Protein AF-A0AAP0MHG5-F1 (afdb_monomer_lite)

Structure (mmCIF, N/CA/C/O backbone):
data_AF-A0AAP0MHG5-F1
#
_entry.id   AF-A0AAP0MHG5-F1
#
loop_
_atom_site.group_PDB
_atom_site.id
_atom_site.type_symbol
_atom_site.label_atom_id
_atom_site.label_alt_id
_atom_site.label_comp_id
_atom_site.label_asym_id
_atom_site.label_entity_id
_atom_site.label_seq_id
_atom_site.pdbx_PDB_ins_code
_atom_site.Cartn_x
_atom_site.Cartn_y
_atom_site.Cartn_z
_atom_site.occupancy
_atom_site.B_iso_or_equiv
_atom_site.auth_seq_id
_atom_site.auth_comp_id
_atom_site.auth_asym_id
_atom_site.auth_atom_id
_atom_site.pdbx_PDB_model_num
ATOM 1 N N . MET A 1 1 ? 0.646 49.692 16.161 1.00 29.77 1 MET A N 1
ATOM 2 C CA . MET A 1 1 ? 0.669 50.768 17.171 1.00 29.77 1 MET A CA 1
ATOM 3 C C . MET A 1 1 ? 0.247 50.118 18.473 1.00 29.77 1 MET A C 1
ATOM 5 O O . MET A 1 1 ? -0.746 49.410 18.427 1.00 29.77 1 MET A O 1
ATOM 9 N N . GLU A 1 2 ? 1.038 50.323 19.532 1.00 33.00 2 GLU A N 1
ATOM 10 C CA . GLU A 1 2 ? 0.891 49.762 20.893 1.00 33.00 2 GLU A CA 1
ATOM 11 C C . GLU A 1 2 ? 1.096 48.236 21.031 1.00 33.00 2 GLU A C 1
ATOM 13 O O . GLU A 1 2 ? 0.606 47.461 20.222 1.00 33.00 2 GLU A O 1
ATOM 18 N N . THR A 1 3 ? 1.843 47.707 22.003 1.00 30.61 3 THR A N 1
ATOM 19 C CA . THR A 1 3 ? 2.711 48.316 23.026 1.00 30.61 3 THR A CA 1
ATOM 20 C C . THR A 1 3 ? 3.680 47.249 23.558 1.00 30.61 3 THR A C 1
ATOM 22 O O . THR A 1 3 ? 3.314 46.122 23.872 1.00 30.61 3 THR A O 1
ATOM 25 N N . SER A 1 4 ? 4.940 47.668 23.623 1.00 28.97 4 SER A N 1
ATOM 26 C CA . SER A 1 4 ? 6.126 47.095 24.281 1.00 28.97 4 SER A CA 1
ATOM 27 C C . SER A 1 4 ? 6.199 47.694 25.709 1.00 28.97 4 SER A C 1
ATOM 29 O O . SER A 1 4 ? 5.550 48.706 25.941 1.00 28.97 4 SER A O 1
ATOM 31 N N . GLN A 1 5 ? 6.983 47.295 26.714 1.00 31.36 5 GLN A N 1
ATOM 32 C CA . GLN A 1 5 ? 8.007 46.275 26.963 1.00 31.36 5 GLN A CA 1
ATOM 33 C C . GLN A 1 5 ? 8.474 46.469 28.430 1.00 31.36 5 GLN A C 1
ATOM 35 O O . GLN A 1 5 ? 8.520 47.612 28.880 1.00 31.36 5 GLN A O 1
ATOM 40 N N . LYS A 1 6 ? 9.018 45.392 29.038 1.00 26.62 6 LYS A N 1
ATOM 41 C CA . LYS A 1 6 ? 10.098 45.354 30.074 1.00 26.62 6 LYS A CA 1
ATOM 42 C C . LYS A 1 6 ? 9.787 45.871 31.509 1.00 26.62 6 LYS A C 1
ATOM 44 O O . LYS A 1 6 ? 8.816 46.601 31.657 1.00 26.62 6 LYS A O 1
ATOM 49 N N . PRO A 1 7 ? 10.638 45.614 32.551 1.00 39.56 7 PRO A N 1
ATOM 50 C CA . PRO A 1 7 ? 11.832 44.727 32.676 1.00 39.56 7 PRO A CA 1
ATOM 51 C C . PRO A 1 7 ? 12.043 43.989 34.055 1.00 39.56 7 PRO A C 1
ATOM 53 O O . PRO A 1 7 ? 11.275 44.169 34.987 1.00 39.56 7 PRO A O 1
ATOM 56 N N . HIS A 1 8 ? 13.159 43.226 34.149 1.00 22.77 8 HIS A N 1
ATOM 57 C CA . HIS A 1 8 ? 14.137 43.031 35.267 1.00 22.77 8 HIS A CA 1
ATOM 58 C C . HIS A 1 8 ? 13.748 42.580 36.695 1.00 22.77 8 HIS A C 1
ATOM 60 O O . HIS A 1 8 ? 13.047 43.321 37.361 1.00 22.77 8 HIS A O 1
ATOM 66 N N . VAL A 1 9 ? 14.431 41.521 37.200 1.00 25.61 9 VAL A N 1
ATOM 67 C CA . VAL A 1 9 ? 15.049 41.303 38.557 1.00 25.61 9 VAL A CA 1
ATOM 68 C C . VAL A 1 9 ? 16.013 40.080 38.415 1.00 25.61 9 VAL A C 1
ATOM 70 O O . VAL A 1 9 ? 15.558 39.065 37.902 1.00 25.61 9 VAL A O 1
ATOM 73 N N . VAL A 1 10 ? 17.360 40.127 38.483 1.00 22.39 10 VAL A N 1
ATOM 74 C CA . VAL A 1 10 ? 18.378 40.222 39.579 1.00 22.39 10 VAL A CA 1
ATOM 75 C C . VAL A 1 10 ? 18.272 39.186 40.712 1.00 22.39 10 VAL A C 1
ATOM 77 O O . VAL A 1 10 ? 17.420 39.355 41.569 1.00 22.39 10 VAL A O 1
ATOM 80 N N . VAL A 1 11 ? 19.214 38.229 40.798 1.00 26.17 11 VAL A N 1
ATOM 81 C CA . VAL A 1 11 ? 19.749 37.686 42.072 1.00 26.17 11 VAL A CA 1
ATOM 82 C C . VAL A 1 11 ? 21.204 37.222 41.861 1.00 26.17 11 VAL A C 1
ATOM 84 O O . VAL A 1 11 ? 21.441 36.316 41.065 1.00 26.17 11 VAL A O 1
ATOM 87 N N . ASP A 1 12 ? 22.138 37.843 42.585 1.00 21.88 12 ASP A N 1
ATOM 88 C CA . ASP A 1 12 ? 23.495 37.353 42.889 1.00 21.88 12 ASP A CA 1
ATOM 89 C C . ASP A 1 12 ? 23.456 36.480 44.157 1.00 21.88 12 ASP A C 1
ATOM 91 O O . ASP A 1 12 ? 22.648 36.791 45.029 1.00 21.88 12 ASP A O 1
ATOM 95 N N . VAL A 1 13 ? 24.328 35.463 44.279 1.00 28.25 13 VAL A N 1
ATOM 96 C CA . VAL A 1 13 ? 25.294 35.292 45.398 1.00 28.25 13 VAL A CA 1
ATOM 97 C C . VAL A 1 13 ? 26.430 34.339 44.963 1.00 28.25 13 VAL A C 1
ATOM 99 O O . VAL A 1 13 ? 26.197 33.178 44.631 1.00 28.25 13 VAL A O 1
ATOM 102 N N . ASP A 1 14 ? 27.632 34.912 44.991 1.00 25.88 14 ASP A N 1
ATOM 103 C CA . ASP A 1 14 ? 29.025 34.434 45.089 1.00 25.88 14 ASP A CA 1
ATOM 104 C C . ASP A 1 14 ? 29.330 32.974 45.507 1.00 25.88 14 ASP A C 1
ATOM 106 O O . ASP A 1 14 ? 28.740 32.446 46.448 1.00 25.88 14 ASP A O 1
ATOM 110 N N . ALA A 1 15 ? 30.358 32.349 44.905 1.00 27.00 15 ALA A N 1
ATOM 111 C CA . ALA A 1 15 ? 31.772 32.479 45.328 1.00 27.00 15 ALA A CA 1
ATOM 112 C C . ALA A 1 15 ? 32.657 31.305 44.830 1.00 27.00 15 ALA A C 1
ATOM 114 O O . ALA A 1 15 ? 32.346 30.149 45.100 1.00 27.00 15 ALA A O 1
ATOM 115 N N . GLU A 1 16 ? 33.791 31.678 44.213 1.00 25.45 16 GLU A N 1
ATOM 116 C CA . GLU A 1 16 ? 35.114 31.006 44.204 1.00 25.45 16 GLU A CA 1
ATOM 117 C C . GLU A 1 16 ? 35.287 29.641 43.499 1.00 25.45 16 GLU A C 1
ATOM 119 O O . GLU A 1 16 ? 34.481 28.729 43.625 1.00 25.45 16 GLU A O 1
ATOM 124 N N . ASP A 1 17 ? 36.382 29.345 42.800 1.00 26.11 17 ASP A N 1
ATOM 125 C CA . ASP A 1 17 ? 37.447 30.128 42.165 1.00 26.11 17 ASP A CA 1
ATOM 126 C C . ASP A 1 17 ? 38.207 29.158 41.228 1.00 26.11 17 ASP A C 1
ATOM 128 O O . ASP A 1 17 ? 38.183 27.944 41.432 1.00 26.11 17 ASP A O 1
ATOM 132 N N . GLU A 1 18 ? 38.803 29.742 40.192 1.00 27.83 18 GLU A N 1
ATOM 133 C CA . GLU A 1 18 ? 39.890 29.344 39.276 1.00 27.83 18 GLU A CA 1
ATOM 134 C C . GLU A 1 18 ? 40.475 27.908 39.259 1.00 27.83 18 GLU A C 1
ATOM 136 O O . GLU A 1 18 ? 40.697 27.256 40.268 1.00 27.83 18 GLU A O 1
ATOM 141 N N . GLY A 1 19 ? 40.890 27.344 38.122 1.00 26.62 19 GLY A N 1
ATOM 142 C CA . GLY A 1 19 ? 41.068 27.876 36.773 1.00 26.62 19 GLY A CA 1
ATOM 143 C C . GLY A 1 19 ? 42.081 27.009 36.013 1.00 26.62 19 GLY A C 1
ATOM 144 O O . GLY A 1 19 ? 43.058 26.557 36.594 1.00 26.62 19 GLY A O 1
ATOM 145 N N . GLU A 1 20 ? 41.883 26.796 34.709 1.00 23.61 20 GLU A N 1
ATOM 146 C CA . GLU A 1 20 ? 42.958 26.382 33.795 1.00 23.61 20 GLU A CA 1
ATOM 147 C C . GLU A 1 20 ? 42.813 27.129 32.459 1.00 23.61 20 GLU A C 1
ATOM 149 O O . GLU A 1 20 ? 41.873 26.937 31.685 1.00 23.61 20 GLU A O 1
ATOM 154 N N . GLN A 1 21 ? 43.767 28.031 32.211 1.00 27.61 21 GLN A N 1
ATOM 155 C CA . GLN A 1 21 ? 44.057 28.639 30.913 1.00 27.61 21 GLN A CA 1
ATOM 156 C C . GLN A 1 21 ? 44.850 27.626 30.056 1.00 27.61 21 GLN A C 1
ATOM 158 O O . GLN A 1 21 ? 45.733 26.950 30.566 1.00 27.61 21 GLN A O 1
ATOM 163 N N . ARG A 1 22 ? 44.487 27.384 28.781 1.00 26.06 22 ARG A N 1
ATOM 164 C CA . ARG A 1 22 ? 44.966 28.119 27.576 1.00 26.06 22 ARG A CA 1
ATOM 165 C C . ARG A 1 22 ? 46.513 28.045 27.478 1.00 26.06 22 ARG A C 1
ATOM 167 O O . ARG A 1 22 ? 47.190 28.463 28.396 1.00 26.06 22 ARG A O 1
ATOM 174 N N . VAL A 1 23 ? 47.181 27.583 26.417 1.00 26.73 23 VAL A N 1
ATOM 175 C CA . VAL A 1 23 ? 47.102 27.958 24.994 1.00 26.73 23 VAL A CA 1
ATOM 176 C C . VAL A 1 23 ? 47.981 26.992 24.164 1.00 26.73 23 VAL A C 1
ATOM 178 O O . VAL A 1 23 ? 48.997 26.487 24.623 1.00 26.73 23 VAL A O 1
ATOM 181 N N . SER A 1 24 ? 47.564 26.809 22.912 1.00 24.53 24 SER A N 1
ATOM 182 C CA . SER A 1 24 ? 48.218 26.242 21.721 1.00 24.53 24 SER A CA 1
ATOM 183 C C . SER A 1 24 ? 49.740 26.412 21.528 1.00 24.53 24 SER A C 1
ATOM 185 O O . SER A 1 24 ? 50.274 27.486 21.781 1.00 24.53 24 SER A O 1
ATOM 187 N N . SER A 1 25 ? 50.384 25.466 20.825 1.00 25.83 25 SER A N 1
ATOM 188 C CA . SER A 1 25 ? 50.742 25.563 19.384 1.00 25.83 25 SER A CA 1
ATOM 189 C C . SER A 1 25 ? 52.038 24.828 18.976 1.00 25.83 25 SER A C 1
ATOM 191 O O . SER A 1 25 ? 53.052 24.884 19.657 1.00 25.83 25 SER A O 1
ATOM 193 N N . SER A 1 26 ? 51.985 24.275 17.755 1.00 25.06 26 SER A N 1
ATOM 194 C CA . SER A 1 26 ? 53.069 24.110 16.762 1.00 25.06 26 SER A CA 1
ATOM 195 C C . SER A 1 26 ? 54.066 22.929 16.846 1.00 25.06 26 SER A C 1
ATOM 197 O O . SER A 1 26 ? 54.801 22.770 17.808 1.00 25.06 26 SER A O 1
ATOM 199 N N . SER A 1 27 ? 54.069 22.149 15.744 1.00 25.27 27 SER A N 1
ATOM 200 C CA . SER A 1 27 ? 55.207 21.585 14.972 1.00 25.27 27 SER A CA 1
ATOM 201 C C . SER A 1 27 ? 56.434 21.042 15.732 1.00 25.27 27 SER A C 1
ATOM 203 O O . SER A 1 27 ? 57.102 21.779 16.438 1.00 25.27 27 SER A O 1
ATOM 205 N N . SER A 1 28 ? 56.945 19.833 15.490 1.00 26.83 28 SER A N 1
ATOM 206 C CA . SER A 1 28 ? 57.477 19.363 14.200 1.00 26.83 28 SER A CA 1
ATOM 207 C C . SER A 1 28 ? 58.140 17.979 14.371 1.00 26.83 28 SER A C 1
ATOM 209 O O . SER A 1 28 ? 58.646 17.669 15.438 1.00 26.83 28 SER A O 1
ATOM 211 N N . ALA A 1 29 ? 58.118 17.202 13.283 1.00 24.77 29 ALA A N 1
ATOM 212 C CA . ALA A 1 29 ? 59.129 16.260 12.777 1.00 24.77 29 ALA A CA 1
ATOM 213 C C . ALA A 1 29 ? 59.841 15.207 13.675 1.00 24.77 29 ALA A C 1
ATOM 215 O O . ALA A 1 29 ? 60.579 15.515 14.602 1.00 24.77 29 ALA A O 1
ATOM 216 N N . SER A 1 30 ? 59.801 13.980 13.127 1.00 25.20 30 SER A N 1
ATOM 217 C CA . SER A 1 30 ? 60.882 12.979 12.971 1.00 25.20 30 SER A CA 1
ATOM 218 C C . SER A 1 30 ? 61.308 12.062 14.129 1.00 25.20 30 SER A C 1
ATOM 220 O O . SER A 1 30 ? 61.852 12.507 15.127 1.00 25.20 30 SER A O 1
ATOM 222 N N . ASN A 1 31 ? 61.139 10.761 13.833 1.00 24.20 31 ASN A N 1
ATOM 223 C CA . ASN A 1 31 ? 62.010 9.598 14.068 1.00 24.20 31 ASN A CA 1
ATOM 224 C C . ASN A 1 31 ? 62.615 9.399 15.470 1.00 24.20 31 ASN A C 1
ATOM 226 O O . ASN A 1 31 ? 63.461 10.166 15.897 1.00 24.20 31 ASN A O 1
ATOM 230 N N . GLU A 1 32 ? 62.326 8.266 16.113 1.00 25.81 32 GLU A N 1
ATOM 231 C CA . GLU A 1 32 ? 63.109 7.022 16.001 1.00 25.81 32 GLU A CA 1
ATOM 232 C C . GLU A 1 32 ? 62.471 5.897 16.844 1.00 25.81 32 GLU A C 1
ATOM 234 O O . GLU A 1 32 ? 61.774 6.121 17.832 1.00 25.81 32 GLU A O 1
ATOM 239 N N . SER A 1 33 ? 62.690 4.677 16.362 1.00 25.41 33 SER A N 1
ATOM 240 C CA . SER A 1 33 ? 62.560 3.360 16.999 1.00 25.41 33 SER A CA 1
ATOM 241 C C . SER A 1 33 ? 63.365 3.277 18.316 1.00 25.41 33 SER A C 1
ATOM 243 O O . SER A 1 33 ? 64.353 3.979 18.450 1.00 25.41 33 SER A O 1
ATOM 245 N N . GLU A 1 34 ? 63.047 2.501 19.355 1.00 25.14 34 GLU A N 1
ATOM 246 C CA . GLU A 1 34 ? 62.990 1.037 19.451 1.00 25.14 34 GLU A CA 1
ATOM 247 C C . GLU A 1 34 ? 62.519 0.619 20.873 1.00 25.14 34 GLU A C 1
ATOM 249 O O . GLU A 1 34 ? 62.856 1.263 21.859 1.00 25.14 34 GLU A O 1
ATOM 254 N N . LEU A 1 35 ? 61.828 -0.530 20.931 1.00 25.77 35 LEU A N 1
ATOM 255 C CA . LEU A 1 35 ? 61.920 -1.630 21.917 1.00 25.77 35 LEU A CA 1
ATOM 256 C C . LEU A 1 35 ? 61.546 -1.474 23.417 1.00 25.77 35 LEU A C 1
ATOM 258 O O . LEU A 1 35 ? 62.168 -0.759 24.192 1.00 25.77 35 LEU A O 1
ATOM 262 N N . GLY A 1 36 ? 60.664 -2.404 23.833 1.00 24.55 36 GLY A N 1
ATOM 263 C CA . GLY A 1 36 ? 60.547 -2.989 25.183 1.00 24.55 36 GLY A CA 1
ATOM 264 C C . GLY A 1 36 ? 59.444 -2.366 26.047 1.00 24.55 36 GLY A C 1
ATOM 265 O O . GLY A 1 36 ? 59.448 -1.172 26.279 1.00 24.55 36 GLY A O 1
ATOM 266 N N . GLY A 1 37 ? 58.443 -3.054 26.594 1.00 23.02 37 GLY A N 1
ATOM 267 C CA . GLY A 1 37 ? 58.166 -4.473 26.789 1.00 23.02 37 GLY A CA 1
ATOM 268 C C . GLY A 1 37 ? 57.467 -4.634 28.149 1.00 23.02 37 GLY A C 1
ATOM 269 O O . GLY A 1 37 ? 58.015 -4.214 29.158 1.00 23.02 37 GLY A O 1
ATOM 270 N N . SER A 1 38 ? 56.248 -5.177 28.186 1.00 25.94 38 SER A N 1
ATOM 271 C CA . SER A 1 38 ? 55.747 -6.180 29.157 1.00 25.94 38 SER A CA 1
ATOM 272 C C . SER A 1 38 ? 54.224 -6.313 28.992 1.00 25.94 38 SER A C 1
ATOM 274 O O . SER A 1 38 ? 53.513 -5.319 28.914 1.00 25.94 38 SER A O 1
ATOM 276 N N . GLU A 1 39 ? 53.784 -7.499 28.561 1.00 24.80 39 GLU A N 1
ATOM 277 C CA . GLU A 1 39 ? 52.932 -8.446 29.312 1.00 24.80 39 GLU A CA 1
ATOM 278 C C . GLU A 1 39 ? 51.507 -7.916 29.590 1.00 24.80 39 GLU A C 1
ATOM 280 O O . GLU A 1 39 ? 51.313 -6.861 30.172 1.00 24.80 39 GLU A O 1
ATOM 285 N N . ILE A 1 40 ? 50.433 -8.621 29.214 1.00 28.69 40 ILE A N 1
ATOM 286 C CA . ILE A 1 40 ? 49.907 -9.746 30.005 1.00 28.69 40 ILE A CA 1
ATOM 287 C C . ILE A 1 40 ? 48.925 -10.612 29.170 1.00 28.69 40 ILE A C 1
ATOM 289 O O . ILE A 1 40 ? 47.873 -10.161 28.732 1.00 28.69 40 ILE A O 1
ATOM 293 N N . LYS A 1 41 ? 49.305 -11.895 29.050 1.00 27.73 41 LYS A N 1
ATOM 294 C CA . LYS A 1 41 ? 48.536 -13.163 29.142 1.00 27.73 41 LYS A CA 1
ATOM 295 C C . LYS A 1 41 ? 47.249 -13.376 28.321 1.00 27.73 41 LYS A C 1
ATOM 297 O O . LYS A 1 41 ? 46.143 -13.228 28.831 1.00 27.73 41 LYS A O 1
ATOM 302 N N . GLU A 1 42 ? 47.422 -14.076 27.200 1.00 25.55 42 GLU A N 1
ATOM 303 C CA . GLU A 1 42 ? 46.571 -15.217 26.826 1.00 25.55 42 GLU A CA 1
ATOM 304 C C . GLU A 1 42 ? 47.191 -16.528 27.342 1.00 25.55 42 GLU A C 1
ATOM 306 O O . GLU A 1 42 ? 48.405 -16.742 27.248 1.00 25.55 42 GLU A O 1
ATOM 311 N N . ARG A 1 43 ? 46.368 -17.438 27.886 1.00 26.30 43 ARG A N 1
ATOM 312 C CA . ARG A 1 43 ? 46.792 -18.790 28.285 1.00 26.30 43 ARG A CA 1
ATOM 313 C C . ARG A 1 43 ? 45.992 -19.873 27.552 1.00 26.30 43 ARG A C 1
ATOM 315 O O . ARG A 1 43 ? 44.815 -20.091 27.805 1.00 26.30 43 ARG A O 1
ATOM 322 N N . ARG A 1 44 ? 46.752 -20.546 26.684 1.00 27.55 44 ARG A N 1
ATOM 323 C CA . ARG A 1 44 ? 46.592 -21.811 25.943 1.00 27.55 44 ARG A CA 1
ATOM 324 C C . ARG A 1 44 ? 45.991 -23.007 26.697 1.00 27.55 44 ARG A C 1
ATOM 326 O O . ARG A 1 44 ? 46.223 -23.158 27.894 1.00 27.55 44 ARG A O 1
ATOM 333 N N . ARG A 1 45 ? 45.501 -23.974 25.904 1.00 24.89 45 ARG A N 1
ATOM 334 C CA . ARG A 1 45 ? 45.925 -25.404 25.825 1.00 24.89 45 ARG A CA 1
ATOM 335 C C . ARG A 1 45 ? 45.220 -26.050 24.613 1.00 24.89 45 ARG A C 1
ATOM 337 O O . ARG A 1 45 ? 44.081 -25.695 24.368 1.00 24.89 45 ARG A O 1
ATOM 344 N N . SER A 1 46 ? 45.730 -27.018 23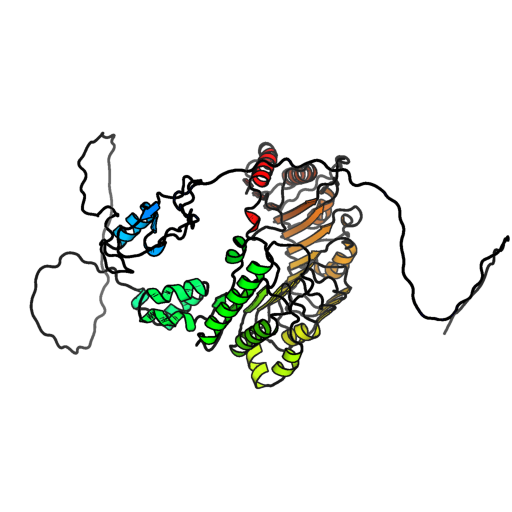.851 1.00 25.38 46 SER A N 1
ATOM 345 C CA . SER A 1 46 ? 47.042 -27.649 23.630 1.00 25.38 46 SER A CA 1
ATOM 346 C C . SER A 1 46 ? 46.838 -28.653 22.485 1.00 25.38 46 SER A C 1
ATOM 348 O O . SER A 1 46 ? 45.849 -29.380 22.503 1.00 25.38 46 SER A O 1
ATOM 350 N N . SER A 1 47 ? 47.774 -28.728 21.545 1.00 23.98 47 SER A N 1
ATOM 351 C CA . SER A 1 47 ? 47.897 -29.770 20.517 1.00 23.98 47 SER A CA 1
ATOM 352 C C . SER A 1 47 ? 48.781 -30.923 21.018 1.00 23.98 47 SER A C 1
ATOM 354 O O . SER A 1 47 ? 49.666 -30.694 21.843 1.00 23.98 47 SER A O 1
ATOM 356 N N . VAL A 1 48 ? 48.557 -32.137 20.507 1.00 23.70 48 VAL A N 1
ATOM 357 C CA . VAL A 1 48 ? 49.517 -33.257 20.489 1.00 23.70 48 VAL A CA 1
ATOM 358 C C . VAL A 1 48 ? 49.450 -33.882 19.094 1.00 23.70 48 VAL A C 1
ATOM 360 O O . VAL A 1 48 ? 48.357 -34.067 18.562 1.00 23.70 48 VAL A O 1
ATOM 363 N N . SER A 1 49 ? 50.623 -34.151 18.526 1.00 24.81 49 SER A N 1
ATOM 364 C CA . SER A 1 49 ? 50.855 -34.758 17.214 1.00 24.81 49 SER A CA 1
ATOM 365 C C . SER A 1 49 ? 51.392 -36.179 17.387 1.00 24.81 49 SER A C 1
ATOM 367 O O . SER A 1 49 ? 52.261 -36.375 18.233 1.00 24.81 49 SER A O 1
ATOM 369 N N . GLU A 1 50 ? 50.965 -37.110 16.533 1.00 24.61 50 GLU A N 1
ATOM 370 C CA . GLU A 1 50 ? 51.713 -38.317 16.149 1.00 24.61 50 GLU A CA 1
ATOM 371 C C . GLU A 1 50 ? 51.501 -38.549 14.633 1.00 24.61 50 GLU A C 1
ATOM 373 O O . GLU A 1 50 ? 50.366 -38.657 14.175 1.00 24.61 50 GLU A O 1
ATOM 378 N N . GLU A 1 51 ? 52.595 -38.564 13.862 1.00 22.94 51 GLU A N 1
ATOM 379 C CA . GLU A 1 51 ? 52.736 -39.133 12.501 1.00 22.94 51 GLU A CA 1
ATOM 380 C C . GLU A 1 51 ? 53.569 -40.424 12.667 1.00 22.94 51 GLU A C 1
ATOM 382 O O . GLU A 1 51 ? 54.366 -40.483 13.605 1.00 22.94 51 GLU A O 1
ATOM 387 N N . VAL A 1 52 ? 53.358 -41.544 11.960 1.00 25.59 52 VAL A N 1
ATOM 388 C CA . VAL A 1 52 ? 53.667 -41.940 10.552 1.00 25.59 52 VAL A CA 1
ATOM 389 C C . VAL A 1 52 ? 53.027 -43.353 10.346 1.00 25.59 52 VAL A C 1
ATOM 391 O O . VAL A 1 52 ? 52.779 -44.024 11.343 1.00 25.59 52 VAL A O 1
ATOM 394 N N . ASP A 1 53 ? 52.708 -43.949 9.186 1.00 21.56 53 ASP A N 1
ATOM 395 C CA . ASP A 1 53 ? 53.176 -43.822 7.799 1.00 21.56 53 ASP A CA 1
ATOM 396 C C . ASP A 1 53 ? 52.194 -44.483 6.775 1.00 21.56 53 ASP A C 1
ATOM 398 O O . ASP A 1 53 ? 51.249 -45.178 7.147 1.00 21.56 53 ASP A O 1
ATOM 402 N N . LEU A 1 54 ? 52.489 -44.256 5.489 1.00 26.36 54 LEU A N 1
ATOM 403 C CA . LEU A 1 54 ? 51.855 -44.589 4.190 1.00 26.36 54 LEU A CA 1
ATOM 404 C C . LEU A 1 54 ? 51.371 -46.041 3.898 1.00 26.36 54 LEU A C 1
ATOM 406 O O . LEU A 1 54 ? 52.112 -46.987 4.129 1.00 26.36 54 LEU A O 1
ATOM 410 N N . GLU A 1 55 ? 50.221 -46.206 3.203 1.00 23.30 55 GLU A N 1
ATOM 411 C CA . GLU A 1 55 ? 50.137 -46.649 1.781 1.00 23.30 55 GLU A CA 1
ATOM 412 C C . GLU A 1 55 ? 48.698 -46.656 1.178 1.00 23.30 55 GLU A C 1
ATOM 414 O O . GLU A 1 55 ? 47.691 -46.537 1.867 1.00 23.30 55 GLU A O 1
ATOM 419 N N . CYS A 1 56 ? 48.661 -46.719 -0.159 1.00 23.11 56 CYS A N 1
ATOM 420 C CA . CYS A 1 56 ? 47.651 -46.319 -1.155 1.00 23.11 56 CYS A CA 1
ATOM 421 C C . CYS A 1 56 ? 46.371 -47.189 -1.283 1.00 23.11 56 CYS A C 1
ATOM 423 O O . CYS A 1 56 ? 46.443 -48.411 -1.186 1.00 23.11 56 CYS A O 1
ATOM 425 N N . GLY A 1 57 ? 45.225 -46.580 -1.653 1.00 22.47 57 GLY A N 1
ATOM 426 C CA . GLY A 1 57 ? 44.064 -47.322 -2.180 1.00 22.47 57 GLY A CA 1
ATOM 427 C C . GLY A 1 57 ? 42.743 -46.547 -2.363 1.00 22.47 57 GLY A C 1
ATOM 428 O O . GLY A 1 57 ? 41.957 -46.435 -1.434 1.00 22.47 57 GLY A O 1
ATOM 429 N N . GLU A 1 58 ? 42.489 -46.121 -3.605 1.00 23.56 58 GLU A N 1
ATOM 430 C CA . GLU A 1 58 ? 41.181 -45.918 -4.269 1.00 23.56 58 GLU A CA 1
ATOM 431 C C . GLU A 1 58 ? 40.239 -44.750 -3.890 1.00 23.56 58 GLU A C 1
ATOM 433 O O . GLU A 1 58 ? 39.713 -44.584 -2.792 1.00 23.56 58 GLU A O 1
ATOM 438 N N . SER A 1 59 ? 39.942 -43.960 -4.925 1.00 24.77 59 SER A N 1
ATOM 439 C CA . SER A 1 59 ? 39.020 -42.831 -4.959 1.00 24.77 59 SER A CA 1
ATOM 440 C C . SER A 1 59 ? 37.553 -43.253 -4.788 1.00 24.77 59 SER A C 1
ATOM 442 O O . SER A 1 59 ? 37.016 -44.009 -5.595 1.00 24.77 59 SER A O 1
ATOM 444 N N . LYS A 1 60 ? 36.844 -42.647 -3.828 1.00 23.80 60 LYS A N 1
ATOM 445 C CA . LYS A 1 60 ? 35.377 -42.519 -3.859 1.00 23.80 60 LYS A CA 1
ATOM 446 C C . LYS A 1 60 ? 34.991 -41.047 -3.809 1.00 23.80 60 LYS A C 1
ATOM 448 O O . LYS A 1 60 ? 34.989 -40.414 -2.759 1.00 23.80 60 LYS A O 1
ATOM 453 N N . VAL A 1 61 ? 34.660 -40.511 -4.978 1.00 25.34 61 VAL A N 1
ATOM 454 C CA . VAL A 1 61 ? 34.017 -39.206 -5.132 1.00 25.34 61 VAL A CA 1
ATOM 455 C C . VAL A 1 61 ? 32.597 -39.325 -4.571 1.00 25.34 61 VAL A C 1
ATOM 457 O O . VAL A 1 61 ? 31.740 -39.969 -5.174 1.00 25.34 61 VAL A O 1
ATOM 460 N N . HIS A 1 62 ? 32.331 -38.727 -3.410 1.00 24.00 62 HIS A N 1
ATOM 461 C CA . HIS A 1 62 ? 30.961 -38.520 -2.944 1.00 24.00 62 HIS A CA 1
ATOM 462 C C . HIS A 1 62 ? 30.348 -37.361 -3.742 1.00 24.00 62 HIS A C 1
ATOM 464 O O . HIS A 1 62 ? 30.512 -36.194 -3.392 1.00 24.00 62 HIS A O 1
ATOM 470 N N . LEU A 1 63 ? 29.656 -37.687 -4.840 1.00 25.67 63 LEU A N 1
ATOM 471 C CA . LEU A 1 63 ? 28.779 -36.743 -5.530 1.00 25.67 63 LEU A CA 1
ATOM 472 C C . LEU A 1 63 ? 27.673 -36.278 -4.568 1.00 25.67 63 LEU A C 1
ATOM 474 O O . LEU A 1 63 ? 26.971 -37.091 -3.961 1.00 25.67 63 LEU A O 1
ATOM 478 N N . ALA A 1 64 ? 27.519 -34.961 -4.456 1.00 26.70 64 ALA A N 1
ATOM 479 C CA . ALA A 1 64 ? 26.428 -34.310 -3.749 1.00 26.70 64 ALA A CA 1
ATOM 480 C C . ALA A 1 64 ? 25.063 -34.766 -4.304 1.00 26.70 64 ALA A C 1
ATOM 482 O O . ALA A 1 64 ? 24.852 -34.789 -5.516 1.00 26.70 64 ALA A O 1
ATOM 483 N N . LYS A 1 65 ? 24.122 -35.115 -3.416 1.00 35.84 65 LYS A N 1
ATOM 484 C CA . LYS A 1 65 ? 22.716 -35.351 -3.775 1.00 35.84 65 LYS A CA 1
ATOM 485 C C . LYS A 1 65 ? 22.091 -34.027 -4.224 1.00 35.84 65 LYS A C 1
ATOM 487 O O . LYS A 1 65 ? 21.703 -33.216 -3.389 1.00 35.84 65 LYS A O 1
ATOM 492 N N . VAL A 1 66 ? 21.999 -33.824 -5.534 1.00 40.47 66 VAL A N 1
ATOM 493 C CA . VAL A 1 66 ? 21.120 -32.822 -6.144 1.00 40.47 66 VAL A CA 1
ATOM 494 C C . VAL A 1 66 ? 19.678 -33.272 -5.890 1.00 40.47 66 VAL A C 1
ATOM 496 O O . VAL A 1 66 ? 19.318 -34.408 -6.209 1.00 40.47 66 VAL A O 1
ATOM 499 N N . GLY A 1 67 ? 18.880 -32.426 -5.235 1.00 54.91 67 GLY A N 1
ATOM 500 C CA . GLY A 1 67 ? 17.446 -32.663 -5.073 1.00 54.91 67 GLY A CA 1
ATOM 501 C C . GLY A 1 67 ? 16.782 -32.629 -6.445 1.00 54.91 67 GLY A C 1
ATOM 502 O O . GLY A 1 67 ? 16.946 -31.651 -7.165 1.00 54.91 67 GLY A O 1
ATOM 503 N N . ARG A 1 68 ? 16.101 -33.714 -6.819 1.00 71.00 68 ARG A N 1
ATOM 504 C CA . ARG A 1 68 ? 15.332 -33.799 -8.065 1.00 71.00 68 ARG A CA 1
ATOM 505 C C . ARG A 1 68 ? 13.890 -33.361 -7.788 1.00 71.00 68 ARG A C 1
ATOM 507 O O . ARG A 1 68 ? 13.363 -33.682 -6.721 1.00 71.00 68 ARG A O 1
ATOM 514 N N . ASP A 1 69 ? 13.259 -32.692 -8.748 1.00 82.06 69 ASP A N 1
ATOM 515 C CA . ASP A 1 69 ? 11.837 -32.328 -8.692 1.00 82.06 69 ASP A CA 1
ATOM 516 C C . ASP A 1 69 ? 11.011 -33.218 -9.623 1.00 82.06 69 ASP A C 1
ATOM 518 O O . ASP A 1 69 ? 11.480 -33.687 -10.664 1.00 82.06 69 ASP A O 1
ATOM 522 N N . CYS A 1 70 ? 9.739 -33.432 -9.287 1.00 82.00 70 CYS A N 1
ATOM 523 C CA . CYS A 1 70 ? 8.823 -34.084 -10.208 1.00 82.00 70 CYS A CA 1
ATOM 524 C C . CYS A 1 70 ? 8.614 -33.207 -11.447 1.00 82.00 70 CYS A C 1
ATOM 526 O O . CYS A 1 70 ? 8.035 -32.127 -11.365 1.00 82.00 70 CYS A O 1
ATOM 528 N N . ARG A 1 71 ? 8.964 -33.713 -12.631 1.00 82.50 71 ARG A N 1
ATOM 529 C CA . ARG A 1 71 ? 8.776 -33.001 -13.904 1.00 82.50 71 ARG A CA 1
ATOM 530 C C . ARG A 1 71 ? 7.337 -32.551 -14.191 1.00 82.50 71 ARG A C 1
ATOM 532 O O . ARG A 1 71 ? 7.137 -31.622 -14.966 1.00 82.50 71 ARG A O 1
ATOM 539 N N . ILE A 1 72 ? 6.349 -33.240 -13.624 1.00 81.62 72 ILE A N 1
ATOM 540 C CA . ILE A 1 72 ? 4.930 -33.060 -13.954 1.00 81.62 72 ILE A CA 1
ATOM 541 C C . ILE A 1 72 ? 4.264 -32.058 -13.006 1.00 81.62 72 ILE A C 1
ATOM 543 O O . ILE A 1 72 ? 3.562 -31.167 -13.470 1.00 81.62 72 ILE A O 1
ATOM 547 N N . CYS A 1 73 ? 4.473 -32.183 -11.689 1.00 81.88 73 CYS A N 1
ATOM 548 C CA . CYS A 1 73 ? 3.858 -31.285 -10.702 1.00 81.88 73 CYS A CA 1
ATOM 549 C C . CYS A 1 73 ? 4.824 -30.268 -10.080 1.00 81.88 73 CYS A C 1
ATOM 551 O O . CYS A 1 73 ? 4.374 -29.386 -9.355 1.00 81.88 73 CYS A O 1
ATOM 553 N N . HIS A 1 74 ? 6.124 -30.372 -10.367 1.00 75.94 74 HIS A N 1
ATOM 554 C CA . HIS A 1 74 ? 7.178 -29.475 -9.880 1.00 75.94 74 HIS A CA 1
ATOM 555 C C . HIS A 1 74 ? 7.301 -29.405 -8.351 1.00 75.94 74 HIS A C 1
ATOM 557 O O . HIS A 1 74 ? 7.721 -28.388 -7.806 1.00 75.94 74 HIS A O 1
ATOM 563 N N . LEU A 1 75 ? 6.915 -30.480 -7.662 1.00 79.19 75 LEU A N 1
ATOM 564 C CA . LEU A 1 75 ? 7.132 -30.653 -6.228 1.00 79.19 75 LEU A CA 1
ATOM 565 C C . LEU A 1 75 ? 8.378 -31.516 -5.985 1.00 79.19 75 LEU A C 1
ATOM 567 O O . LEU A 1 75 ? 8.651 -32.434 -6.767 1.00 79.19 75 LEU A O 1
ATOM 571 N N . SER A 1 76 ? 9.092 -31.226 -4.895 1.00 75.00 76 SER A N 1
ATOM 572 C CA . SER A 1 76 ? 10.288 -31.949 -4.456 1.00 75.00 76 SER A CA 1
ATOM 573 C C . SER A 1 76 ? 9.962 -33.378 -4.014 1.00 75.00 76 SER A C 1
ATOM 575 O O . SER A 1 76 ? 8.899 -33.660 -3.450 1.00 75.00 76 SER A O 1
ATOM 577 N N . PHE A 1 77 ? 10.917 -34.292 -4.211 1.00 74.00 77 PHE A N 1
ATOM 578 C CA . PHE A 1 77 ? 10.848 -35.670 -3.700 1.00 74.00 77 PHE A CA 1
ATOM 579 C C . PHE A 1 77 ? 11.209 -35.764 -2.203 1.00 74.00 77 PHE A C 1
ATOM 581 O O . PHE A 1 77 ? 12.028 -36.597 -1.800 1.00 74.00 77 PHE A O 1
ATOM 588 N N . ASP A 1 78 ? 10.656 -34.878 -1.370 1.00 67.06 78 ASP A N 1
ATOM 589 C CA . ASP A 1 78 ? 10.967 -34.823 0.059 1.00 67.06 78 ASP A CA 1
ATOM 590 C C . ASP A 1 78 ? 10.443 -36.054 0.808 1.00 67.06 78 ASP A C 1
ATOM 592 O O . ASP A 1 78 ? 9.265 -36.167 1.144 1.00 67.06 78 ASP A O 1
ATOM 596 N N . ALA A 1 79 ? 11.365 -36.945 1.181 1.00 56.78 79 ALA A N 1
ATOM 597 C CA . ALA A 1 79 ? 11.081 -38.159 1.951 1.00 56.78 79 ALA A CA 1
ATOM 598 C C . ALA A 1 79 ? 10.535 -37.903 3.377 1.00 56.78 79 ALA A C 1
ATOM 600 O O . ALA A 1 79 ? 10.182 -38.849 4.076 1.00 56.78 79 ALA A O 1
ATOM 601 N N . ALA A 1 80 ? 10.485 -36.643 3.826 1.00 53.69 80 ALA A N 1
ATOM 602 C CA . ALA A 1 80 ? 9.971 -36.242 5.137 1.00 53.69 80 ALA A CA 1
ATOM 603 C C . ALA A 1 80 ? 8.464 -35.917 5.139 1.00 53.69 80 ALA A C 1
ATOM 605 O O . ALA A 1 80 ? 7.909 -35.664 6.209 1.00 53.69 80 ALA A O 1
ATOM 606 N N . ASN A 1 81 ? 7.802 -35.919 3.975 1.00 51.81 81 ASN A N 1
ATOM 607 C CA . ASN A 1 81 ? 6.386 -35.593 3.848 1.00 51.81 81 ASN A CA 1
ATOM 608 C C . ASN A 1 81 ? 5.602 -36.803 3.291 1.00 51.81 81 ASN A C 1
ATOM 610 O O . ASN A 1 81 ? 5.850 -37.191 2.151 1.00 51.81 81 ASN A O 1
ATOM 614 N N . PRO A 1 82 ? 4.658 -37.409 4.038 1.00 50.03 82 PRO A N 1
ATOM 615 C CA . PRO A 1 82 ? 3.911 -38.589 3.581 1.00 50.03 82 PRO A CA 1
ATOM 616 C C . PRO A 1 82 ? 2.990 -38.334 2.369 1.00 50.03 82 PRO A C 1
ATOM 618 O O . PRO A 1 82 ? 2.474 -39.288 1.795 1.00 50.03 82 PRO A O 1
ATOM 621 N N . GLU A 1 83 ? 2.809 -37.073 1.957 1.00 53.72 83 GLU A N 1
ATOM 622 C CA . GLU A 1 83 ? 2.101 -36.679 0.727 1.00 53.72 83 GLU A CA 1
ATOM 623 C C . GLU A 1 83 ? 3.019 -36.519 -0.505 1.00 53.72 83 GLU A C 1
ATOM 625 O O . GLU A 1 83 ? 2.524 -36.374 -1.624 1.00 53.72 83 GLU A O 1
ATOM 630 N N . SER A 1 84 ? 4.351 -36.557 -0.342 1.00 58.75 84 SER A N 1
ATOM 631 C CA . SER A 1 84 ? 5.291 -36.581 -1.472 1.00 58.75 84 SER A CA 1
ATOM 632 C C . SER A 1 84 ? 5.227 -37.974 -2.102 1.00 58.75 84 SER A C 1
ATOM 634 O O . SER A 1 84 ? 5.678 -38.963 -1.525 1.00 58.75 84 SER A O 1
ATOM 636 N N . GLY A 1 85 ? 4.547 -38.087 -3.246 1.00 66.88 85 GLY A N 1
ATOM 637 C CA . GLY A 1 85 ? 4.345 -39.364 -3.930 1.00 66.88 85 GLY A CA 1
ATOM 638 C C . GLY A 1 85 ? 5.664 -40.092 -4.226 1.00 66.88 85 GLY A C 1
ATOM 639 O O . GLY A 1 85 ? 6.736 -39.500 -4.271 1.00 66.88 85 GLY A O 1
ATOM 640 N N . VAL A 1 86 ? 5.605 -41.403 -4.471 1.00 78.81 86 VAL A N 1
ATOM 641 C CA . VAL A 1 86 ? 6.820 -42.203 -4.717 1.00 78.81 86 VAL A CA 1
ATOM 642 C C . VAL A 1 86 ? 7.559 -41.693 -5.969 1.00 78.81 86 VAL A C 1
ATOM 644 O O . VAL A 1 86 ? 6.940 -41.668 -7.037 1.00 78.81 86 VAL A O 1
ATOM 647 N N . PRO A 1 87 ? 8.848 -41.301 -5.890 1.00 86.25 87 PRO A N 1
ATOM 648 C CA . PRO A 1 87 ? 9.625 -40.911 -7.063 1.00 86.25 87 PRO A CA 1
ATOM 649 C C . PRO A 1 87 ? 9.871 -42.110 -7.978 1.00 86.25 87 PRO A C 1
ATOM 651 O O . PRO A 1 87 ? 10.235 -43.192 -7.517 1.00 86.25 87 PRO A O 1
ATOM 654 N N . ILE A 1 88 ? 9.723 -41.905 -9.283 1.00 89.19 88 ILE A N 1
ATOM 655 C CA . ILE A 1 88 ? 10.077 -42.870 -10.322 1.00 89.19 88 ILE A CA 1
ATOM 656 C C . ILE A 1 88 ? 10.882 -42.190 -11.426 1.00 89.19 88 ILE A C 1
ATOM 658 O O . ILE A 1 88 ? 10.695 -41.007 -11.721 1.00 89.19 88 ILE A O 1
ATOM 662 N N . GLU A 1 89 ? 11.744 -42.961 -12.080 1.00 90.50 89 GLU A N 1
ATOM 663 C CA . GLU A 1 89 ? 12.268 -42.590 -13.391 1.00 90.50 89 GLU A CA 1
ATOM 664 C C . GLU A 1 89 ? 11.359 -43.164 -14.468 1.00 90.50 89 GLU A C 1
ATOM 666 O O . GLU A 1 89 ? 11.025 -44.343 -14.421 1.00 90.50 89 GLU A O 1
ATOM 671 N N . LEU A 1 90 ? 10.979 -42.356 -15.456 1.00 87.62 90 LEU A N 1
ATOM 672 C CA . LEU A 1 90 ? 10.028 -42.730 -16.506 1.00 87.62 90 LEU A CA 1
ATOM 673 C C . LEU A 1 90 ? 10.540 -43.862 -17.416 1.00 87.62 90 LEU A C 1
ATOM 675 O O . LEU A 1 90 ? 9.739 -44.513 -18.083 1.00 87.62 90 LEU A O 1
ATOM 679 N N . GLY A 1 91 ? 11.855 -44.106 -17.455 1.00 86.19 91 GLY A N 1
ATOM 680 C CA . GLY A 1 91 ? 12.461 -45.140 -18.304 1.00 86.19 91 GLY A CA 1
ATOM 681 C C . GLY A 1 91 ? 12.469 -44.788 -19.796 1.00 86.19 91 GLY A C 1
ATOM 682 O O . GLY A 1 91 ? 12.447 -45.670 -20.645 1.00 86.19 91 GLY A O 1
ATOM 683 N N . CYS A 1 92 ? 12.461 -43.491 -20.118 1.00 88.12 92 CYS A N 1
ATOM 684 C CA . CYS A 1 92 ? 12.652 -42.972 -21.475 1.00 88.12 92 CYS A CA 1
ATOM 685 C C . CYS A 1 92 ? 14.090 -42.452 -21.656 1.00 88.12 92 CYS A C 1
ATOM 687 O O . CYS A 1 92 ? 14.896 -42.491 -20.732 1.00 88.12 92 CYS A O 1
ATOM 689 N N . SER A 1 93 ? 14.422 -41.919 -22.833 1.00 87.69 93 SER A N 1
ATOM 690 C CA . SER A 1 93 ? 15.777 -41.427 -23.148 1.00 87.69 93 SER A CA 1
ATOM 691 C C . SER A 1 93 ? 16.111 -40.047 -22.557 1.00 87.69 93 SER A C 1
ATOM 693 O O . SER A 1 93 ? 17.166 -39.491 -22.864 1.00 87.69 93 SER A O 1
ATOM 695 N N . CYS A 1 94 ? 15.224 -39.466 -21.743 1.00 82.00 94 CYS A N 1
ATOM 696 C CA . CYS A 1 94 ? 15.496 -38.229 -21.008 1.00 82.00 94 CYS A CA 1
ATOM 697 C C . CYS A 1 94 ? 16.518 -38.469 -19.884 1.00 82.00 94 CYS A C 1
ATOM 699 O O . CYS A 1 94 ? 16.623 -39.578 -19.370 1.00 82.00 94 CYS A O 1
ATOM 701 N N . LYS A 1 95 ? 17.256 -37.424 -19.494 1.00 83.88 95 LYS A N 1
ATOM 702 C CA . LYS A 1 95 ? 18.234 -37.464 -18.394 1.00 83.88 95 LYS A CA 1
ATOM 703 C C . LYS A 1 95 ? 17.811 -36.542 -17.252 1.00 83.88 95 LYS A C 1
ATOM 705 O O . LYS A 1 95 ? 17.052 -35.599 -17.475 1.00 83.88 95 LYS A O 1
ATOM 710 N N . ASP A 1 96 ? 18.323 -36.828 -16.059 1.00 81.12 96 ASP A N 1
ATOM 711 C CA . ASP A 1 96 ? 18.182 -35.999 -14.858 1.00 81.12 96 ASP A CA 1
ATOM 712 C C . ASP A 1 96 ? 16.709 -35.700 -14.515 1.00 81.12 96 ASP A C 1
ATOM 714 O O . ASP A 1 96 ? 15.864 -36.598 -14.580 1.00 81.12 96 ASP A O 1
ATOM 718 N N . ASP A 1 97 ? 16.374 -34.458 -14.162 1.00 78.12 97 ASP A N 1
ATOM 719 C CA . ASP A 1 97 ? 15.014 -34.060 -13.771 1.00 78.12 97 ASP A CA 1
ATOM 720 C C . ASP A 1 97 ? 13.983 -34.308 -14.879 1.00 78.12 97 ASP A C 1
ATOM 722 O O . ASP A 1 97 ? 12.803 -34.525 -14.610 1.00 78.12 97 ASP A O 1
ATOM 726 N N . LEU A 1 98 ? 14.414 -34.360 -16.146 1.00 81.06 98 LEU A N 1
ATOM 727 C CA . LEU A 1 98 ? 13.514 -34.630 -17.267 1.00 81.06 98 LEU A CA 1
ATOM 728 C C . LEU A 1 98 ? 13.018 -36.086 -17.301 1.00 81.06 98 LEU A C 1
ATOM 730 O O . LEU A 1 98 ? 12.010 -36.382 -17.958 1.00 81.06 98 LEU A O 1
ATOM 734 N N . ALA A 1 99 ? 13.728 -36.987 -16.617 1.00 85.12 99 ALA A N 1
ATOM 735 C CA . ALA A 1 99 ? 13.382 -38.394 -16.478 1.00 85.12 99 ALA A CA 1
ATOM 736 C C . ALA A 1 99 ? 12.630 -38.707 -15.178 1.00 85.12 99 ALA A C 1
ATOM 738 O O . ALA A 1 99 ? 12.092 -39.807 -15.075 1.00 85.12 99 ALA A O 1
ATOM 739 N N . ALA A 1 100 ? 12.568 -37.785 -14.211 1.00 88.94 100 ALA A N 1
ATOM 740 C CA . ALA A 1 100 ? 12.032 -38.041 -12.876 1.00 88.94 100 ALA A CA 1
ATOM 741 C C . ALA A 1 100 ? 10.609 -37.479 -12.683 1.00 88.94 100 ALA A C 1
ATOM 743 O O . ALA A 1 100 ? 10.304 -36.337 -13.029 1.00 88.94 100 ALA A O 1
ATOM 744 N N . ALA A 1 101 ? 9.712 -38.269 -12.093 1.00 89.00 101 ALA A N 1
ATOM 745 C CA . ALA A 1 101 ? 8.366 -37.833 -11.725 1.00 89.00 101 ALA A CA 1
ATOM 746 C C . ALA A 1 101 ? 7.826 -38.604 -10.512 1.00 89.00 101 ALA A C 1
ATOM 748 O O . ALA A 1 101 ? 8.296 -39.695 -10.211 1.00 89.00 101 ALA A O 1
ATOM 749 N N . HIS A 1 102 ? 6.803 -38.082 -9.829 1.00 90.38 102 HIS A N 1
ATOM 750 C CA . HIS A 1 102 ? 6.015 -38.898 -8.907 1.00 90.38 102 HIS A CA 1
ATOM 751 C C . HIS A 1 102 ? 5.266 -39.974 -9.692 1.00 90.38 102 HIS A C 1
ATOM 753 O O . HIS A 1 102 ? 4.702 -39.683 -10.750 1.00 90.38 102 HIS A O 1
ATOM 759 N N . LYS A 1 103 ? 5.191 -41.187 -9.141 1.00 86.94 103 LYS A N 1
ATOM 760 C CA . LYS A 1 103 ? 4.497 -42.332 -9.739 1.00 86.94 103 LYS A CA 1
ATOM 761 C C . LYS A 1 103 ? 3.074 -41.975 -10.162 1.00 86.94 103 LYS A C 1
ATOM 763 O O . LYS A 1 103 ? 2.724 -42.146 -11.322 1.00 86.94 103 LYS A O 1
ATOM 768 N N . GLN A 1 104 ? 2.303 -41.378 -9.255 1.00 82.69 104 GLN A N 1
ATOM 769 C CA . GLN A 1 104 ? 0.923 -40.966 -9.521 1.00 82.69 104 GLN A CA 1
ATOM 770 C C . GLN A 1 104 ? 0.831 -39.876 -10.595 1.00 82.69 104 GLN A C 1
ATOM 772 O O . GLN A 1 104 ? -0.062 -39.916 -11.437 1.00 82.69 104 GLN A O 1
ATOM 777 N N . CYS A 1 105 ? 1.765 -38.917 -10.608 1.00 85.38 105 CYS A N 1
ATOM 778 C CA . CYS A 1 105 ? 1.803 -37.890 -11.647 1.00 85.38 105 CYS A CA 1
ATOM 779 C C . CYS A 1 105 ? 2.104 -38.499 -13.019 1.00 85.38 105 CYS A C 1
ATOM 781 O O . CYS A 1 105 ? 1.456 -38.136 -13.996 1.00 85.38 105 CYS A O 1
ATOM 783 N N . ALA A 1 106 ? 3.055 -39.432 -13.095 1.00 88.50 106 ALA A N 1
ATOM 784 C CA . ALA A 1 106 ? 3.385 -40.135 -14.327 1.00 88.50 106 ALA A CA 1
ATOM 785 C C . ALA A 1 106 ? 2.209 -40.993 -14.808 1.00 88.50 106 ALA A C 1
ATOM 787 O O . ALA A 1 106 ? 1.788 -40.869 -15.954 1.00 88.50 106 ALA A O 1
ATOM 788 N N . GLU A 1 107 ? 1.624 -41.806 -13.931 1.00 87.25 107 GLU A N 1
ATOM 789 C CA . GLU A 1 107 ? 0.461 -42.637 -14.252 1.00 87.25 107 GLU A CA 1
ATOM 790 C C . GLU A 1 107 ? -0.718 -41.791 -14.741 1.00 87.25 107 GLU A C 1
ATOM 792 O O . GLU A 1 107 ? -1.292 -42.100 -15.782 1.00 87.25 107 GLU A O 1
ATOM 797 N N . ALA A 1 108 ? -1.036 -40.680 -14.069 1.00 85.25 108 ALA A N 1
ATOM 798 C CA . ALA A 1 108 ? -2.084 -39.761 -14.509 1.00 85.25 108 ALA A CA 1
ATOM 799 C C . ALA A 1 108 ? -1.763 -39.128 -15.872 1.00 85.25 108 ALA A C 1
ATOM 801 O O . ALA A 1 108 ? -2.616 -39.110 -16.757 1.00 85.25 108 ALA A O 1
ATOM 802 N N . TRP A 1 109 ? -0.531 -38.656 -16.069 1.00 84.12 109 TRP A N 1
ATOM 803 C CA . TRP A 1 109 ? -0.090 -38.023 -17.312 1.00 84.12 109 TRP A CA 1
ATOM 804 C C . TRP A 1 109 ? -0.186 -38.964 -18.514 1.00 84.12 109 TRP A C 1
ATOM 806 O O . TRP A 1 109 ? -0.815 -38.628 -19.517 1.00 84.12 109 TRP A O 1
ATOM 816 N N . PHE A 1 110 ? 0.377 -40.171 -18.410 1.00 85.81 110 PHE A N 1
ATOM 817 C CA . PHE A 1 110 ? 0.349 -41.146 -19.502 1.00 85.81 110 PHE A CA 1
ATOM 818 C C . PHE A 1 110 ? -1.045 -41.762 -19.702 1.00 85.81 110 PHE A C 1
ATOM 820 O O . PHE A 1 110 ? -1.399 -42.101 -20.832 1.00 85.81 110 PHE A O 1
ATOM 827 N N . LYS A 1 111 ? -1.879 -41.826 -18.652 1.00 83.56 111 LYS A N 1
ATOM 828 C CA . LYS A 1 111 ? -3.297 -42.203 -18.766 1.00 83.56 111 LYS A CA 1
ATOM 829 C C . LYS A 1 111 ? -4.115 -41.150 -19.518 1.00 83.56 111 LYS A C 1
ATOM 831 O O . LYS A 1 111 ? -4.921 -41.525 -20.359 1.00 83.56 111 LYS A O 1
ATOM 836 N N . ILE A 1 112 ? -3.884 -39.857 -19.271 1.00 76.94 112 ILE A N 1
ATOM 837 C CA . ILE A 1 112 ? -4.518 -38.754 -20.020 1.00 76.94 112 ILE A CA 1
ATOM 838 C C . ILE A 1 112 ? -4.033 -38.739 -21.473 1.00 76.94 112 ILE A C 1
ATOM 840 O O . ILE A 1 112 ? -4.819 -38.527 -22.391 1.00 76.94 112 ILE A O 1
ATOM 844 N N . LYS A 1 113 ? -2.739 -38.987 -21.689 1.00 79.81 113 LYS A N 1
ATOM 845 C CA . LYS A 1 113 ? -2.128 -39.000 -23.021 1.00 79.81 113 LYS A CA 1
ATOM 846 C C . LYS A 1 113 ? -2.587 -40.174 -23.893 1.00 79.81 113 LYS A C 1
ATOM 848 O O . LYS A 1 113 ? -2.522 -40.083 -25.115 1.00 79.81 113 LYS A O 1
ATOM 853 N N . GLY A 1 114 ? -2.997 -41.288 -23.285 1.00 79.62 114 GLY A N 1
ATOM 854 C CA . GLY A 1 114 ? -3.459 -42.486 -23.994 1.00 79.62 114 GLY A CA 1
ATOM 855 C C . GLY A 1 114 ? -2.350 -43.312 -24.666 1.00 79.62 114 GLY A C 1
ATOM 856 O O . GLY A 1 114 ? -2.640 -44.295 -25.338 1.00 79.62 114 GLY A O 1
ATOM 857 N N . ASN A 1 115 ? -1.074 -42.955 -24.489 1.00 82.56 115 ASN A N 1
ATOM 858 C CA . ASN A 1 115 ? 0.081 -43.735 -24.941 1.00 82.56 115 ASN A CA 1
ATOM 859 C C . ASN A 1 115 ? 1.274 -43.531 -23.999 1.00 82.56 115 ASN A C 1
ATOM 861 O O . ASN A 1 115 ? 1.282 -42.585 -23.220 1.00 82.56 115 ASN A O 1
ATOM 865 N N . LYS A 1 116 ? 2.288 -44.405 -24.082 1.00 87.69 116 LYS A N 1
ATOM 866 C CA . LYS A 1 116 ? 3.510 -44.350 -23.252 1.00 87.69 116 LYS A CA 1
ATOM 867 C C . LYS A 1 116 ? 4.673 -43.589 -23.907 1.00 87.69 116 LYS A C 1
ATOM 869 O O . LYS A 1 116 ? 5.800 -43.682 -23.437 1.00 87.69 116 LYS A O 1
ATOM 874 N N . THR A 1 117 ? 4.462 -42.863 -25.001 1.00 86.50 117 THR A N 1
ATOM 875 C CA . THR A 1 117 ? 5.553 -42.162 -25.700 1.00 86.50 117 THR A CA 1
ATOM 876 C C . THR A 1 117 ? 5.951 -40.910 -24.921 1.00 86.50 117 THR A C 1
ATOM 878 O O . THR A 1 117 ? 5.084 -40.122 -24.569 1.00 86.50 117 THR A O 1
ATOM 881 N N . CYS A 1 118 ? 7.233 -40.668 -24.650 1.00 85.44 118 CYS A N 1
ATOM 882 C CA . CYS A 1 118 ? 7.703 -39.442 -23.997 1.00 85.44 118 CYS A CA 1
ATOM 883 C C . CYS A 1 118 ? 7.665 -38.250 -24.968 1.00 85.44 118 CYS A C 1
ATOM 885 O O . CYS A 1 118 ? 8.206 -38.321 -26.064 1.00 85.44 118 CYS A O 1
ATOM 887 N N . GLU A 1 119 ? 7.064 -37.128 -24.570 1.00 82.81 119 GLU A N 1
ATOM 888 C CA . GLU A 1 119 ? 6.956 -35.907 -25.394 1.00 82.81 119 GLU A CA 1
ATOM 889 C C . GLU A 1 119 ? 8.264 -35.126 -25.567 1.00 82.81 119 GLU A C 1
ATOM 891 O O . GLU A 1 119 ? 8.334 -34.271 -26.442 1.00 82.81 119 GLU A O 1
ATOM 896 N N . ILE A 1 120 ? 9.296 -35.411 -24.766 1.00 80.62 120 ILE A N 1
ATOM 897 C CA . ILE A 1 120 ? 10.602 -34.751 -24.911 1.00 80.62 120 ILE A CA 1
ATOM 898 C C . ILE A 1 120 ? 11.500 -35.519 -25.872 1.00 80.62 120 ILE A C 1
ATOM 900 O O . ILE A 1 120 ? 12.034 -34.941 -26.811 1.00 80.62 120 ILE A O 1
ATOM 904 N N . CYS A 1 121 ? 11.700 -36.815 -25.626 1.00 79.44 121 CYS A N 1
ATOM 905 C CA . CYS A 1 121 ? 12.657 -37.614 -26.396 1.00 79.44 121 CYS A CA 1
ATOM 906 C C . CYS A 1 121 ? 12.009 -38.525 -27.446 1.00 79.44 121 CYS A C 1
ATOM 908 O O . CYS A 1 121 ? 12.725 -39.157 -28.215 1.00 79.44 121 CYS A O 1
ATOM 910 N N . GLY A 1 122 ? 10.678 -38.629 -27.481 1.00 80.81 122 GLY A N 1
ATOM 911 C CA . GLY A 1 122 ? 9.955 -39.472 -28.434 1.00 80.81 122 GLY A CA 1
ATOM 912 C C . GLY A 1 122 ? 10.035 -40.979 -28.161 1.00 80.81 122 GLY A C 1
ATOM 913 O O . GLY A 1 122 ? 9.429 -41.746 -28.903 1.00 80.81 122 GLY A O 1
ATOM 914 N N . THR A 1 123 ? 10.745 -41.429 -27.118 1.00 88.81 123 THR A N 1
ATOM 915 C CA . THR A 1 123 ? 10.871 -42.856 -26.771 1.00 88.81 123 THR A CA 1
ATOM 916 C C . THR A 1 123 ? 9.854 -43.297 -25.723 1.00 88.81 123 THR A C 1
ATOM 918 O O . THR A 1 123 ? 9.322 -42.484 -24.968 1.00 88.81 123 THR A O 1
ATOM 921 N N . THR A 1 124 ? 9.541 -44.592 -25.689 1.00 88.94 124 THR A N 1
ATOM 922 C CA . THR A 1 124 ? 8.552 -45.162 -24.763 1.00 88.94 124 THR A CA 1
ATOM 923 C C . THR A 1 124 ? 9.042 -45.096 -23.315 1.00 88.94 124 THR A C 1
ATOM 925 O O . THR A 1 124 ? 10.133 -45.565 -23.011 1.00 88.94 124 THR A O 1
ATOM 928 N N . ALA A 1 125 ? 8.224 -44.552 -22.415 1.00 92.12 125 ALA A N 1
ATOM 929 C CA . ALA A 1 125 ? 8.422 -44.598 -20.972 1.00 92.12 125 ALA A CA 1
ATOM 930 C C . ALA A 1 125 ? 8.095 -46.008 -20.448 1.00 92.12 125 ALA A C 1
ATOM 932 O O . ALA A 1 125 ? 6.928 -46.404 -20.384 1.00 92.12 125 ALA A O 1
ATOM 933 N N . SER A 1 126 ? 9.125 -46.790 -20.116 1.00 87.75 126 SER A N 1
ATOM 934 C CA . SER A 1 126 ? 8.976 -48.195 -19.714 1.00 87.75 126 SER A CA 1
ATOM 935 C C . SER A 1 126 ? 8.414 -48.386 -18.306 1.00 87.75 126 SER A C 1
ATOM 937 O O . SER A 1 126 ? 7.813 -49.419 -18.028 1.00 87.75 126 SER A O 1
ATOM 939 N N . ASN A 1 127 ? 8.580 -47.401 -17.422 1.00 87.69 127 ASN A N 1
ATOM 940 C CA . ASN A 1 127 ? 8.371 -47.573 -15.980 1.00 87.69 127 ASN A CA 1
ATOM 941 C C . ASN A 1 127 ? 7.010 -47.048 -15.489 1.00 87.69 127 ASN A C 1
ATOM 943 O O . ASN A 1 127 ? 6.835 -46.772 -14.304 1.00 87.69 127 ASN A O 1
ATOM 947 N N . VAL A 1 128 ? 6.048 -46.890 -16.401 1.00 86.06 128 VAL A N 1
ATOM 948 C CA . VAL A 1 128 ? 4.675 -46.460 -16.097 1.00 86.06 128 VAL A CA 1
ATOM 949 C C . VAL A 1 128 ? 3.713 -47.594 -16.448 1.00 86.06 128 VAL A C 1
ATOM 951 O O . VAL A 1 128 ? 3.795 -48.155 -17.547 1.00 86.06 128 VAL A O 1
ATOM 954 N N . ALA A 1 129 ? 2.811 -47.950 -15.528 1.00 77.75 129 ALA A N 1
ATOM 955 C CA . ALA A 1 129 ? 1.818 -49.007 -15.737 1.00 77.75 129 ALA A CA 1
ATOM 956 C C . ALA A 1 129 ? 0.883 -48.663 -16.916 1.00 77.75 129 ALA A C 1
ATOM 958 O O . ALA A 1 129 ? 0.559 -47.499 -17.154 1.00 77.75 129 ALA A O 1
ATOM 959 N N . GLY A 1 130 ? 0.527 -49.660 -17.733 1.00 54.56 130 GLY A N 1
ATOM 960 C CA . GLY A 1 130 ? -0.255 -49.457 -18.961 1.00 54.56 130 GLY A CA 1
ATOM 961 C C . GLY A 1 130 ? -1.763 -49.574 -18.755 1.00 54.56 130 GLY A C 1
ATOM 962 O O . GLY A 1 130 ? -2.215 -50.268 -17.858 1.00 54.56 130 GLY A O 1
ATOM 963 N N . ALA A 1 131 ? -2.545 -48.968 -19.653 1.00 49.75 131 ALA A N 1
ATOM 964 C CA . ALA A 1 131 ? -4.009 -49.085 -19.688 1.00 49.75 131 ALA A CA 1
ATOM 965 C C . ALA A 1 131 ? -4.539 -50.491 -20.071 1.00 49.75 131 ALA A C 1
ATOM 967 O O . ALA A 1 131 ? -5.749 -50.682 -20.098 1.00 49.75 131 ALA A O 1
ATOM 968 N N . ASN A 1 132 ? -3.656 -51.463 -20.348 1.00 43.16 132 ASN A N 1
ATOM 969 C CA . ASN A 1 132 ? -4.005 -52.799 -20.857 1.00 43.16 132 ASN A CA 1
ATOM 970 C C . ASN A 1 132 ? -3.549 -53.964 -19.956 1.00 43.16 132 ASN A C 1
ATOM 972 O O . ASN A 1 132 ? -3.494 -55.101 -20.417 1.00 43.16 132 ASN A O 1
ATOM 976 N N . GLU A 1 133 ? -3.230 -53.720 -18.686 1.00 41.50 133 GLU A N 1
ATOM 977 C CA . GLU A 1 133 ? -3.046 -54.804 -17.714 1.00 41.50 133 GLU A CA 1
ATOM 978 C C . GLU A 1 133 ? -4.355 -54.981 -16.937 1.00 41.50 133 GLU A C 1
ATOM 980 O O . GLU A 1 133 ? -4.675 -54.220 -16.028 1.00 41.50 133 GLU A O 1
ATOM 985 N N . ALA A 1 134 ? -5.165 -55.942 -17.387 1.00 34.50 134 ALA A N 1
ATOM 986 C CA . ALA A 1 134 ? -6.323 -56.428 -16.651 1.00 34.50 134 ALA A CA 1
ATOM 987 C C . ALA A 1 134 ? -5.841 -57.244 -15.445 1.00 34.50 134 ALA A C 1
ATOM 989 O O . ALA A 1 134 ? -5.075 -58.190 -15.628 1.00 34.50 134 ALA A O 1
ATOM 990 N N . ASP A 1 135 ? -6.316 -56.903 -14.247 1.00 27.30 135 ASP A N 1
ATOM 991 C CA . ASP A 1 135 ? -6.113 -57.707 -13.038 1.00 27.30 135 ASP A CA 1
ATOM 992 C C . ASP A 1 135 ? -7.412 -58.485 -12.706 1.00 27.30 135 ASP A C 1
ATOM 994 O O . ASP A 1 135 ? -8.499 -57.896 -12.803 1.00 27.30 135 ASP A O 1
ATOM 998 N N . PRO A 1 136 ? -7.364 -59.790 -12.359 1.00 33.53 136 PRO A N 1
ATOM 999 C CA . PRO A 1 136 ? -8.541 -60.605 -12.066 1.00 33.53 136 PRO A CA 1
ATOM 1000 C C . PRO A 1 136 ? -8.977 -60.544 -10.585 1.00 33.53 136 PRO A C 1
ATOM 1002 O O . PRO A 1 136 ? -8.203 -60.847 -9.689 1.00 33.53 136 PRO A O 1
ATOM 1005 N N . MET A 1 137 ? -10.257 -60.200 -10.388 1.00 27.83 137 MET A N 1
ATOM 1006 C CA . MET A 1 137 ? -11.269 -60.703 -9.427 1.00 27.83 137 MET A CA 1
ATOM 1007 C C . MET A 1 137 ? -10.870 -61.239 -8.025 1.00 27.83 137 MET A C 1
ATOM 1009 O O . MET A 1 137 ? -10.187 -62.247 -7.931 1.00 27.83 137 MET A O 1
ATOM 1013 N N . GLU A 1 138 ? -11.489 -60.670 -6.970 1.00 30.92 138 GLU A N 1
ATOM 1014 C CA . GLU A 1 138 ? -12.202 -61.332 -5.831 1.00 30.92 138 GLU A CA 1
ATOM 1015 C C . GLU A 1 138 ? -12.714 -60.225 -4.863 1.00 30.92 138 GLU A C 1
ATOM 1017 O O . GLU A 1 138 ? -11.933 -59.561 -4.195 1.00 30.92 138 GLU A O 1
ATOM 1022 N N . GLN A 1 139 ? -13.935 -59.693 -5.014 1.00 23.27 139 GLN A N 1
ATOM 1023 C CA . GLN A 1 139 ? -15.245 -60.107 -4.465 1.00 23.27 139 GLN A CA 1
ATOM 1024 C C . GLN A 1 139 ? -15.388 -60.023 -2.927 1.00 23.27 139 GLN A C 1
ATOM 1026 O O . GLN A 1 139 ? -14.762 -60.797 -2.224 1.00 23.27 139 GLN A O 1
ATOM 1031 N N . TRP A 1 140 ? -16.308 -59.161 -2.447 1.00 22.45 140 TRP A N 1
ATOM 1032 C CA . TRP A 1 140 ? -17.298 -59.422 -1.374 1.00 22.45 140 TRP A CA 1
ATOM 1033 C C . TRP A 1 140 ? -18.464 -58.395 -1.422 1.00 22.45 140 TRP A C 1
ATOM 1035 O O . TRP A 1 140 ? -18.323 -57.233 -1.054 1.00 22.45 140 TRP A O 1
ATOM 1045 N N . THR A 1 141 ? -19.579 -58.879 -1.990 1.00 24.52 141 THR A N 1
ATOM 1046 C CA . THR A 1 141 ? -21.036 -58.693 -1.719 1.00 24.52 141 THR A CA 1
ATOM 1047 C C . THR A 1 141 ? -21.496 -57.623 -0.709 1.00 24.52 141 THR A C 1
ATOM 1049 O O . THR A 1 141 ? -21.058 -57.626 0.435 1.00 24.52 141 THR A O 1
ATOM 1052 N N . GLU A 1 142 ? -22.306 -56.637 -1.127 1.00 24.45 142 GLU A N 1
ATOM 1053 C CA . GLU A 1 142 ? -23.798 -56.568 -1.192 1.00 24.45 142 GLU A CA 1
ATOM 1054 C C . GLU A 1 142 ? -24.508 -56.153 0.112 1.00 24.45 142 GLU A C 1
ATOM 1056 O O . GLU A 1 142 ? -24.406 -56.828 1.132 1.00 24.45 142 GLU A O 1
ATOM 1061 N N . SER A 1 143 ? -25.332 -55.096 0.025 1.00 25.59 143 SER A N 1
ATOM 1062 C CA . SER A 1 143 ? -26.666 -55.011 0.650 1.00 25.59 143 SER A CA 1
ATOM 1063 C C . SER A 1 143 ? -27.521 -53.903 -0.002 1.00 25.59 143 SER A C 1
ATOM 1065 O O . SER A 1 143 ? -27.142 -52.734 -0.000 1.00 25.59 143 SER A O 1
ATOM 1067 N N . ASN A 1 144 ? -28.643 -54.363 -0.568 1.00 28.14 144 ASN A N 1
ATOM 1068 C CA . ASN A 1 144 ? -29.887 -53.757 -1.095 1.00 28.14 144 ASN A CA 1
ATOM 1069 C C . ASN A 1 144 ? -30.298 -52.369 -0.531 1.00 28.14 144 ASN A C 1
ATOM 1071 O O . ASN A 1 144 ? -29.975 -52.039 0.601 1.00 28.14 144 ASN A O 1
ATOM 1075 N N . ASP A 1 145 ? -31.011 -51.488 -1.249 1.00 24.22 145 ASP A N 1
ATOM 1076 C CA . ASP A 1 145 ? -32.390 -51.681 -1.734 1.00 24.22 145 ASP A CA 1
ATOM 1077 C C . ASP A 1 145 ? -32.794 -50.721 -2.878 1.00 24.22 145 ASP A C 1
ATOM 1079 O O . ASP A 1 145 ? -32.171 -49.686 -3.121 1.00 24.22 145 ASP A O 1
ATOM 1083 N N . ALA A 1 146 ? -33.866 -51.086 -3.585 1.00 25.16 146 ALA A N 1
ATOM 1084 C CA . ALA A 1 146 ? -34.227 -50.604 -4.916 1.00 25.16 146 ALA A CA 1
ATOM 1085 C C . ALA A 1 146 ? -35.451 -49.656 -4.994 1.00 25.16 146 ALA A C 1
ATOM 1087 O O . ALA A 1 146 ? -36.458 -49.863 -4.320 1.00 25.16 146 ALA A O 1
ATOM 1088 N N . THR A 1 147 ? -35.414 -48.792 -6.031 1.00 26.44 147 THR A N 1
ATOM 1089 C CA . THR A 1 147 ? -36.509 -48.351 -6.956 1.00 26.44 147 THR A CA 1
ATOM 1090 C C . THR A 1 147 ? -37.572 -47.310 -6.512 1.00 26.44 147 THR A C 1
ATOM 1092 O O . THR A 1 147 ? -37.831 -47.181 -5.322 1.00 26.44 147 THR A O 1
ATOM 1095 N N . PRO A 1 148 ? -38.335 -46.663 -7.444 1.00 39.84 148 PRO A N 1
ATOM 1096 C CA . PRO A 1 148 ? -38.051 -46.274 -8.855 1.00 39.84 148 PRO A CA 1
ATOM 1097 C C . PRO A 1 148 ? -38.660 -44.910 -9.346 1.00 39.84 148 PRO A C 1
ATOM 1099 O O . PRO A 1 148 ? -39.569 -44.372 -8.726 1.00 39.84 148 PRO A O 1
ATOM 1102 N N . THR A 1 149 ? -38.282 -44.494 -10.582 1.00 26.36 149 THR A N 1
ATOM 1103 C CA . THR A 1 149 ? -39.089 -43.793 -11.650 1.00 26.36 149 THR A CA 1
ATOM 1104 C C . THR A 1 149 ? -39.680 -42.394 -11.372 1.00 26.36 149 THR A C 1
ATOM 1106 O O . THR A 1 149 ? -40.056 -42.094 -10.257 1.00 26.36 149 THR A O 1
ATOM 1109 N N . ALA A 1 150 ? -39.891 -41.444 -12.290 1.00 25.11 150 ALA A N 1
ATOM 1110 C CA . ALA A 1 150 ? -39.782 -41.216 -13.742 1.00 25.11 150 ALA A CA 1
ATOM 1111 C C . ALA A 1 150 ? -39.478 -39.689 -13.894 1.00 25.11 150 ALA A C 1
ATOM 1113 O O . ALA A 1 150 ? -39.550 -38.958 -12.914 1.00 25.11 150 ALA A O 1
ATOM 1114 N N . SER A 1 151 ? -39.082 -39.073 -15.010 1.00 25.92 151 SER A N 1
ATOM 1115 C CA . SER A 1 151 ? -39.775 -38.959 -16.296 1.00 25.92 151 SER A CA 1
ATOM 1116 C C . SER A 1 151 ? -38.975 -37.988 -17.182 1.00 25.92 151 SER A C 1
ATOM 1118 O O . SER A 1 151 ? -38.593 -36.910 -16.732 1.00 25.92 151 SER A O 1
ATOM 1120 N N . THR A 1 152 ? -38.776 -38.336 -18.448 1.00 25.48 152 THR A N 1
ATOM 1121 C CA . THR A 1 152 ? -38.288 -37.451 -19.516 1.00 25.48 152 THR A CA 1
ATOM 1122 C C . THR A 1 152 ? -39.063 -37.770 -20.776 1.00 25.48 152 THR A C 1
ATOM 1124 O O . THR A 1 152 ? -39.084 -38.936 -21.137 1.00 25.48 152 THR A O 1
ATOM 1127 N N . VAL A 1 153 ? -39.654 -36.757 -21.424 1.00 25.44 153 VAL A N 1
ATOM 1128 C CA . VAL A 1 153 ? -39.646 -36.454 -22.880 1.00 25.44 153 VAL A CA 1
ATOM 1129 C C . VAL A 1 153 ? -40.606 -35.258 -23.172 1.00 25.44 153 VAL A C 1
ATOM 1131 O O . VAL A 1 153 ? -41.400 -34.948 -22.285 1.00 25.44 153 VAL A O 1
ATOM 1134 N N . PRO A 1 154 ? -40.695 -34.639 -24.383 1.00 35.31 154 PRO A N 1
ATOM 1135 C CA . PRO A 1 154 ? -39.739 -34.501 -25.507 1.00 35.31 154 PRO A CA 1
ATOM 1136 C C . PRO A 1 154 ? -39.789 -33.112 -26.258 1.00 35.31 154 PRO A C 1
ATOM 1138 O O . PRO A 1 154 ? -40.596 -32.243 -25.950 1.00 35.31 154 PRO A O 1
ATOM 1141 N N . ILE A 1 155 ? -39.005 -33.012 -27.353 1.00 25.30 155 ILE A N 1
ATOM 1142 C CA . ILE A 1 155 ? -39.283 -32.350 -28.669 1.00 25.30 155 ILE A CA 1
ATOM 1143 C C . ILE A 1 155 ? -38.652 -30.985 -29.030 1.00 25.30 155 ILE A C 1
ATOM 1145 O O . ILE A 1 155 ? -39.089 -29.917 -28.626 1.00 25.30 155 ILE A O 1
ATOM 1149 N N . HIS A 1 156 ? -37.696 -31.124 -29.961 1.00 26.08 156 HIS A N 1
ATOM 1150 C CA . HIS A 1 156 ? -37.444 -30.418 -31.229 1.00 26.08 156 HIS A CA 1
ATOM 1151 C C . HIS A 1 156 ? -37.331 -28.891 -31.317 1.00 26.08 156 HIS A C 1
ATOM 1153 O O . HIS A 1 156 ? -38.290 -28.129 -31.243 1.00 26.08 156 HIS A O 1
ATOM 1159 N N . GLN A 1 157 ? -36.122 -28.517 -31.742 1.00 22.75 157 GLN A N 1
ATOM 1160 C CA . GLN A 1 157 ? -35.806 -27.361 -32.569 1.00 22.75 157 GLN A CA 1
ATOM 1161 C C . GLN A 1 157 ? -36.401 -27.498 -33.978 1.00 22.75 157 GLN A C 1
ATOM 1163 O O . GLN A 1 157 ? -36.342 -28.570 -34.587 1.00 22.75 157 GLN A O 1
ATOM 1168 N N . ALA A 1 158 ? -36.897 -26.374 -34.497 1.00 25.14 158 ALA A N 1
ATOM 1169 C CA . ALA A 1 158 ? -37.221 -26.174 -35.900 1.00 25.14 158 ALA A CA 1
ATOM 1170 C C . ALA A 1 158 ? -36.175 -25.275 -36.581 1.00 25.14 158 ALA A C 1
ATOM 1172 O O . ALA A 1 158 ? -35.634 -24.334 -36.004 1.00 25.14 158 ALA A O 1
ATOM 1173 N N . GLU A 1 159 ? -35.925 -25.660 -37.823 1.00 24.31 159 GLU A N 1
ATOM 1174 C CA . GLU A 1 159 ? -34.988 -25.202 -38.841 1.00 24.31 159 GLU A CA 1
ATOM 1175 C C . GLU A 1 159 ? -34.919 -23.687 -39.098 1.00 24.31 159 GLU A C 1
ATOM 1177 O O . GLU A 1 159 ? -35.929 -22.991 -39.112 1.00 24.31 159 GLU A O 1
ATOM 1182 N N . THR A 1 160 ? -33.743 -23.226 -39.538 1.00 26.48 160 THR A N 1
ATOM 1183 C CA . THR A 1 160 ? -33.652 -22.333 -40.706 1.00 26.48 160 THR A CA 1
ATOM 1184 C C . THR A 1 160 ? -32.479 -22.758 -41.596 1.00 26.48 160 THR A C 1
ATOM 1186 O O . THR A 1 160 ? -31.347 -22.921 -41.147 1.00 26.48 160 THR A O 1
ATOM 1189 N N . ARG A 1 161 ? -32.786 -22.999 -42.876 1.00 28.02 161 ARG A N 1
ATOM 1190 C CA . ARG A 1 161 ? -31.849 -23.328 -43.961 1.00 28.02 161 ARG A CA 1
ATOM 1191 C C . ARG A 1 161 ? -31.458 -22.071 -44.753 1.00 28.02 161 ARG A C 1
ATOM 1193 O O . ARG A 1 161 ? -32.260 -21.144 -44.827 1.00 28.02 161 ARG A O 1
ATOM 1200 N N . ASN A 1 162 ? -30.317 -22.170 -45.459 1.00 30.98 162 ASN A N 1
ATOM 1201 C CA . ASN A 1 162 ? -30.059 -21.824 -46.885 1.00 30.98 162 ASN A CA 1
ATOM 1202 C C . ASN A 1 162 ? -28.719 -21.068 -47.073 1.00 30.98 162 ASN A C 1
ATOM 1204 O O . ASN A 1 162 ? -28.557 -19.973 -46.555 1.00 30.98 162 ASN A O 1
ATOM 1208 N N . PHE A 1 163 ? -27.690 -21.711 -47.662 1.00 26.16 163 PHE A N 1
ATOM 1209 C CA . PHE A 1 163 ? -27.250 -21.697 -49.093 1.00 26.16 163 PHE A CA 1
ATOM 1210 C C . PHE A 1 163 ? -26.036 -20.741 -49.278 1.00 26.16 163 PHE A C 1
ATOM 1212 O O . PHE A 1 163 ? -26.095 -19.619 -48.803 1.00 26.16 163 PHE A O 1
ATOM 1219 N N . TRP A 1 164 ? -24.876 -21.079 -49.870 1.00 27.31 164 TRP A N 1
ATOM 1220 C CA . TRP A 1 164 ? -24.587 -21.744 -51.154 1.00 27.31 164 TRP A CA 1
ATOM 1221 C C . TRP A 1 164 ? -23.288 -22.587 -51.164 1.00 27.31 164 TRP A C 1
ATOM 1223 O O . TRP A 1 164 ? -22.422 -22.471 -50.303 1.00 27.31 164 TRP A O 1
ATOM 1233 N N . GLN A 1 165 ? -23.208 -23.432 -52.196 1.00 28.03 165 GLN A N 1
ATOM 1234 C CA . GLN A 1 165 ? -22.267 -24.517 -52.491 1.00 28.03 165 GLN A CA 1
ATOM 1235 C C . GLN A 1 165 ? -20.939 -24.085 -53.150 1.00 28.03 165 GLN A C 1
ATOM 1237 O O . GLN A 1 165 ? -20.876 -23.070 -53.836 1.00 28.03 165 GLN A O 1
ATOM 1242 N N . GLY A 1 166 ? -19.936 -24.972 -53.085 1.00 26.39 166 GLY A N 1
ATOM 1243 C CA . GLY A 1 166 ? -18.782 -25.000 -53.994 1.00 26.39 166 GLY A CA 1
ATOM 1244 C C . GLY A 1 166 ? -17.850 -26.178 -53.693 1.00 26.39 166 GLY A C 1
ATOM 1245 O O . GLY A 1 166 ? -16.958 -26.061 -52.863 1.00 26.39 166 GLY A O 1
ATOM 1246 N N . GLY A 1 167 ? -18.104 -27.339 -54.305 1.00 24.78 167 GLY A N 1
ATOM 1247 C CA . GLY A 1 167 ? -17.421 -28.600 -53.993 1.00 24.78 167 GLY A CA 1
ATOM 1248 C C . GLY A 1 167 ? -16.073 -28.827 -54.685 1.00 24.78 167 GLY A C 1
ATOM 1249 O O . GLY A 1 167 ? -15.745 -28.168 -55.668 1.00 24.78 167 GLY A O 1
ATOM 1250 N N . LYS A 1 168 ? -15.344 -29.836 -54.184 1.00 31.03 168 LYS A N 1
ATOM 1251 C CA . LYS A 1 168 ? -14.543 -30.824 -54.938 1.00 31.03 168 LYS A CA 1
ATOM 1252 C C . LYS A 1 168 ? -14.066 -31.930 -53.981 1.00 31.03 168 LYS A C 1
ATOM 1254 O O . LYS A 1 168 ? -13.253 -31.691 -53.098 1.00 31.03 168 LYS A O 1
ATOM 1259 N N . THR A 1 169 ? -14.595 -33.137 -54.165 1.00 30.45 169 THR A N 1
ATOM 1260 C CA . THR A 1 169 ? -14.094 -34.404 -53.597 1.00 30.45 169 THR A CA 1
ATOM 1261 C C . THR A 1 169 ? -12.934 -34.958 -54.431 1.00 30.45 169 THR A C 1
ATOM 1263 O O . THR A 1 169 ? -12.870 -34.680 -55.631 1.00 30.45 169 THR A O 1
ATOM 1266 N N . PRO A 1 170 ? -12.139 -35.879 -53.864 1.00 36.28 170 PRO A N 1
ATOM 1267 C CA . PRO A 1 170 ? -12.169 -37.243 -54.400 1.00 36.28 170 PRO A CA 1
ATOM 1268 C C . PRO A 1 170 ? -12.441 -38.318 -53.333 1.00 36.28 170 PRO A C 1
ATOM 1270 O O . PRO A 1 170 ? -12.250 -38.117 -52.139 1.00 36.28 170 PRO A O 1
ATOM 1273 N N . ARG A 1 171 ? -12.953 -39.453 -53.819 1.00 30.39 171 ARG A N 1
ATOM 1274 C CA . ARG A 1 171 ? -13.463 -40.634 -53.104 1.00 30.39 171 ARG A CA 1
ATOM 1275 C C . ARG A 1 171 ? -12.382 -41.708 -52.904 1.00 30.39 171 ARG A C 1
ATOM 1277 O O . ARG A 1 171 ? -11.596 -41.930 -53.817 1.00 30.39 171 ARG A O 1
ATOM 1284 N N . GLY A 1 172 ? -12.533 -42.482 -51.822 1.00 28.62 172 GLY A N 1
ATOM 1285 C CA . GLY A 1 172 ? -12.010 -43.849 -51.620 1.00 28.62 172 GLY A CA 1
ATOM 1286 C C . GLY A 1 172 ? -10.879 -43.902 -50.586 1.00 28.62 172 GLY A C 1
ATOM 1287 O O . GLY A 1 172 ? -9.913 -43.177 -50.740 1.00 28.62 172 GLY A O 1
ATOM 1288 N N . SER A 1 173 ? -10.912 -44.683 -49.504 1.00 30.14 173 SER A N 1
ATOM 1289 C CA . SER A 1 173 ? -11.604 -45.948 -49.219 1.00 30.14 173 SER A CA 1
ATOM 1290 C C . SER A 1 173 ? -11.971 -46.057 -47.733 1.00 30.14 173 SER A C 1
ATOM 1292 O O . SER A 1 173 ? -11.177 -45.696 -46.870 1.00 30.14 173 SER A O 1
ATOM 1294 N N . ALA A 1 174 ? -13.159 -46.589 -47.448 1.00 38.12 174 ALA A N 1
ATOM 1295 C CA . ALA A 1 174 ? -13.632 -46.879 -46.101 1.00 38.12 174 ALA A CA 1
ATOM 1296 C C . ALA A 1 174 ? -12.951 -48.137 -45.541 1.00 38.12 174 ALA A C 1
ATOM 1298 O O . ALA A 1 174 ? -13.151 -49.226 -46.076 1.00 38.12 174 ALA A O 1
ATOM 1299 N N . LEU A 1 175 ? -12.199 -47.977 -44.454 1.00 36.88 175 LEU A N 1
ATOM 1300 C CA . LEU A 1 175 ? -11.919 -49.029 -43.483 1.00 36.88 175 LEU A CA 1
ATOM 1301 C C . LEU A 1 175 ? -12.144 -48.433 -42.089 1.00 36.88 175 LEU A C 1
ATOM 1303 O O . LEU A 1 175 ? -11.453 -47.512 -41.668 1.00 36.88 175 LEU A O 1
ATOM 1307 N N . ASP A 1 176 ? -13.225 -48.916 -41.489 1.00 40.97 176 ASP A N 1
ATOM 1308 C CA . ASP A 1 176 ? -13.543 -49.027 -40.066 1.00 40.97 176 ASP A CA 1
ATOM 1309 C C . ASP A 1 176 ? -12.791 -48.106 -39.086 1.00 40.97 176 ASP A C 1
ATOM 1311 O O . ASP A 1 176 ? -11.654 -48.355 -38.698 1.00 40.97 176 ASP A O 1
ATOM 1315 N N . THR A 1 177 ? -13.462 -47.049 -38.628 1.00 34.22 177 THR A N 1
ATOM 1316 C CA . THR A 1 177 ? -13.064 -46.285 -37.434 1.00 34.22 177 THR A CA 1
ATOM 1317 C C . THR A 1 177 ? -14.318 -45.943 -36.638 1.00 34.22 177 THR A C 1
ATOM 1319 O O . THR A 1 177 ? -14.911 -44.871 -36.755 1.00 34.22 177 THR A O 1
ATOM 1322 N N . LYS A 1 178 ? -14.768 -46.904 -35.827 1.00 44.44 178 LYS A N 1
ATOM 1323 C CA . LYS A 1 178 ? -15.521 -46.580 -34.615 1.00 44.44 178 LYS A CA 1
ATOM 1324 C C . LYS A 1 178 ? -14.511 -46.146 -33.552 1.00 44.44 178 LYS A C 1
ATOM 1326 O O . LYS A 1 178 ? -13.560 -46.873 -33.302 1.00 44.44 178 LYS A O 1
ATOM 1331 N N . GLN A 1 179 ? -14.800 -44.997 -32.941 1.00 42.38 179 GLN A N 1
ATOM 1332 C CA . GLN A 1 179 ? -14.129 -44.390 -31.785 1.00 42.38 179 GLN A CA 1
ATOM 1333 C C . GLN A 1 179 ? -12.747 -43.785 -32.033 1.00 42.38 179 GLN A C 1
ATOM 1335 O O . GLN A 1 179 ? -11.732 -44.381 -31.722 1.00 42.38 179 GLN A O 1
ATOM 1340 N N . ASP A 1 180 ? -12.764 -42.529 -32.476 1.00 39.44 180 ASP A N 1
ATOM 1341 C CA . ASP A 1 180 ? -11.910 -41.484 -31.910 1.00 39.44 180 ASP A CA 1
ATOM 1342 C C . ASP A 1 180 ? -12.710 -40.174 -31.974 1.00 39.44 180 ASP A C 1
ATOM 1344 O O . ASP A 1 180 ? -12.687 -39.444 -32.966 1.00 39.44 180 ASP A O 1
ATOM 1348 N N . GLU A 1 181 ? -13.486 -39.879 -30.925 1.00 45.81 181 GLU A N 1
ATOM 1349 C CA . GLU A 1 181 ? -13.836 -38.485 -30.637 1.00 45.81 181 GLU A CA 1
ATOM 1350 C C . GLU A 1 181 ? -12.521 -37.784 -30.293 1.00 45.81 181 GLU A C 1
ATOM 1352 O O . GLU A 1 181 ? -12.086 -37.754 -29.144 1.00 45.81 181 GLU A O 1
ATOM 1357 N N . ILE A 1 182 ? -11.842 -37.279 -31.326 1.00 55.88 182 ILE A N 1
ATOM 1358 C CA . ILE A 1 182 ? -10.695 -36.389 -31.191 1.00 55.88 182 ILE A CA 1
ATOM 1359 C C . ILE A 1 182 ? -11.134 -35.297 -30.218 1.00 55.88 182 ILE A C 1
ATOM 1361 O O . ILE A 1 182 ? -12.039 -34.524 -30.539 1.00 55.88 182 ILE A O 1
ATOM 1365 N N . LEU A 1 183 ? -10.516 -35.252 -29.033 1.00 57.12 183 LEU A N 1
ATOM 1366 C CA . LEU A 1 183 ? -10.589 -34.120 -28.115 1.00 57.12 183 LEU A CA 1
ATOM 1367 C C . LEU A 1 183 ? -10.233 -32.878 -28.931 1.00 57.12 183 LEU A C 1
ATOM 1369 O O . LEU A 1 183 ? -9.063 -32.621 -29.208 1.00 57.12 183 LEU A O 1
ATOM 1373 N N . VAL A 1 184 ? -11.251 -32.170 -29.422 1.00 58.88 184 VAL A N 1
ATOM 1374 C CA . VAL A 1 184 ? -11.044 -31.030 -30.307 1.00 58.88 184 VAL A CA 1
ATOM 1375 C C . VAL A 1 184 ? -10.223 -30.029 -29.504 1.00 58.88 184 VAL A C 1
ATOM 1377 O O . VAL A 1 184 ? -10.646 -29.590 -28.436 1.00 58.88 184 VAL A O 1
ATOM 1380 N N . ASP A 1 185 ? -9.039 -29.681 -29.995 1.00 73.25 185 ASP A N 1
ATOM 1381 C CA . ASP A 1 185 ? -8.200 -28.671 -29.364 1.00 73.25 185 ASP A CA 1
ATOM 1382 C C . ASP A 1 185 ? -8.787 -27.287 -29.667 1.00 73.25 185 ASP A C 1
ATOM 1384 O O . ASP A 1 185 ? -8.541 -26.679 -30.714 1.00 73.25 185 ASP A O 1
ATOM 1388 N N . TRP A 1 186 ? -9.642 -26.808 -28.763 1.00 79.00 186 TRP A N 1
ATOM 1389 C CA . TRP A 1 186 ? -10.304 -25.513 -28.913 1.00 79.00 186 TRP A CA 1
ATOM 1390 C C . TRP A 1 186 ? -9.307 -24.359 -28.770 1.00 79.00 186 TRP A C 1
ATOM 1392 O O . TRP A 1 186 ? -9.522 -23.317 -29.387 1.00 79.00 186 TRP A O 1
ATOM 1402 N N . LEU A 1 187 ? -8.201 -24.543 -28.035 1.00 80.75 187 LEU A N 1
ATOM 1403 C CA . LEU A 1 187 ? -7.151 -23.532 -27.882 1.00 80.75 187 LEU A CA 1
ATOM 1404 C C . LEU A 1 187 ? -6.428 -23.299 -29.210 1.00 80.75 187 LEU A C 1
ATOM 1406 O O . LEU A 1 187 ? -6.248 -22.151 -29.611 1.00 80.75 187 LEU A O 1
ATOM 1410 N N . SER A 1 188 ? -6.118 -24.360 -29.956 1.00 79.06 188 SER A N 1
ATOM 1411 C CA . SER A 1 188 ? -5.529 -24.238 -31.297 1.00 79.06 188 SER A CA 1
ATOM 1412 C C . SER A 1 188 ? -6.435 -23.540 -32.318 1.00 79.06 188 SER A C 1
ATOM 1414 O O . SER A 1 188 ? -5.947 -23.096 -33.358 1.00 79.06 188 SER A O 1
ATOM 1416 N N . ARG A 1 189 ? -7.738 -23.388 -32.043 1.00 84.44 189 ARG A N 1
ATOM 1417 C CA . ARG A 1 189 ? -8.688 -22.671 -32.915 1.00 84.44 189 ARG A CA 1
ATOM 1418 C C . ARG A 1 189 ? -8.836 -21.186 -32.582 1.00 84.44 189 ARG A C 1
ATOM 1420 O O . ARG A 1 189 ? -9.402 -20.453 -33.391 1.00 84.44 189 ARG A O 1
ATOM 1427 N N . LEU A 1 190 ? -8.367 -20.737 -31.419 1.00 90.44 190 LEU A N 1
ATOM 1428 C CA . LEU A 1 190 ? -8.449 -19.328 -31.034 1.00 90.44 190 LEU A CA 1
ATOM 1429 C C . LEU A 1 190 ? -7.468 -18.483 -31.859 1.00 90.44 190 LEU A C 1
ATOM 1431 O O . LEU A 1 190 ? -6.404 -18.993 -32.203 1.00 90.44 190 LEU A O 1
ATOM 1435 N N . PRO A 1 191 ? -7.777 -17.212 -32.169 1.00 91.75 191 PRO A N 1
ATOM 1436 C CA . PRO A 1 191 ? -6.821 -16.263 -32.748 1.00 91.75 191 PRO A CA 1
ATOM 1437 C C . PRO A 1 191 ? -5.646 -15.962 -31.809 1.00 91.75 191 PRO A C 1
ATOM 1439 O O . PRO A 1 191 ? -5.790 -16.053 -30.585 1.00 91.75 191 PRO A O 1
ATOM 1442 N N . ASP A 1 192 ? -4.500 -15.565 -32.369 1.00 90.56 192 ASP A N 1
ATOM 1443 C CA . ASP A 1 192 ? -3.285 -15.269 -31.593 1.00 90.56 192 ASP A CA 1
ATOM 1444 C C . ASP A 1 192 ? -3.526 -14.168 -30.557 1.00 90.56 192 ASP A C 1
ATOM 1446 O O . ASP A 1 192 ? -3.024 -14.255 -29.442 1.00 90.56 192 ASP A O 1
ATOM 1450 N N . GLU A 1 193 ? -4.368 -13.181 -30.858 1.00 89.56 193 GLU A N 1
ATOM 1451 C CA . GLU A 1 193 ? -4.696 -12.086 -29.944 1.00 89.56 193 GLU A CA 1
ATOM 1452 C C . GLU A 1 193 ? -5.372 -12.590 -28.663 1.00 89.56 193 GLU A C 1
ATOM 1454 O O . GLU A 1 193 ? -5.119 -12.081 -27.568 1.00 89.56 193 GLU A O 1
ATOM 1459 N N . ILE A 1 194 ? -6.222 -13.614 -28.784 1.00 90.44 194 ILE A N 1
ATOM 1460 C CA . ILE A 1 194 ? -6.896 -14.230 -27.639 1.00 90.44 194 ILE A CA 1
ATOM 1461 C C . ILE A 1 194 ? -5.910 -15.092 -26.856 1.00 90.44 194 ILE A C 1
ATOM 1463 O O . ILE A 1 194 ? -5.896 -15.028 -25.628 1.00 90.44 194 ILE A O 1
ATOM 1467 N N . LEU A 1 195 ? -5.049 -15.844 -27.545 1.00 90.75 195 LEU A N 1
ATOM 1468 C CA . LEU A 1 195 ? -3.999 -16.632 -26.900 1.00 90.75 195 LEU A CA 1
ATOM 1469 C C . LEU A 1 195 ? -3.035 -15.737 -26.113 1.00 90.75 195 LEU A C 1
ATOM 1471 O O . LEU A 1 195 ? -2.776 -16.014 -24.944 1.00 90.75 195 LEU A O 1
ATOM 1475 N N . VAL A 1 196 ? -2.595 -14.620 -26.702 1.00 90.31 196 VAL A N 1
ATOM 1476 C CA . VAL A 1 196 ? -1.769 -13.593 -26.048 1.00 90.31 196 VAL A CA 1
ATOM 1477 C C . VAL A 1 196 ? -2.486 -13.006 -24.834 1.00 90.31 196 VAL A C 1
ATOM 1479 O O . VAL A 1 196 ? -1.861 -12.821 -23.791 1.00 90.31 196 VAL A O 1
ATOM 1482 N N . ASN A 1 197 ? -3.795 -12.746 -24.915 1.00 88.25 197 ASN A N 1
ATOM 1483 C CA . ASN A 1 197 ? -4.581 -12.271 -23.771 1.00 88.25 197 ASN A CA 1
ATOM 1484 C C . ASN A 1 197 ? -4.622 -13.305 -22.635 1.00 88.25 197 ASN A C 1
ATOM 1486 O O . ASN A 1 197 ? -4.450 -12.937 -21.475 1.00 88.25 197 ASN A O 1
ATOM 1490 N N . ILE A 1 198 ? -4.792 -14.590 -22.961 1.00 90.00 198 ILE A N 1
ATOM 1491 C CA . ILE A 1 198 ? -4.786 -15.683 -21.981 1.00 90.00 198 ILE A CA 1
ATOM 1492 C C . ILE A 1 198 ? -3.421 -15.763 -21.289 1.00 90.00 198 ILE A C 1
ATOM 1494 O O . ILE A 1 198 ? -3.361 -15.678 -20.063 1.00 90.00 198 ILE A O 1
ATOM 1498 N N . ILE A 1 199 ? -2.321 -15.856 -22.045 1.00 90.06 199 ILE A N 1
ATOM 1499 C CA . ILE A 1 199 ? -0.974 -15.969 -21.456 1.00 90.06 199 ILE A CA 1
ATOM 1500 C C . ILE A 1 199 ? -0.505 -14.676 -20.781 1.00 90.06 199 ILE A C 1
ATOM 1502 O O . ILE A 1 199 ? 0.298 -14.743 -19.859 1.00 90.06 199 ILE A O 1
ATOM 1506 N N . SER A 1 200 ? -1.045 -13.506 -21.150 1.00 88.31 200 SER A N 1
ATOM 1507 C CA . SER A 1 200 ? -0.798 -12.235 -20.442 1.00 88.31 200 SER A CA 1
ATOM 1508 C C . SER A 1 200 ? -1.351 -12.223 -19.014 1.00 88.31 200 SER A C 1
ATOM 1510 O O . SER A 1 200 ? -1.122 -11.264 -18.286 1.00 88.31 200 SER A O 1
ATOM 1512 N N . ARG A 1 201 ? -2.111 -13.242 -18.600 1.00 85.19 201 ARG A N 1
ATOM 1513 C CA . ARG A 1 201 ? -2.566 -13.408 -17.211 1.00 85.19 201 ARG A CA 1
ATOM 1514 C C . ARG A 1 201 ? -1.614 -14.260 -16.372 1.00 85.19 201 ARG A C 1
ATOM 1516 O O . ARG A 1 201 ? -1.837 -14.388 -15.173 1.00 85.19 201 ARG A O 1
ATOM 1523 N N . LEU A 1 202 ? -0.591 -14.844 -16.993 1.00 83.62 202 LEU A N 1
ATOM 1524 C CA . LEU A 1 202 ? 0.432 -15.659 -16.345 1.00 83.62 202 LEU A CA 1
ATOM 1525 C C . LEU A 1 202 ? 1.669 -14.812 -16.021 1.00 83.62 202 LEU A C 1
ATOM 1527 O O . LEU A 1 202 ? 1.875 -13.743 -16.602 1.00 83.62 202 LEU A O 1
ATOM 1531 N N . ALA A 1 203 ? 2.527 -15.294 -15.119 1.00 82.19 203 ALA A N 1
ATOM 1532 C CA . ALA A 1 203 ? 3.848 -14.693 -14.945 1.00 82.19 203 ALA A CA 1
ATOM 1533 C C . ALA A 1 203 ? 4.694 -14.886 -16.216 1.00 82.19 203 ALA A C 1
ATOM 1535 O O . ALA A 1 203 ? 4.517 -15.865 -16.940 1.00 82.19 203 ALA A O 1
ATOM 1536 N N . VAL A 1 204 ? 5.676 -14.012 -16.468 1.00 86.75 204 VAL A N 1
ATOM 1537 C CA . VAL A 1 204 ? 6.496 -14.063 -17.701 1.00 86.75 204 VAL A CA 1
ATOM 1538 C C . VAL A 1 204 ? 7.132 -15.440 -17.908 1.00 86.75 204 VAL A C 1
ATOM 1540 O O . VAL A 1 204 ? 7.133 -15.963 -19.018 1.00 86.75 204 VAL A O 1
ATOM 1543 N N . ARG A 1 205 ? 7.624 -16.069 -16.832 1.00 84.00 205 ARG A N 1
ATOM 1544 C CA . ARG A 1 205 ? 8.216 -17.418 -16.887 1.00 84.00 205 ARG A CA 1
ATOM 1545 C C . ARG A 1 205 ? 7.206 -18.478 -17.319 1.00 84.00 205 ARG A C 1
ATOM 1547 O O . ARG A 1 205 ? 7.541 -19.368 -18.090 1.00 84.00 205 ARG A O 1
ATOM 1554 N N . GLU A 1 206 ? 5.978 -18.387 -16.830 1.00 86.00 206 GLU A N 1
ATOM 1555 C CA . GLU A 1 206 ? 4.895 -19.313 -17.161 1.00 86.00 206 GLU A CA 1
ATOM 1556 C C . GLU A 1 206 ? 4.405 -19.088 -18.593 1.00 86.00 206 GLU A C 1
ATOM 1558 O O . GLU A 1 206 ? 4.263 -20.047 -19.347 1.00 86.00 206 GLU A O 1
ATOM 1563 N N . ALA A 1 207 ? 4.244 -17.828 -19.005 1.00 88.81 207 ALA A N 1
ATOM 1564 C CA . ALA A 1 207 ? 3.920 -17.469 -20.379 1.00 88.81 207 ALA A CA 1
ATOM 1565 C C . ALA A 1 207 ? 4.995 -17.982 -21.350 1.00 88.81 207 ALA A C 1
ATOM 1567 O O . ALA A 1 207 ? 4.667 -18.645 -22.331 1.00 88.81 207 ALA A O 1
ATOM 1568 N N . ALA A 1 208 ? 6.279 -17.773 -21.047 1.00 88.12 208 ALA A N 1
ATOM 1569 C CA . ALA A 1 208 ? 7.384 -18.275 -21.859 1.00 88.12 208 ALA A CA 1
ATOM 1570 C C . ALA A 1 208 ? 7.419 -19.810 -21.922 1.00 88.12 208 ALA A C 1
ATOM 1572 O O . ALA A 1 208 ? 7.712 -20.366 -22.978 1.00 88.12 208 ALA A O 1
ATOM 1573 N N . ARG A 1 209 ? 7.050 -20.524 -20.848 1.00 89.44 209 ARG A N 1
ATOM 1574 C CA . ARG A 1 209 ? 6.942 -21.996 -20.859 1.00 89.44 209 ARG A CA 1
ATOM 1575 C C . ARG A 1 209 ? 5.894 -22.510 -21.843 1.00 89.44 209 ARG A C 1
ATOM 1577 O O . ARG A 1 209 ? 6.072 -23.600 -22.370 1.00 89.44 209 ARG A O 1
ATOM 1584 N N . THR A 1 210 ? 4.860 -21.730 -22.169 1.00 91.25 210 THR A N 1
ATOM 1585 C CA . THR A 1 210 ? 3.880 -22.128 -23.198 1.00 91.25 210 THR A CA 1
ATOM 1586 C C . THR A 1 210 ? 4.491 -22.256 -24.599 1.00 91.25 210 THR A C 1
ATOM 1588 O O . THR A 1 210 ? 3.912 -22.914 -25.461 1.00 91.25 210 THR A O 1
ATOM 1591 N N . SER A 1 211 ? 5.699 -21.721 -24.822 1.00 90.31 211 SER A N 1
ATOM 1592 C CA . SER A 1 211 ? 6.431 -21.837 -26.091 1.00 90.31 211 SER A CA 1
ATOM 1593 C C . SER A 1 211 ? 6.701 -23.279 -26.534 1.00 90.31 211 SER A C 1
ATOM 1595 O O . SER A 1 211 ? 6.896 -23.515 -27.725 1.00 90.31 211 SER A O 1
ATOM 1597 N N . VAL A 1 212 ? 6.680 -24.243 -25.605 1.00 89.69 212 VAL A N 1
ATOM 1598 C CA . VAL A 1 212 ? 6.911 -25.667 -25.899 1.00 89.69 212 VAL A CA 1
ATOM 1599 C C . VAL A 1 212 ? 5.657 -26.398 -26.388 1.00 89.69 212 VAL A C 1
ATOM 1601 O O . VAL A 1 212 ? 5.767 -27.535 -26.835 1.00 89.69 212 VAL A O 1
ATOM 1604 N N . LEU A 1 213 ? 4.473 -25.771 -26.315 1.00 86.56 213 LEU A N 1
ATOM 1605 C CA . LEU A 1 213 ? 3.202 -26.415 -26.674 1.00 86.56 213 LEU A CA 1
ATOM 1606 C C . LEU A 1 213 ? 3.106 -26.711 -28.175 1.00 86.56 213 LEU A C 1
ATOM 1608 O O . LEU A 1 213 ? 2.635 -27.773 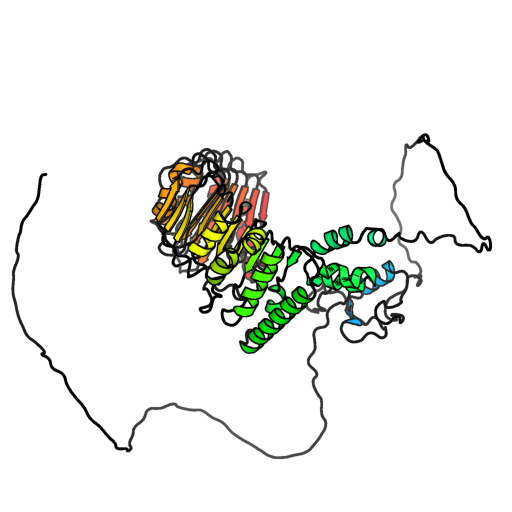-28.568 1.00 86.56 213 LEU A O 1
ATOM 1612 N N . SER A 1 214 ? 3.543 -25.777 -29.022 1.00 87.25 214 SER A N 1
ATOM 1613 C CA . SER A 1 214 ? 3.707 -25.982 -30.467 1.00 87.25 214 SER A CA 1
ATOM 1614 C C . SER A 1 214 ? 4.486 -24.828 -31.102 1.00 87.25 214 SER A C 1
ATOM 1616 O O . SER A 1 214 ? 4.726 -23.793 -30.476 1.00 87.25 214 SER A O 1
ATOM 1618 N N . SER A 1 215 ? 4.832 -24.964 -32.386 1.00 86.25 215 SER A N 1
ATOM 1619 C CA . SER A 1 215 ? 5.509 -23.914 -33.163 1.00 86.25 215 SER A CA 1
ATOM 1620 C C . SER A 1 215 ? 4.768 -22.574 -33.149 1.00 86.25 215 SER A C 1
ATOM 1622 O O . SER A 1 215 ? 5.415 -21.529 -33.128 1.00 86.25 215 SER A O 1
ATOM 1624 N N . ARG A 1 216 ? 3.428 -22.597 -33.101 1.00 89.25 216 ARG A N 1
ATOM 1625 C CA . ARG A 1 216 ? 2.586 -21.396 -33.026 1.00 89.25 216 ARG A CA 1
ATOM 1626 C C . ARG A 1 216 ? 2.772 -20.638 -31.712 1.00 89.25 216 ARG A C 1
ATOM 1628 O O . ARG A 1 216 ? 2.790 -19.416 -31.715 1.00 89.25 216 ARG A O 1
ATOM 1635 N N . TRP A 1 217 ? 2.957 -21.350 -30.602 1.00 90.38 217 TRP A N 1
ATOM 1636 C CA . TRP A 1 217 ? 3.076 -20.746 -29.271 1.00 90.38 217 TRP A CA 1
ATOM 1637 C C . TRP A 1 217 ? 4.478 -20.225 -28.966 1.00 90.38 217 TRP A C 1
ATOM 1639 O O . TRP A 1 217 ? 4.646 -19.423 -28.046 1.00 90.38 217 TRP A O 1
ATOM 1649 N N . LYS A 1 218 ? 5.476 -20.634 -29.762 1.00 89.44 218 LYS A N 1
ATOM 1650 C CA . LYS A 1 218 ? 6.900 -20.355 -29.543 1.00 89.44 218 LYS A CA 1
ATOM 1651 C C . LYS A 1 218 ? 7.201 -18.890 -29.204 1.00 89.44 218 LYS A C 1
ATOM 1653 O O . LYS A 1 218 ? 8.028 -18.628 -28.334 1.00 89.44 218 LYS A O 1
ATOM 1658 N N . TYR A 1 219 ? 6.517 -17.957 -29.869 1.00 91.06 219 TYR A N 1
ATOM 1659 C CA . TYR A 1 219 ? 6.757 -16.516 -29.740 1.00 91.06 219 TYR A CA 1
ATOM 1660 C C . TYR A 1 219 ? 5.560 -15.722 -29.205 1.00 91.06 219 TYR A C 1
ATOM 1662 O O . TYR A 1 219 ? 5.672 -14.513 -29.068 1.00 91.06 219 TYR A O 1
ATOM 1670 N N . LEU A 1 220 ? 4.425 -16.348 -28.867 1.00 91.38 220 LEU A N 1
ATOM 1671 C CA . LEU A 1 220 ? 3.247 -15.589 -28.410 1.00 91.38 220 LEU A CA 1
ATOM 1672 C C . LEU A 1 220 ? 3.529 -14.813 -27.120 1.00 91.38 220 LEU A C 1
ATOM 1674 O O . LEU A 1 220 ? 3.047 -13.696 -26.940 1.00 91.38 220 LEU A O 1
ATOM 1678 N N . TRP A 1 221 ? 4.354 -15.380 -26.239 1.00 92.25 221 TRP A N 1
ATOM 1679 C CA . TRP A 1 221 ? 4.714 -14.746 -24.976 1.00 92.25 221 TRP A CA 1
ATOM 1680 C C . TRP A 1 221 ? 5.452 -13.409 -25.159 1.00 92.25 221 TRP A C 1
ATOM 1682 O O . TRP A 1 221 ? 5.376 -12.561 -24.280 1.00 92.25 221 TRP A O 1
ATOM 1692 N N . THR A 1 222 ? 6.106 -13.156 -26.300 1.00 92.62 222 THR A N 1
ATOM 1693 C CA . THR A 1 222 ? 6.814 -11.883 -26.535 1.00 92.62 222 THR A CA 1
ATOM 1694 C C . THR A 1 222 ? 5.872 -10.697 -26.762 1.00 92.62 222 THR A C 1
ATOM 1696 O O . THR A 1 222 ? 6.310 -9.544 -26.764 1.00 92.62 222 THR A O 1
ATOM 1699 N N . PHE A 1 223 ? 4.574 -10.962 -26.931 1.00 92.25 223 PHE A N 1
ATOM 1700 C CA . PHE A 1 223 ? 3.515 -9.963 -27.077 1.00 92.25 223 PHE A CA 1
ATOM 1701 C C . PHE A 1 223 ? 2.685 -9.785 -25.798 1.00 92.25 223 PHE A C 1
ATOM 1703 O O . PHE A 1 223 ? 1.672 -9.082 -25.817 1.00 92.25 223 PHE A O 1
ATOM 1710 N N . THR A 1 224 ? 3.073 -10.420 -24.687 1.00 91.88 224 THR A N 1
ATOM 1711 C CA . THR A 1 224 ? 2.325 -10.321 -23.431 1.00 91.88 224 THR A CA 1
ATOM 1712 C C . THR A 1 224 ? 2.282 -8.892 -22.921 1.00 91.88 224 THR A C 1
ATOM 1714 O O . THR A 1 224 ? 3.304 -8.222 -22.830 1.00 91.88 224 THR A O 1
ATOM 1717 N N . THR A 1 225 ? 1.107 -8.447 -22.485 1.00 91.00 225 THR A N 1
ATOM 1718 C CA . THR A 1 225 ? 0.946 -7.088 -21.943 1.00 91.00 225 THR A CA 1
ATOM 1719 C C . THR A 1 225 ? 1.220 -6.995 -20.440 1.00 91.00 225 THR A C 1
ATOM 1721 O O . THR A 1 225 ? 1.259 -5.894 -19.895 1.00 91.00 225 THR A O 1
ATOM 1724 N N . CYS A 1 226 ? 1.410 -8.122 -19.755 1.00 91.25 226 CYS A N 1
ATOM 1725 C CA . CYS A 1 226 ? 1.776 -8.171 -18.344 1.00 91.25 226 CYS A CA 1
ATOM 1726 C C . CYS A 1 226 ? 3.196 -8.717 -18.212 1.00 91.25 226 CYS A C 1
ATOM 1728 O O . CYS A 1 226 ? 3.437 -9.897 -18.461 1.00 91.25 226 CYS A O 1
ATOM 1730 N N . LEU A 1 227 ? 4.131 -7.856 -17.822 1.00 93.38 227 LEU A N 1
ATOM 1731 C CA . LEU A 1 227 ? 5.513 -8.220 -17.551 1.00 93.38 227 LEU A CA 1
ATOM 1732 C C . LEU A 1 227 ? 5.744 -8.203 -16.040 1.00 93.38 227 LEU A C 1
ATOM 1734 O O . LEU A 1 227 ? 6.111 -7.187 -15.451 1.00 93.38 227 LEU A O 1
ATOM 1738 N N . ASN A 1 228 ? 5.477 -9.347 -15.412 1.00 90.38 228 ASN A N 1
ATOM 1739 C CA . ASN A 1 228 ? 5.711 -9.574 -13.992 1.00 90.38 228 ASN A CA 1
ATOM 1740 C C . ASN A 1 228 ? 7.036 -10.316 -13.774 1.00 90.38 228 ASN A C 1
ATOM 1742 O O . ASN A 1 228 ? 7.138 -11.523 -14.014 1.00 90.38 228 ASN A O 1
ATOM 1746 N N . PHE A 1 229 ? 8.024 -9.574 -13.283 1.00 89.94 229 PHE A N 1
ATOM 1747 C CA . PHE A 1 229 ? 9.371 -10.023 -12.951 1.00 89.94 229 PHE A CA 1
ATOM 1748 C C . PHE A 1 229 ? 9.542 -10.357 -11.464 1.00 89.94 229 PHE A C 1
ATOM 1750 O O . PHE A 1 229 ? 10.639 -10.281 -10.927 1.00 89.94 229 PHE A O 1
ATOM 1757 N N . SER A 1 230 ? 8.477 -10.719 -10.747 1.00 83.69 230 SER A N 1
ATOM 1758 C CA . SER A 1 230 ? 8.619 -11.117 -9.346 1.00 83.69 230 SER A CA 1
ATOM 1759 C C . SER A 1 230 ? 9.427 -12.413 -9.225 1.00 83.69 230 SER A C 1
ATOM 1761 O O . SER A 1 230 ? 8.970 -13.481 -9.633 1.00 83.69 230 SER A O 1
ATOM 1763 N N . ALA A 1 231 ? 10.623 -12.320 -8.643 1.00 76.25 231 ALA A N 1
ATOM 1764 C CA . ALA A 1 231 ? 11.500 -13.466 -8.393 1.00 76.25 231 ALA A CA 1
ATOM 1765 C C . ALA A 1 231 ? 11.811 -13.658 -6.900 1.00 76.25 231 ALA A C 1
ATOM 1767 O O . ALA A 1 231 ? 12.749 -14.365 -6.545 1.00 76.25 231 ALA A O 1
ATOM 1768 N N . LEU A 1 232 ? 10.965 -13.105 -6.019 1.00 65.31 232 LEU A N 1
ATOM 1769 C CA . LEU A 1 232 ? 11.092 -13.254 -4.565 1.00 65.31 232 LEU A CA 1
ATOM 1770 C C . LEU A 1 232 ? 11.217 -14.730 -4.155 1.00 65.31 232 LEU A C 1
ATOM 1772 O O . LEU A 1 232 ? 12.088 -15.053 -3.361 1.00 65.31 232 LEU A O 1
ATOM 1776 N N . LYS A 1 233 ? 10.431 -15.623 -4.778 1.00 62.47 233 LYS A N 1
ATOM 1777 C CA . LYS A 1 233 ? 10.459 -17.083 -4.553 1.00 62.47 233 LYS A CA 1
ATOM 1778 C C . LYS A 1 233 ? 11.829 -17.730 -4.784 1.00 62.47 233 LYS A C 1
ATOM 1780 O O . LYS A 1 233 ? 12.131 -18.728 -4.144 1.00 62.47 233 LYS A O 1
ATOM 1785 N N . MET A 1 234 ? 12.638 -17.193 -5.702 1.00 59.84 234 MET A N 1
ATOM 1786 C CA . MET A 1 234 ? 13.916 -17.806 -6.088 1.00 59.84 234 MET A CA 1
ATOM 1787 C C . MET A 1 234 ? 15.028 -17.514 -5.076 1.00 59.84 234 MET A C 1
ATOM 1789 O O . MET A 1 234 ? 15.869 -18.370 -4.827 1.00 59.84 234 MET A O 1
ATOM 1793 N N . LEU A 1 235 ? 14.980 -16.354 -4.417 1.00 54.25 235 LEU A N 1
ATOM 1794 C CA . LEU A 1 235 ? 15.988 -15.952 -3.433 1.00 54.25 235 LEU A CA 1
ATOM 1795 C C . LEU A 1 235 ? 15.816 -16.622 -2.060 1.00 54.25 235 LEU A C 1
ATOM 1797 O O . LEU A 1 235 ? 16.708 -16.525 -1.223 1.00 54.25 235 LEU A O 1
ATOM 1801 N N . TRP A 1 236 ? 14.699 -17.313 -1.804 1.00 56.31 236 TRP A N 1
ATOM 1802 C CA . TRP A 1 236 ? 14.450 -17.974 -0.512 1.00 56.31 236 TRP A CA 1
ATOM 1803 C C . TRP A 1 236 ? 15.356 -19.183 -0.265 1.00 56.31 236 TRP A C 1
ATOM 1805 O O . TRP A 1 236 ? 15.612 -19.527 0.886 1.00 56.31 236 TRP A O 1
ATOM 1815 N N . ASN A 1 237 ? 15.874 -19.791 -1.335 1.00 52.41 237 ASN A N 1
ATOM 1816 C CA . ASN A 1 237 ? 16.727 -20.979 -1.261 1.00 52.41 237 ASN A CA 1
ATOM 1817 C C . ASN A 1 237 ? 18.227 -20.643 -1.286 1.00 52.41 237 ASN A C 1
ATOM 1819 O O . ASN A 1 237 ? 19.063 -21.537 -1.140 1.00 52.41 237 ASN A O 1
ATOM 1823 N N . VAL A 1 238 ? 18.580 -19.369 -1.480 1.00 56.31 238 VAL A N 1
ATOM 1824 C CA . VAL A 1 238 ? 19.971 -18.932 -1.596 1.00 56.31 238 VAL A CA 1
ATOM 1825 C C . VAL A 1 238 ? 20.545 -18.793 -0.189 1.00 56.31 238 VAL A C 1
ATOM 1827 O O . VAL A 1 238 ? 20.012 -18.072 0.659 1.00 56.31 238 VAL A O 1
ATOM 1830 N N . LYS A 1 239 ? 21.632 -19.523 0.090 1.00 52.44 239 LYS A N 1
ATOM 1831 C CA . LYS A 1 239 ? 22.402 -19.339 1.326 1.00 52.44 239 LYS A CA 1
ATOM 1832 C C . LYS A 1 239 ? 22.773 -17.859 1.429 1.00 52.44 239 LYS A C 1
ATOM 1834 O O . LYS A 1 239 ? 23.212 -17.276 0.451 1.00 52.44 239 LYS A O 1
ATOM 1839 N N . LYS A 1 240 ? 22.603 -17.259 2.611 1.00 59.84 240 LYS A N 1
ATOM 1840 C CA . LYS A 1 240 ? 22.885 -15.835 2.880 1.00 59.84 240 LYS A CA 1
ATOM 1841 C C . LYS A 1 240 ? 24.388 -15.496 2.844 1.00 59.84 240 LYS A C 1
ATOM 1843 O O . LYS A 1 240 ? 24.864 -14.780 3.724 1.00 59.84 240 LYS A O 1
ATOM 1848 N N . ASP A 1 241 ? 25.159 -16.036 1.903 1.00 69.62 241 ASP A N 1
ATOM 1849 C CA . ASP A 1 241 ? 26.482 -15.496 1.627 1.00 69.62 241 ASP A CA 1
ATOM 1850 C C . ASP A 1 241 ? 26.333 -14.290 0.672 1.00 69.62 241 ASP A C 1
ATOM 1852 O O . ASP A 1 241 ? 25.518 -14.322 -0.253 1.00 69.62 241 ASP A O 1
ATOM 1856 N N . PRO A 1 242 ? 27.046 -13.176 0.911 1.00 70.38 242 PRO A N 1
ATOM 1857 C CA . PRO A 1 242 ? 26.895 -11.977 0.088 1.00 70.38 242 PRO A CA 1
ATOM 1858 C C . PRO A 1 242 ? 27.281 -12.147 -1.388 1.00 70.38 242 PRO A C 1
ATOM 1860 O O . PRO A 1 242 ? 26.800 -11.371 -2.212 1.00 70.38 242 PRO A O 1
ATOM 1863 N N . ALA A 1 243 ? 28.148 -13.109 -1.721 1.00 76.12 243 ALA A N 1
ATOM 1864 C CA . ALA A 1 243 ? 28.667 -13.289 -3.073 1.00 76.12 243 ALA A CA 1
ATOM 1865 C C . ALA A 1 243 ? 27.656 -14.010 -3.976 1.00 76.12 243 ALA A C 1
ATOM 1867 O O . ALA A 1 243 ? 27.395 -13.531 -5.078 1.00 76.12 243 ALA A O 1
ATOM 1868 N N . THR A 1 244 ? 27.016 -15.082 -3.497 1.00 80.06 244 THR A N 1
ATOM 1869 C CA . THR A 1 244 ? 25.927 -15.741 -4.242 1.00 80.06 244 THR A CA 1
ATOM 1870 C C . THR A 1 244 ? 24.733 -14.818 -4.442 1.00 80.06 244 THR A C 1
ATOM 1872 O O . THR A 1 244 ? 24.125 -14.830 -5.507 1.00 80.06 244 THR A O 1
ATOM 1875 N N . LEU A 1 245 ? 24.411 -13.961 -3.468 1.00 79.44 245 LEU A N 1
ATOM 1876 C CA . LEU A 1 245 ? 23.328 -12.991 -3.639 1.00 79.44 245 LEU A CA 1
ATOM 1877 C C . LEU A 1 245 ? 23.630 -11.975 -4.751 1.00 79.44 245 LEU A C 1
ATOM 1879 O O . LEU A 1 245 ? 22.724 -11.587 -5.483 1.00 79.44 245 LEU A O 1
ATOM 1883 N N . GLU A 1 246 ? 24.882 -11.536 -4.884 1.00 84.81 246 GLU A N 1
ATOM 1884 C CA . GLU A 1 246 ? 25.285 -10.640 -5.972 1.00 84.81 246 GLU A CA 1
ATOM 1885 C C . GLU A 1 246 ? 25.224 -11.340 -7.336 1.00 84.81 246 GLU A C 1
ATOM 1887 O O . GLU A 1 246 ? 24.696 -10.770 -8.288 1.00 84.81 246 GLU A O 1
ATOM 1892 N N . GLU A 1 247 ? 25.680 -12.592 -7.429 1.00 86.19 247 GLU A N 1
ATOM 1893 C CA . GLU A 1 247 ? 25.543 -13.406 -8.644 1.00 86.19 247 GLU A CA 1
ATOM 1894 C C . GLU A 1 247 ? 24.071 -13.533 -9.067 1.00 86.19 247 GLU A C 1
ATOM 1896 O O . GLU A 1 247 ? 23.723 -13.289 -10.224 1.00 86.19 247 GLU A O 1
ATOM 1901 N N . GLU A 1 248 ? 23.177 -13.790 -8.111 1.00 85.31 248 GLU A N 1
ATOM 1902 C CA . GLU A 1 248 ? 21.740 -13.864 -8.364 1.00 85.31 248 GLU A CA 1
ATOM 1903 C C . GLU A 1 248 ? 21.132 -12.527 -8.814 1.00 85.31 248 GLU A C 1
ATOM 1905 O O . GLU A 1 248 ? 20.213 -12.522 -9.638 1.00 85.31 248 GLU A O 1
ATOM 1910 N N . ARG A 1 249 ? 21.656 -11.378 -8.355 1.00 88.56 249 ARG A N 1
ATOM 1911 C CA . ARG A 1 249 ? 21.259 -10.058 -8.887 1.00 88.56 249 ARG A CA 1
ATOM 1912 C C . ARG A 1 249 ? 21.605 -9.927 -10.363 1.00 88.56 249 ARG A C 1
ATOM 1914 O O . ARG A 1 249 ? 20.753 -9.486 -11.133 1.00 88.56 249 ARG A O 1
ATOM 1921 N N . TYR A 1 250 ? 22.799 -10.342 -10.782 1.00 91.56 250 TYR A N 1
ATOM 1922 C CA . TYR A 1 250 ? 23.178 -10.309 -12.197 1.00 91.56 250 TYR A CA 1
ATOM 1923 C C . TYR A 1 250 ? 22.403 -11.327 -13.036 1.00 91.56 250 TYR A C 1
ATOM 1925 O O . TYR A 1 250 ? 21.953 -10.981 -14.129 1.00 91.56 250 TYR A O 1
ATOM 1933 N N . ASN A 1 251 ? 22.160 -12.535 -12.522 1.00 90.44 251 ASN A N 1
ATOM 1934 C CA . ASN A 1 251 ? 21.299 -13.525 -13.178 1.00 90.44 251 ASN A CA 1
ATOM 1935 C C . ASN A 1 251 ? 19.888 -12.967 -13.401 1.00 90.44 251 ASN A C 1
ATOM 1937 O O . ASN A 1 251 ? 19.318 -13.101 -14.486 1.00 90.44 251 ASN A O 1
ATOM 1941 N N . TYR A 1 252 ? 19.341 -12.284 -12.395 1.00 90.81 252 TYR A N 1
ATOM 1942 C CA . TYR A 1 252 ? 18.064 -11.595 -12.499 1.00 90.81 252 TYR A CA 1
ATOM 1943 C C . TYR A 1 252 ? 18.098 -10.459 -13.531 1.00 90.81 252 TYR A C 1
ATOM 1945 O O . TYR A 1 252 ? 17.206 -10.384 -14.373 1.00 90.81 252 TYR A O 1
ATOM 1953 N N . ILE A 1 253 ? 19.125 -9.602 -13.508 1.00 94.38 253 ILE A N 1
ATOM 1954 C CA . ILE A 1 253 ? 19.293 -8.496 -14.465 1.00 94.38 253 ILE A CA 1
ATOM 1955 C C . ILE A 1 253 ? 19.350 -9.014 -15.901 1.00 94.38 253 ILE A C 1
ATOM 1957 O O . ILE A 1 253 ? 18.616 -8.514 -16.753 1.00 94.38 253 ILE A O 1
ATOM 1961 N N . ASN A 1 254 ? 20.179 -10.025 -16.161 1.00 94.38 254 ASN A N 1
ATOM 1962 C CA . ASN A 1 254 ? 20.316 -10.629 -17.484 1.00 94.38 254 ASN A CA 1
ATOM 1963 C C . ASN A 1 254 ? 18.981 -11.206 -17.953 1.00 94.38 254 ASN A C 1
ATOM 1965 O O . ASN A 1 254 ? 18.541 -10.909 -19.057 1.00 94.38 254 ASN A O 1
ATOM 1969 N N . TRP A 1 255 ? 18.273 -11.919 -17.076 1.00 93.12 255 TRP A N 1
ATOM 1970 C CA . TRP A 1 255 ? 16.946 -12.435 -17.390 1.00 93.12 255 TRP A CA 1
ATOM 1971 C C . TRP A 1 255 ? 15.935 -11.333 -17.747 1.00 93.12 255 TRP A C 1
ATOM 1973 O O . TRP A 1 255 ? 15.181 -11.484 -18.710 1.00 93.12 255 TRP A O 1
ATOM 1983 N N . VAL A 1 256 ? 15.894 -10.228 -16.993 1.00 94.81 256 VAL A N 1
ATOM 1984 C CA . VAL A 1 256 ? 15.000 -9.099 -17.299 1.00 94.81 256 VAL A CA 1
ATOM 1985 C C . VAL A 1 256 ? 15.370 -8.470 -18.644 1.00 94.81 256 VAL A C 1
ATOM 1987 O O . VAL A 1 256 ? 14.475 -8.211 -19.449 1.00 94.81 256 VAL A O 1
ATOM 1990 N N . ASN A 1 257 ? 16.663 -8.267 -18.913 1.00 95.94 257 ASN A N 1
ATOM 1991 C CA . ASN A 1 257 ? 17.147 -7.736 -20.190 1.00 95.94 257 ASN A CA 1
ATOM 1992 C C . ASN A 1 257 ? 16.742 -8.640 -21.361 1.00 95.94 257 ASN A C 1
ATOM 1994 O O . ASN A 1 257 ? 16.091 -8.160 -22.284 1.00 95.94 257 ASN A O 1
ATOM 1998 N N . ASP A 1 258 ? 17.005 -9.946 -21.277 1.00 93.44 258 ASP A N 1
ATOM 1999 C CA . ASP A 1 258 ? 16.675 -10.916 -22.329 1.00 93.44 258 ASP A CA 1
ATOM 2000 C C . ASP A 1 258 ? 15.176 -10.911 -22.671 1.00 93.44 258 ASP A C 1
ATOM 2002 O O . ASP A 1 258 ? 14.776 -10.989 -23.839 1.00 93.44 258 ASP A O 1
ATOM 2006 N N . VAL A 1 259 ? 14.320 -10.797 -21.648 1.00 93.12 259 VAL A N 1
ATOM 2007 C CA . VAL A 1 259 ? 12.867 -10.690 -21.832 1.00 93.12 259 VAL A CA 1
ATOM 2008 C C . VAL A 1 259 ? 12.497 -9.386 -22.531 1.00 93.12 259 VAL A C 1
ATOM 2010 O O . VAL A 1 259 ? 11.660 -9.408 -23.434 1.00 93.12 259 VAL A O 1
ATOM 2013 N N . LEU A 1 260 ? 13.073 -8.255 -22.119 1.00 94.38 260 LEU A N 1
ATOM 2014 C CA . LEU A 1 260 ? 12.750 -6.951 -22.700 1.00 94.38 260 LEU A CA 1
ATOM 2015 C C . LEU A 1 260 ? 13.254 -6.811 -24.134 1.00 94.38 260 LEU A C 1
ATOM 2017 O O . LEU A 1 260 ? 12.511 -6.295 -24.971 1.00 94.38 260 LEU A O 1
ATOM 2021 N N . ASP A 1 261 ? 14.438 -7.336 -24.432 1.00 93.56 261 ASP A N 1
ATOM 2022 C CA . ASP A 1 261 ? 15.004 -7.385 -25.782 1.00 93.56 261 ASP A CA 1
ATOM 2023 C C . ASP A 1 261 ? 14.161 -8.269 -26.708 1.00 93.56 261 ASP A C 1
ATOM 2025 O O . ASP A 1 261 ? 13.958 -7.952 -27.881 1.00 93.56 261 ASP A O 1
ATOM 2029 N N . SER A 1 262 ? 13.591 -9.348 -26.167 1.00 92.25 262 SER A N 1
ATOM 2030 C CA . SER A 1 262 ? 12.685 -10.233 -26.903 1.00 92.25 262 SER A CA 1
ATOM 2031 C C . SER A 1 262 ? 11.266 -9.673 -27.047 1.00 92.25 262 SER A C 1
ATOM 2033 O O . SER A 1 262 ? 10.486 -10.205 -27.837 1.00 92.25 262 SER A O 1
ATOM 2035 N N . HIS A 1 263 ? 10.884 -8.644 -26.285 1.00 93.88 263 HIS A N 1
ATOM 2036 C CA . HIS A 1 263 ? 9.496 -8.195 -26.184 1.00 93.88 263 HIS A CA 1
ATOM 2037 C C . HIS A 1 263 ? 9.057 -7.320 -27.376 1.00 93.88 263 HIS A C 1
ATOM 2039 O O . HIS A 1 263 ? 9.318 -6.110 -27.460 1.00 93.88 263 HIS A O 1
ATOM 2045 N N . MET A 1 264 ? 8.251 -7.926 -28.248 1.00 91.25 264 MET A N 1
ATOM 2046 C CA . MET A 1 264 ? 7.743 -7.338 -29.492 1.00 91.25 264 MET A CA 1
ATOM 2047 C C . MET A 1 264 ? 6.436 -6.551 -29.318 1.00 91.25 264 MET A C 1
ATOM 2049 O O . MET A 1 264 ? 6.033 -5.816 -30.221 1.00 91.25 264 MET A O 1
ATOM 2053 N N . GLY A 1 265 ? 5.769 -6.655 -28.163 1.00 87.75 265 GLY A N 1
ATOM 2054 C CA . GLY A 1 265 ? 4.529 -5.926 -27.889 1.00 87.75 265 GLY A CA 1
ATOM 2055 C C . GLY A 1 265 ? 4.694 -4.401 -27.971 1.00 87.75 265 GLY A C 1
ATOM 2056 O O . GLY A 1 265 ? 5.667 -3.831 -27.463 1.00 87.75 265 GLY A O 1
ATOM 2057 N N . LEU A 1 266 ? 3.724 -3.717 -28.586 1.00 87.19 266 LEU A N 1
ATOM 2058 C CA . LEU A 1 266 ? 3.715 -2.250 -28.722 1.00 87.19 266 LEU A CA 1
ATOM 2059 C C . LEU A 1 266 ? 3.324 -1.525 -27.427 1.00 87.19 266 LEU A C 1
ATOM 2061 O O . LEU A 1 266 ? 3.618 -0.340 -27.271 1.00 87.19 266 LEU A O 1
ATOM 2065 N N . CYS A 1 267 ? 2.659 -2.227 -26.512 1.00 90.50 267 CYS A N 1
ATOM 2066 C CA . CYS A 1 267 ? 2.242 -1.693 -25.228 1.00 90.50 267 CYS A CA 1
ATOM 2067 C C . CYS A 1 267 ? 2.456 -2.702 -24.104 1.00 90.50 267 CYS A C 1
ATOM 2069 O O . CYS A 1 267 ? 2.289 -3.905 -24.298 1.00 90.50 267 CYS A O 1
ATOM 2071 N N . ILE A 1 268 ? 2.755 -2.187 -22.919 1.00 93.31 268 ILE A N 1
ATOM 2072 C CA . ILE A 1 268 ? 2.749 -2.940 -21.669 1.00 93.31 268 ILE A CA 1
ATOM 2073 C C . ILE A 1 268 ? 1.587 -2.389 -20.843 1.00 93.31 268 ILE A C 1
ATOM 2075 O O . ILE A 1 268 ? 1.419 -1.184 -20.734 1.00 93.31 268 ILE A O 1
ATOM 2079 N N . ASN A 1 269 ? 0.743 -3.244 -20.283 1.00 93.25 269 ASN A N 1
ATOM 2080 C CA . ASN A 1 269 ? -0.299 -2.832 -19.346 1.00 93.25 269 ASN A CA 1
ATOM 2081 C C . ASN A 1 269 ? 0.259 -2.784 -17.924 1.00 93.25 269 ASN A C 1
ATOM 2083 O O . ASN A 1 269 ? 0.058 -1.798 -17.216 1.00 93.25 269 ASN A O 1
ATOM 2087 N N . GLU A 1 270 ? 0.988 -3.823 -17.526 1.00 94.75 270 GLU A N 1
ATOM 2088 C CA . GLU A 1 270 ? 1.563 -3.965 -16.192 1.00 94.75 270 GLU A CA 1
ATOM 2089 C C . GLU A 1 270 ? 3.044 -4.312 -16.303 1.00 94.75 270 GLU A C 1
ATOM 2091 O O . GLU A 1 270 ? 3.413 -5.274 -16.973 1.00 94.75 270 GLU A O 1
ATOM 2096 N N . PHE A 1 271 ? 3.882 -3.502 -15.664 1.00 95.75 271 PHE A N 1
ATOM 2097 C CA . PHE A 1 271 ? 5.306 -3.743 -15.504 1.00 95.75 271 PHE A CA 1
ATOM 2098 C C . PHE A 1 271 ? 5.595 -3.822 -14.010 1.00 95.75 271 PHE A C 1
ATOM 2100 O O . PHE A 1 271 ? 5.480 -2.820 -13.298 1.00 95.75 271 PHE A O 1
ATOM 2107 N N . ARG A 1 272 ? 5.949 -5.014 -13.539 1.00 94.06 272 ARG A N 1
ATOM 2108 C CA . ARG A 1 272 ? 6.181 -5.287 -12.124 1.00 94.06 272 ARG A CA 1
ATOM 2109 C C . ARG A 1 272 ? 7.568 -5.870 -11.930 1.00 94.06 272 ARG A C 1
ATOM 2111 O O . ARG A 1 272 ? 7.860 -6.946 -12.439 1.00 94.06 272 ARG A O 1
ATOM 2118 N N . LEU A 1 273 ? 8.395 -5.178 -11.162 1.00 92.75 273 LEU A N 1
ATOM 2119 C CA . LEU A 1 273 ? 9.740 -5.589 -10.782 1.00 92.75 273 LEU A CA 1
ATOM 2120 C C . LEU A 1 273 ? 9.752 -5.843 -9.272 1.00 92.75 273 LEU A C 1
ATOM 2122 O O . LEU A 1 273 ? 9.484 -4.921 -8.505 1.00 92.75 273 LEU A O 1
ATOM 2126 N N . CYS A 1 274 ? 10.036 -7.072 -8.836 1.00 88.19 274 CYS A N 1
ATOM 2127 C CA . CYS A 1 274 ? 10.136 -7.387 -7.405 1.00 88.19 274 CYS A CA 1
ATOM 2128 C C . CYS A 1 274 ? 11.368 -8.245 -7.134 1.00 88.19 274 CYS A C 1
ATOM 2130 O O . CYS A 1 274 ? 11.315 -9.473 -7.282 1.00 88.19 274 CYS A O 1
ATOM 2132 N N . PHE A 1 275 ? 12.458 -7.582 -6.756 1.00 86.25 275 PHE A N 1
ATOM 2133 C CA . PHE A 1 275 ? 13.747 -8.197 -6.469 1.00 86.25 275 PHE A CA 1
ATOM 2134 C C . PHE A 1 275 ? 14.665 -7.203 -5.755 1.00 86.25 275 PHE A C 1
ATOM 2136 O O . PHE A 1 275 ? 14.644 -6.017 -6.075 1.00 86.25 275 PHE A O 1
ATOM 2143 N N . GLU A 1 276 ? 15.500 -7.682 -4.833 1.00 84.94 276 GLU A N 1
ATOM 2144 C CA . GLU A 1 276 ? 16.461 -6.827 -4.134 1.00 84.94 276 GLU A CA 1
ATOM 2145 C C . GLU A 1 276 ? 17.555 -6.335 -5.093 1.00 84.94 276 GLU A C 1
ATOM 2147 O O . GLU A 1 276 ? 18.481 -7.076 -5.431 1.00 84.94 276 GLU A O 1
ATOM 2152 N N . LEU A 1 277 ? 17.485 -5.060 -5.483 1.00 87.75 277 LEU A N 1
ATOM 2153 C CA . LEU A 1 277 ? 18.517 -4.377 -6.260 1.00 87.75 277 LEU A CA 1
ATOM 2154 C C . LEU A 1 277 ? 18.964 -3.101 -5.547 1.00 87.75 277 LEU A C 1
ATOM 2156 O O . LEU A 1 277 ? 18.191 -2.439 -4.861 1.00 87.75 277 LEU A O 1
ATOM 2160 N N . ARG A 1 278 ? 20.238 -2.762 -5.735 1.00 85.69 278 ARG A N 1
ATOM 2161 C CA . ARG A 1 278 ? 20.895 -1.596 -5.121 1.00 85.69 278 ARG A CA 1
ATOM 2162 C C . ARG A 1 278 ? 21.128 -0.482 -6.126 1.00 85.69 278 ARG A C 1
ATOM 2164 O O . ARG A 1 278 ? 21.072 -0.714 -7.334 1.00 85.69 278 ARG A O 1
ATOM 2171 N N . ASN A 1 279 ? 21.500 0.695 -5.631 1.00 87.69 279 ASN A N 1
ATOM 2172 C CA . ASN A 1 279 ? 21.868 1.838 -6.463 1.00 87.69 279 ASN A CA 1
ATOM 2173 C C . ASN A 1 279 ? 22.988 1.537 -7.479 1.00 87.69 279 ASN A C 1
ATOM 2175 O O . ASN A 1 279 ? 22.983 2.101 -8.571 1.00 87.69 279 ASN A O 1
ATOM 2179 N N . SER A 1 280 ? 23.901 0.606 -7.176 1.00 89.50 280 SER A N 1
ATOM 2180 C CA . SER A 1 280 ? 24.929 0.126 -8.118 1.00 89.50 280 SER A CA 1
ATOM 2181 C C . SER A 1 280 ? 24.352 -0.430 -9.429 1.00 89.50 280 SER A C 1
ATOM 2183 O O . SER A 1 280 ? 24.993 -0.347 -10.472 1.00 89.50 280 SER A O 1
ATOM 2185 N N . HIS A 1 281 ? 23.115 -0.931 -9.403 1.00 91.06 281 HIS A N 1
ATOM 2186 C CA . HIS A 1 281 ? 22.389 -1.456 -10.562 1.00 91.06 281 HIS A CA 1
ATOM 2187 C C . HIS A 1 281 ? 21.486 -0.399 -11.218 1.00 91.06 281 HIS A C 1
ATOM 2189 O O . HIS A 1 281 ? 20.664 -0.717 -12.081 1.00 91.06 281 HIS A O 1
ATOM 2195 N N . GLY A 1 282 ? 21.598 0.865 -10.800 1.00 91.06 282 GLY A N 1
ATOM 2196 C CA . GLY A 1 282 ? 20.657 1.922 -11.146 1.00 91.06 282 GLY A CA 1
ATOM 2197 C C . GLY A 1 282 ? 20.537 2.188 -12.643 1.00 91.06 282 GLY A C 1
ATOM 2198 O O . GLY A 1 282 ? 19.450 2.530 -13.104 1.00 91.06 282 GLY A O 1
ATOM 2199 N N . SER A 1 283 ? 21.594 1.977 -13.430 1.00 91.88 283 SER A N 1
ATOM 2200 C CA . SER A 1 283 ? 21.545 2.112 -14.892 1.00 91.88 283 SER A CA 1
ATOM 2201 C C . SER A 1 283 ? 20.553 1.133 -15.535 1.00 91.88 283 SER A C 1
ATOM 2203 O O . SER A 1 283 ? 19.751 1.549 -16.373 1.00 91.88 283 SER A O 1
ATOM 2205 N N . PHE A 1 284 ? 20.543 -0.130 -15.098 1.00 94.19 284 PHE A N 1
ATOM 2206 C CA . PHE A 1 284 ? 19.612 -1.156 -15.579 1.00 94.19 284 PHE A CA 1
ATOM 2207 C C . PHE A 1 284 ? 18.173 -0.831 -15.183 1.00 94.19 284 PHE A C 1
ATOM 2209 O O . PHE A 1 284 ? 17.293 -0.778 -16.038 1.00 94.19 284 PHE A O 1
ATOM 2216 N N . ILE A 1 285 ? 17.946 -0.512 -13.904 1.00 93.38 285 ILE A N 1
ATOM 2217 C CA . ILE A 1 285 ? 16.615 -0.163 -13.383 1.00 93.38 285 ILE A CA 1
ATOM 2218 C C . ILE A 1 285 ? 16.046 1.038 -14.145 1.00 93.38 285 ILE A C 1
ATOM 2220 O O . ILE A 1 285 ? 14.909 1.012 -14.615 1.00 93.38 285 ILE A O 1
ATOM 2224 N N . THR A 1 286 ? 16.871 2.069 -14.335 1.00 91.50 286 THR A N 1
ATOM 2225 C CA . THR A 1 286 ? 16.518 3.267 -15.100 1.00 91.50 286 THR A CA 1
ATOM 2226 C C . THR A 1 286 ? 16.119 2.916 -16.531 1.00 91.50 286 THR A C 1
ATOM 2228 O O . THR A 1 286 ? 15.076 3.360 -17.015 1.00 91.50 286 THR A O 1
ATOM 2231 N N . HIS A 1 287 ? 16.916 2.088 -17.209 1.00 91.81 287 HIS A N 1
ATOM 2232 C CA . HIS A 1 287 ? 16.628 1.639 -18.567 1.00 91.81 287 HIS A CA 1
ATOM 2233 C C . HIS A 1 287 ? 15.292 0.882 -18.660 1.00 91.81 287 HIS A C 1
ATOM 2235 O O . HIS A 1 287 ? 14.493 1.137 -19.567 1.00 91.81 287 HIS A O 1
ATOM 2241 N N . TRP A 1 288 ? 15.000 0.005 -17.700 1.00 95.06 288 TRP A N 1
ATOM 2242 C CA . TRP A 1 288 ? 13.744 -0.744 -17.651 1.00 95.06 288 TRP A CA 1
ATOM 2243 C C . TRP A 1 288 ? 12.530 0.161 -17.446 1.00 95.06 288 TRP A C 1
ATOM 2245 O O . TRP A 1 288 ? 11.532 0.019 -18.155 1.00 95.06 288 TRP A O 1
ATOM 2255 N N . ILE A 1 289 ? 12.631 1.143 -16.545 1.00 92.12 289 ILE A N 1
ATOM 2256 C CA . ILE A 1 289 ? 11.586 2.151 -16.323 1.00 92.12 289 ILE A CA 1
ATOM 2257 C C . ILE A 1 289 ? 11.305 2.915 -17.620 1.00 92.12 289 ILE A C 1
ATOM 2259 O O . ILE A 1 289 ? 10.146 3.042 -18.023 1.00 92.12 289 ILE A O 1
ATOM 2263 N N . PHE A 1 290 ? 12.345 3.390 -18.312 1.00 88.88 290 PHE A N 1
ATOM 2264 C CA . PHE A 1 290 ? 12.176 4.099 -19.582 1.00 88.88 290 PHE A CA 1
ATOM 2265 C C . PHE A 1 290 ? 11.546 3.223 -20.659 1.00 88.88 290 PHE A C 1
ATOM 2267 O O . PHE A 1 290 ? 10.674 3.697 -21.387 1.00 88.88 290 PHE A O 1
ATOM 2274 N N . THR A 1 291 ? 11.935 1.953 -20.738 1.00 91.25 291 THR A N 1
ATOM 2275 C CA . THR A 1 291 ? 11.363 0.993 -21.688 1.00 91.25 291 THR A CA 1
ATOM 2276 C C . THR A 1 291 ? 9.874 0.766 -21.419 1.00 91.25 291 THR A C 1
ATOM 2278 O O . THR A 1 291 ? 9.060 0.837 -22.345 1.00 91.25 291 THR A O 1
ATOM 2281 N N . ALA A 1 292 ? 9.488 0.580 -20.154 1.00 93.06 292 ALA A N 1
ATOM 2282 C CA . ALA A 1 292 ? 8.092 0.427 -19.750 1.00 93.06 292 ALA A CA 1
ATOM 2283 C C . ALA A 1 292 ? 7.264 1.682 -20.067 1.00 93.06 292 ALA A C 1
ATOM 2285 O O . ALA A 1 292 ? 6.193 1.598 -20.674 1.00 93.06 292 ALA A O 1
ATOM 2286 N N . LEU A 1 293 ? 7.782 2.864 -19.719 1.00 90.19 293 LEU A N 1
ATOM 2287 C CA . LEU A 1 293 ? 7.121 4.137 -20.000 1.00 90.19 293 LEU A CA 1
ATOM 2288 C C . LEU A 1 293 ? 7.005 4.380 -21.507 1.00 90.19 293 LEU A C 1
ATOM 2290 O O . LEU A 1 293 ? 5.933 4.756 -21.968 1.00 90.19 293 LEU A O 1
ATOM 2294 N N . ALA A 1 294 ? 8.042 4.095 -22.300 1.00 89.06 294 ALA A N 1
ATOM 2295 C CA . ALA A 1 294 ? 8.003 4.204 -23.760 1.00 89.06 294 ALA A CA 1
ATOM 2296 C C . ALA A 1 294 ? 6.935 3.296 -24.395 1.00 89.06 294 ALA A C 1
ATOM 2298 O O . ALA A 1 294 ? 6.297 3.692 -25.371 1.00 89.06 294 ALA A O 1
ATOM 2299 N N . LYS A 1 295 ? 6.685 2.124 -23.800 1.00 92.56 295 LYS A N 1
ATOM 2300 C CA . LYS A 1 295 ? 5.603 1.199 -24.169 1.00 92.56 295 LYS A CA 1
ATOM 2301 C C . LYS A 1 295 ? 4.275 1.504 -23.452 1.00 92.56 295 LYS A C 1
ATOM 2303 O O . LYS A 1 295 ? 3.424 0.624 -23.341 1.00 92.56 295 LYS A O 1
ATOM 2308 N N . LYS A 1 296 ? 4.054 2.748 -23.009 1.00 93.06 296 LYS A N 1
ATOM 2309 C CA . LYS A 1 296 ? 2.768 3.247 -22.484 1.00 93.06 296 LYS A CA 1
ATOM 2310 C C . LYS A 1 296 ? 2.207 2.406 -21.334 1.00 93.06 296 LYS A C 1
ATOM 2312 O O . LYS A 1 296 ? 1.017 2.085 -21.310 1.00 93.06 296 LYS A O 1
ATOM 2317 N N . VAL A 1 297 ? 3.070 2.066 -20.377 1.00 95.19 297 VAL A N 1
ATOM 2318 C CA . VAL A 1 297 ? 2.677 1.320 -19.178 1.00 95.19 297 VAL A CA 1
ATOM 2319 C C . VAL A 1 297 ? 1.494 1.970 -18.451 1.00 95.19 297 VAL A C 1
ATOM 2321 O O . VAL A 1 297 ? 1.412 3.197 -18.341 1.00 95.19 297 VAL A O 1
ATOM 2324 N N . GLN A 1 298 ? 0.552 1.149 -17.976 1.00 96.06 298 GLN A N 1
ATOM 2325 C CA . GLN A 1 298 ? -0.573 1.609 -17.154 1.00 96.06 298 GLN A CA 1
ATOM 2326 C C . GLN A 1 298 ? -0.311 1.397 -15.662 1.00 96.06 298 GLN A C 1
ATOM 2328 O O . GLN A 1 298 ? -0.701 2.230 -14.847 1.00 96.06 298 GLN A O 1
ATOM 2333 N N . LYS A 1 299 ? 0.361 0.309 -15.287 1.00 97.06 299 LYS A N 1
ATOM 2334 C CA . LYS A 1 299 ? 0.775 0.035 -13.910 1.00 97.06 299 LYS A CA 1
ATOM 2335 C C . LYS A 1 299 ? 2.275 -0.208 -13.851 1.00 97.06 299 LYS A C 1
ATOM 2337 O O . LYS A 1 299 ? 2.756 -1.171 -14.445 1.00 97.06 299 LYS A O 1
ATOM 2342 N N . LEU A 1 300 ? 2.986 0.652 -13.135 1.00 96.50 300 LEU A N 1
ATOM 2343 C CA . LEU A 1 300 ? 4.411 0.510 -12.871 1.00 96.50 300 LEU A CA 1
ATOM 2344 C C . LEU A 1 300 ? 4.610 0.216 -11.383 1.00 96.50 300 LEU A C 1
ATOM 2346 O O . LEU A 1 300 ? 4.287 1.055 -10.542 1.00 96.50 300 LEU A O 1
ATOM 2350 N N . GLU A 1 301 ? 5.125 -0.969 -11.071 1.00 95.88 301 GLU A N 1
ATOM 2351 C CA . GLU A 1 301 ? 5.471 -1.388 -9.713 1.00 95.88 301 GLU A CA 1
ATOM 2352 C C . GLU A 1 301 ? 6.958 -1.729 -9.643 1.00 95.88 301 GLU A C 1
ATOM 2354 O O . GLU A 1 301 ? 7.434 -2.634 -10.329 1.00 95.88 301 GLU A O 1
ATOM 2359 N N . LEU A 1 302 ? 7.681 -1.002 -8.797 1.00 94.44 302 LEU A N 1
ATOM 2360 C CA . LEU A 1 302 ? 9.063 -1.279 -8.437 1.00 94.44 302 LEU A CA 1
ATOM 2361 C C . LEU A 1 302 ? 9.101 -1.600 -6.949 1.00 94.44 302 LEU A C 1
ATOM 2363 O O . LEU A 1 302 ? 8.802 -0.738 -6.128 1.00 94.44 302 LEU A O 1
ATOM 2367 N N . ASN A 1 303 ? 9.463 -2.831 -6.616 1.00 90.19 303 ASN A N 1
ATOM 2368 C CA . ASN A 1 303 ? 9.731 -3.263 -5.256 1.00 90.19 303 ASN A CA 1
ATOM 2369 C C . ASN A 1 303 ? 11.167 -3.778 -5.178 1.00 90.19 303 ASN A C 1
ATOM 2371 O O . ASN A 1 303 ? 11.476 -4.857 -5.690 1.00 90.19 303 ASN A O 1
ATOM 2375 N N . LEU A 1 304 ? 12.031 -2.976 -4.561 1.00 89.06 304 LEU A N 1
ATOM 2376 C CA . LEU A 1 304 ? 13.456 -3.264 -4.412 1.00 89.06 304 LEU A CA 1
ATOM 2377 C C . LEU A 1 304 ? 13.827 -3.661 -2.978 1.00 89.06 304 LEU A C 1
ATOM 2379 O O . LEU A 1 304 ? 15.000 -3.625 -2.606 1.00 89.06 304 LEU A O 1
ATOM 2383 N N . HIS A 1 305 ? 12.835 -4.017 -2.157 1.00 78.56 305 HIS A N 1
ATOM 2384 C CA . HIS A 1 305 ? 13.050 -4.329 -0.751 1.00 78.56 305 HIS A CA 1
ATOM 2385 C C . HIS A 1 305 ? 14.001 -5.529 -0.593 1.00 78.56 305 HIS A C 1
ATOM 2387 O O . HIS A 1 305 ? 13.876 -6.512 -1.333 1.00 78.56 305 HIS A O 1
ATOM 2393 N N . PRO A 1 306 ? 14.928 -5.499 0.383 1.00 68.19 306 PRO A N 1
ATOM 2394 C CA . PRO A 1 306 ? 15.838 -6.606 0.617 1.00 68.19 306 PRO A CA 1
ATOM 2395 C C . PRO A 1 306 ? 15.124 -7.900 1.004 1.00 68.19 306 PRO A C 1
ATOM 2397 O O . PRO A 1 306 ? 14.089 -7.904 1.688 1.00 68.19 306 PRO A O 1
ATOM 2400 N N . VAL A 1 307 ? 15.720 -9.013 0.588 1.00 59.59 307 VAL A N 1
ATOM 2401 C CA . VAL A 1 307 ? 15.285 -10.367 0.919 1.00 59.59 307 VAL A CA 1
ATOM 2402 C C . VAL A 1 307 ? 15.482 -10.596 2.412 1.00 59.59 307 VAL A C 1
ATOM 2404 O O . VAL A 1 307 ? 16.573 -10.417 2.947 1.00 59.59 307 VAL A O 1
ATOM 2407 N N . GLY A 1 308 ? 14.424 -11.020 3.103 1.00 55.84 308 GLY A N 1
ATOM 2408 C CA . GLY A 1 308 ? 14.479 -11.298 4.543 1.00 55.84 308 GLY A CA 1
ATOM 2409 C C . GLY A 1 308 ? 13.768 -10.282 5.432 1.00 55.84 308 GLY A C 1
ATOM 2410 O O . GLY A 1 308 ? 13.829 -10.430 6.648 1.00 55.84 308 GLY A O 1
ATOM 2411 N N . GLY A 1 309 ? 13.085 -9.281 4.860 1.00 52.06 309 GLY A N 1
ATOM 2412 C CA . GLY A 1 309 ? 12.078 -8.495 5.587 1.00 52.06 309 GLY A CA 1
ATOM 2413 C C . GLY A 1 309 ? 12.612 -7.669 6.762 1.00 52.06 309 GLY A C 1
ATOM 2414 O O . GLY A 1 309 ? 11.884 -7.436 7.724 1.00 52.06 309 GLY A O 1
ATOM 2415 N N . GLY A 1 310 ? 13.879 -7.242 6.721 1.00 54.31 310 GLY A N 1
ATOM 2416 C CA . GLY A 1 310 ? 14.411 -6.324 7.727 1.00 54.31 310 GLY A CA 1
ATOM 2417 C C . GLY A 1 310 ? 13.620 -5.012 7.745 1.00 54.31 310 GLY A C 1
ATOM 2418 O O . GLY A 1 310 ? 13.357 -4.445 6.693 1.00 54.31 310 GLY A O 1
ATOM 2419 N N . PHE A 1 311 ? 13.276 -4.510 8.936 1.00 52.16 311 PHE A N 1
ATOM 2420 C CA . PHE A 1 311 ? 12.549 -3.241 9.141 1.00 52.16 311 PHE A CA 1
ATOM 2421 C C . PHE A 1 311 ? 13.347 -1.980 8.761 1.00 52.16 311 PHE A C 1
ATOM 2423 O O . PHE A 1 311 ? 12.892 -0.867 9.018 1.00 52.16 311 PHE A O 1
ATOM 2430 N N . TRP A 1 312 ? 14.548 -2.145 8.207 1.00 55.69 312 TRP A N 1
ATOM 2431 C CA . TRP A 1 312 ? 15.480 -1.063 7.933 1.00 55.69 312 TRP A CA 1
ATOM 2432 C C . TRP A 1 312 ? 15.818 -1.045 6.444 1.00 55.69 312 TRP A C 1
ATOM 2434 O O . TRP A 1 312 ? 16.174 -2.094 5.896 1.00 55.69 312 TRP A O 1
ATOM 2444 N N . PRO A 1 313 ? 15.720 0.120 5.783 1.00 54.22 313 PRO A N 1
ATOM 2445 C CA . PRO A 1 313 ? 16.080 0.235 4.383 1.00 54.22 313 PRO A CA 1
ATOM 2446 C C . PRO A 1 313 ? 17.579 -0.062 4.209 1.00 54.22 313 PRO A C 1
ATOM 2448 O O . PRO A 1 313 ? 18.387 0.341 5.053 1.00 54.22 313 PRO A O 1
ATOM 2451 N N . PRO A 1 314 ? 17.983 -0.746 3.126 1.00 60.19 314 PRO A N 1
ATOM 2452 C CA . PRO A 1 314 ? 19.380 -0.790 2.716 1.00 60.19 314 PRO A CA 1
ATOM 2453 C C . PRO A 1 314 ? 19.954 0.627 2.615 1.00 60.19 314 PRO A C 1
ATOM 2455 O O . PRO A 1 314 ? 19.284 1.527 2.119 1.00 60.19 314 PRO A O 1
ATOM 2458 N N . LEU A 1 315 ? 21.211 0.824 3.022 1.00 61.09 315 LEU A N 1
ATOM 2459 C CA . LEU A 1 315 ? 21.882 2.131 2.932 1.00 61.09 315 LEU A CA 1
ATOM 2460 C C . LEU A 1 315 ? 22.063 2.629 1.479 1.00 61.09 315 LEU A C 1
ATOM 2462 O O . LEU A 1 315 ? 22.342 3.803 1.267 1.00 61.09 315 LEU A O 1
ATOM 2466 N N . GLU A 1 316 ? 21.888 1.757 0.480 1.00 76.69 316 GLU A N 1
ATOM 2467 C CA . GLU A 1 316 ? 22.152 2.021 -0.942 1.00 76.69 316 GLU A CA 1
ATOM 2468 C C . GLU A 1 316 ? 20.898 1.835 -1.817 1.00 76.69 316 GLU A C 1
ATOM 2470 O O . GLU A 1 316 ? 20.900 1.067 -2.787 1.00 76.69 316 GLU A O 1
ATOM 2475 N N . LEU A 1 317 ? 19.802 2.512 -1.466 1.00 84.25 317 LEU A N 1
ATOM 2476 C CA . LEU A 1 317 ? 18.582 2.498 -2.278 1.00 84.25 317 LEU A CA 1
ATOM 2477 C C . LEU A 1 317 ? 18.814 3.125 -3.654 1.00 84.25 317 LEU A C 1
ATOM 2479 O O . LEU A 1 317 ? 19.521 4.123 -3.793 1.00 84.25 317 LEU A O 1
ATOM 2483 N N . TYR A 1 318 ? 18.172 2.555 -4.673 1.00 90.38 318 TYR A N 1
ATOM 2484 C CA . TYR A 1 318 ? 18.136 3.158 -6.001 1.00 90.38 318 TYR A CA 1
ATOM 2485 C C . TYR A 1 318 ? 17.456 4.529 -5.942 1.00 90.38 318 TYR A C 1
ATOM 2487 O O . TYR A 1 318 ? 16.309 4.640 -5.499 1.00 90.38 318 TYR A O 1
ATOM 2495 N N . ALA A 1 319 ? 18.163 5.554 -6.415 1.00 91.06 319 ALA A N 1
ATOM 2496 C CA . ALA A 1 319 ? 17.622 6.894 -6.575 1.00 91.06 319 ALA A CA 1
ATOM 2497 C C . ALA A 1 319 ? 16.898 7.016 -7.919 1.00 91.06 319 ALA A C 1
ATOM 2499 O O . ALA A 1 319 ? 17.480 6.802 -8.985 1.00 91.06 319 ALA A O 1
ATOM 2500 N N . PHE A 1 320 ? 15.620 7.381 -7.871 1.00 89.06 320 PHE A N 1
ATOM 2501 C CA . PHE A 1 320 ? 14.827 7.624 -9.062 1.00 89.06 320 PHE A CA 1
ATOM 2502 C C . PHE A 1 320 ? 15.424 8.821 -9.826 1.00 89.06 320 PHE A C 1
ATOM 2504 O O . PHE A 1 320 ? 15.622 9.883 -9.229 1.00 89.06 320 PHE A O 1
ATOM 2511 N N . PRO A 1 321 ? 15.703 8.705 -11.137 1.00 78.62 321 PRO A N 1
ATOM 2512 C CA . PRO A 1 321 ? 16.510 9.692 -11.839 1.00 78.62 321 PRO A CA 1
ATOM 2513 C C . PRO A 1 321 ? 15.732 10.996 -11.985 1.00 78.62 321 PRO A C 1
ATOM 2515 O O . PRO A 1 321 ? 14.646 11.012 -12.570 1.00 78.62 321 PRO A O 1
ATOM 2518 N N . LEU A 1 322 ? 16.296 12.114 -11.531 1.00 76.69 322 LEU A N 1
ATOM 2519 C CA . LEU A 1 322 ? 15.724 13.445 -11.775 1.00 76.69 322 LEU A CA 1
ATOM 2520 C C . LEU A 1 322 ? 15.773 13.805 -13.267 1.00 76.69 322 LEU A C 1
ATOM 2522 O O . LEU A 1 322 ? 14.936 14.558 -13.768 1.00 76.69 322 LEU A O 1
ATOM 2526 N N . GLU A 1 323 ? 16.710 13.222 -14.018 1.00 69.00 323 GLU A N 1
ATOM 2527 C CA . GLU A 1 323 ? 16.807 13.322 -15.475 1.00 69.00 323 GLU A CA 1
ATOM 2528 C C . GLU A 1 323 ? 15.529 12.852 -16.176 1.00 69.00 323 GLU A C 1
ATOM 2530 O O . GLU A 1 323 ? 15.210 13.369 -17.251 1.00 69.00 323 GLU A O 1
ATOM 2535 N N . CYS A 1 324 ? 14.751 11.954 -15.555 1.00 65.31 324 CYS A N 1
ATOM 2536 C CA . CYS A 1 324 ? 13.421 11.575 -16.027 1.00 65.31 324 CYS A CA 1
ATOM 2537 C C . CYS A 1 324 ? 12.553 12.808 -16.285 1.00 65.31 324 CYS A C 1
ATOM 2539 O O . CYS A 1 324 ? 11.926 12.904 -17.336 1.00 65.31 324 CYS A O 1
ATOM 2541 N N . LEU A 1 325 ? 12.568 13.801 -15.392 1.00 68.69 325 LEU A N 1
ATOM 2542 C CA . LEU A 1 325 ? 11.782 15.027 -15.552 1.00 68.69 325 LEU A CA 1
ATOM 2543 C C . LEU A 1 325 ? 12.176 15.800 -16.809 1.00 68.69 325 LEU A C 1
ATOM 2545 O O . LEU A 1 325 ? 11.318 16.309 -17.529 1.00 68.69 325 LEU A O 1
ATOM 2549 N N . LYS A 1 326 ? 13.476 15.866 -17.111 1.00 70.94 326 LYS A N 1
ATOM 2550 C CA . LYS A 1 326 ? 13.981 16.534 -18.319 1.00 70.94 326 LYS A CA 1
ATOM 2551 C C . LYS A 1 326 ? 13.566 15.769 -19.574 1.00 70.94 326 LYS A C 1
ATOM 2553 O O . LYS A 1 326 ? 13.091 16.379 -20.530 1.00 70.94 326 LYS A O 1
ATOM 2558 N N . LEU A 1 327 ? 13.691 14.444 -19.553 1.00 66.25 327 LEU A N 1
ATOM 2559 C CA . LEU A 1 327 ? 13.343 13.583 -20.681 1.00 66.25 327 LEU A CA 1
ATOM 2560 C C . LEU A 1 327 ? 11.837 13.564 -20.951 1.00 66.25 327 LEU A C 1
ATOM 2562 O O . LEU A 1 327 ? 11.437 13.607 -22.113 1.00 66.25 327 LEU A O 1
ATOM 2566 N N . PHE A 1 328 ? 10.991 13.561 -19.920 1.00 67.62 328 PHE A N 1
ATOM 2567 C CA . PHE A 1 328 ? 9.533 13.533 -20.066 1.00 67.62 328 PHE A CA 1
ATOM 2568 C C . PHE A 1 328 ? 8.902 14.897 -20.347 1.00 67.62 328 PHE A C 1
ATOM 2570 O O . PHE A 1 328 ? 7.755 14.942 -20.774 1.00 67.62 328 PHE A O 1
ATOM 2577 N N . ARG A 1 329 ? 9.638 16.005 -20.206 1.00 67.06 329 ARG A N 1
ATOM 2578 C CA . ARG A 1 329 ? 9.176 17.330 -20.658 1.00 67.06 329 ARG A CA 1
ATOM 2579 C C . ARG A 1 329 ? 9.132 17.469 -22.186 1.00 67.06 329 ARG A C 1
ATOM 2581 O O . ARG A 1 329 ? 8.514 18.407 -22.683 1.00 67.06 329 ARG A O 1
ATOM 2588 N N . SER A 1 330 ? 9.730 16.548 -22.952 1.00 73.44 330 SER A N 1
ATOM 2589 C CA . SER A 1 330 ? 9.576 16.553 -24.413 1.00 73.44 330 SER A CA 1
ATOM 2590 C C . SER A 1 330 ? 8.143 16.141 -24.811 1.00 73.44 330 SER A C 1
ATOM 2592 O O . SER A 1 330 ? 7.623 15.165 -24.269 1.00 73.44 330 SER A O 1
ATOM 2594 N N . PRO A 1 331 ? 7.489 16.793 -25.794 1.00 64.94 331 PRO A N 1
ATOM 2595 C CA . PRO A 1 331 ? 6.100 16.480 -26.155 1.00 64.94 331 PRO A CA 1
ATOM 2596 C C . PRO A 1 331 ? 5.860 15.017 -26.562 1.00 64.94 331 PRO A C 1
ATOM 2598 O O . PRO A 1 331 ? 4.787 14.466 -26.312 1.00 64.94 331 PRO A O 1
ATOM 2601 N N . ARG A 1 332 ? 6.864 14.373 -27.179 1.00 67.56 332 ARG A N 1
ATOM 2602 C CA . ARG A 1 332 ? 6.778 12.977 -27.635 1.00 67.56 332 ARG A CA 1
ATOM 2603 C C . ARG A 1 332 ? 6.765 12.007 -26.456 1.00 67.56 332 ARG A C 1
ATOM 2605 O O . ARG A 1 332 ? 5.876 11.167 -26.367 1.00 67.56 332 ARG A O 1
ATOM 2612 N N . THR A 1 333 ? 7.707 12.146 -25.531 1.00 68.25 333 THR A N 1
ATOM 2613 C CA . THR A 1 333 ? 7.826 11.281 -24.345 1.00 68.25 333 THR A CA 1
ATOM 2614 C C . THR A 1 333 ? 6.741 11.570 -23.310 1.00 68.25 333 THR A C 1
ATOM 2616 O O . THR A 1 333 ? 6.242 10.636 -22.687 1.00 68.25 333 THR A O 1
ATOM 2619 N N . LEU A 1 334 ? 6.282 12.822 -23.201 1.00 72.19 334 LEU A N 1
ATOM 2620 C CA . LEU A 1 334 ? 5.138 13.195 -22.366 1.00 72.19 334 LEU A CA 1
ATOM 2621 C C . LEU A 1 334 ? 3.863 12.458 -22.792 1.00 72.19 334 LEU A C 1
ATOM 2623 O O . LEU A 1 334 ? 3.027 12.130 -21.959 1.00 72.19 334 LEU A O 1
ATOM 2627 N N . SER A 1 335 ? 3.695 12.166 -24.087 1.00 75.81 335 SER A N 1
ATOM 2628 C CA . SER A 1 335 ? 2.545 11.389 -24.564 1.00 75.81 335 SER A CA 1
ATOM 2629 C C . SER A 1 335 ? 2.562 9.934 -24.082 1.00 75.81 335 SER A C 1
ATOM 2631 O O . SER A 1 335 ? 1.497 9.340 -23.915 1.00 75.81 335 SER A O 1
ATOM 2633 N N . ASN A 1 336 ? 3.748 9.386 -23.803 1.00 81.06 336 ASN A N 1
ATOM 2634 C CA . ASN A 1 336 ? 3.917 7.990 -23.417 1.00 81.06 336 ASN A CA 1
ATOM 2635 C C . ASN A 1 336 ? 3.541 7.735 -21.952 1.00 81.06 336 ASN A C 1
ATOM 2637 O O . ASN A 1 336 ? 3.052 6.658 -21.636 1.00 81.06 336 ASN A O 1
ATOM 2641 N N . ILE A 1 337 ? 3.693 8.730 -21.071 1.00 85.00 337 ILE A N 1
ATOM 2642 C CA . ILE A 1 337 ? 3.374 8.586 -19.640 1.00 85.00 337 ILE A CA 1
ATOM 2643 C C . ILE A 1 337 ? 1.889 8.822 -19.317 1.00 85.00 337 ILE A C 1
ATOM 2645 O O . ILE A 1 337 ? 1.426 8.479 -18.234 1.00 85.00 337 ILE A O 1
ATOM 2649 N N . LYS A 1 338 ? 1.102 9.361 -20.260 1.00 88.88 338 LYS A N 1
ATOM 2650 C CA . LYS A 1 338 ? -0.323 9.689 -20.041 1.00 88.88 338 LYS A CA 1
ATOM 2651 C C . LYS A 1 338 ? -1.220 8.472 -19.801 1.00 88.88 338 LYS A C 1
ATOM 2653 O O . LYS A 1 338 ? -2.344 8.641 -19.334 1.00 88.88 338 LYS A O 1
ATOM 2658 N N . SER A 1 339 ? -0.751 7.275 -20.146 1.00 92.81 339 SER A N 1
ATOM 2659 C CA . SER A 1 339 ? -1.435 6.004 -19.893 1.00 92.81 339 SER A CA 1
ATOM 2660 C C . SER A 1 339 ? -1.319 5.530 -18.446 1.00 92.81 339 SER A C 1
ATOM 2662 O O . SER A 1 339 ? -2.067 4.633 -18.061 1.00 92.81 339 SER A O 1
ATOM 2664 N N . LEU A 1 340 ? -0.394 6.097 -17.661 1.00 95.25 340 LEU A N 1
ATOM 2665 C CA . LEU A 1 340 ? -0.101 5.641 -16.309 1.00 95.25 340 LEU A CA 1
ATOM 2666 C C . LEU A 1 340 ? -1.312 5.859 -15.392 1.00 95.25 340 LEU A C 1
ATOM 2668 O O . LEU A 1 340 ? -1.841 6.965 -15.286 1.00 95.25 340 LEU A O 1
ATOM 2672 N N . ARG A 1 341 ? -1.737 4.777 -14.738 1.00 97.00 341 ARG A N 1
ATOM 2673 C CA . ARG A 1 341 ? -2.861 4.698 -13.794 1.00 97.00 341 ARG A CA 1
ATOM 2674 C C . ARG A 1 341 ? -2.405 4.406 -12.374 1.00 97.00 341 ARG A C 1
ATOM 2676 O O . ARG A 1 341 ? -2.950 4.971 -11.434 1.00 97.00 341 ARG A O 1
ATOM 2683 N N . SER A 1 342 ? -1.397 3.548 -12.231 1.00 98.06 342 SER A N 1
ATOM 2684 C CA . SER A 1 342 ? -0.850 3.141 -10.940 1.00 98.06 342 SER A CA 1
ATOM 2685 C C . SER A 1 342 ? 0.666 3.260 -10.938 1.00 98.06 342 SER A C 1
ATOM 2687 O O . SER A 1 342 ? 1.329 2.669 -11.792 1.00 98.06 342 SER A O 1
ATOM 2689 N N . LEU A 1 343 ? 1.201 3.965 -9.946 1.00 97.56 343 LEU A N 1
ATOM 2690 C CA . LEU A 1 343 ? 2.629 4.043 -9.660 1.00 97.56 343 LEU A CA 1
ATOM 2691 C C . LEU A 1 343 ? 2.880 3.527 -8.241 1.00 97.56 343 LEU A C 1
ATOM 2693 O O . LEU A 1 343 ? 2.348 4.081 -7.280 1.00 97.56 343 LEU A O 1
ATOM 2697 N N . CYS A 1 344 ? 3.665 2.461 -8.115 1.00 97.31 344 CYS A N 1
ATOM 2698 C CA . CYS A 1 344 ? 4.068 1.885 -6.838 1.00 97.31 344 CYS A CA 1
ATOM 2699 C C . CYS A 1 344 ? 5.594 1.824 -6.766 1.00 97.31 344 CYS A C 1
ATOM 2701 O O . CYS A 1 344 ? 6.227 1.165 -7.588 1.00 97.31 344 CYS A O 1
ATOM 2703 N N . LEU A 1 345 ? 6.165 2.514 -5.785 1.00 95.94 345 LEU A N 1
ATOM 2704 C CA . LEU A 1 345 ? 7.599 2.611 -5.542 1.00 95.94 345 LEU A CA 1
ATOM 2705 C C . LEU A 1 345 ? 7.872 2.152 -4.108 1.00 95.94 345 LEU A C 1
ATOM 2707 O O . LEU A 1 345 ? 7.452 2.813 -3.165 1.00 95.94 345 LEU A O 1
ATOM 2711 N N . ASP A 1 346 ? 8.529 1.011 -3.944 1.00 92.06 346 ASP A N 1
ATOM 2712 C CA . ASP A 1 346 ? 8.858 0.411 -2.650 1.00 92.06 346 ASP A CA 1
ATOM 2713 C C . ASP A 1 346 ? 10.370 0.172 -2.569 1.00 92.06 346 ASP A C 1
ATOM 2715 O O . ASP A 1 346 ? 10.947 -0.462 -3.459 1.00 92.06 346 ASP A O 1
ATOM 2719 N N . ALA A 1 347 ? 11.003 0.730 -1.533 1.00 90.56 347 ALA A N 1
ATOM 2720 C CA . ALA A 1 347 ? 12.455 0.824 -1.382 1.00 90.56 347 ALA A CA 1
ATOM 2721 C C . ALA A 1 347 ? 13.131 1.527 -2.581 1.00 90.56 347 ALA A C 1
ATOM 2723 O O . ALA A 1 347 ? 14.149 1.083 -3.111 1.00 90.56 347 ALA A O 1
ATOM 2724 N N . VAL A 1 348 ? 12.539 2.641 -3.022 1.00 92.31 348 VAL A N 1
ATOM 2725 C CA . VAL A 1 348 ? 13.065 3.511 -4.084 1.00 92.31 348 VAL A CA 1
ATOM 2726 C C . VAL A 1 348 ? 13.126 4.938 -3.553 1.00 92.31 348 VAL A C 1
ATOM 2728 O O . VAL A 1 348 ? 12.112 5.480 -3.111 1.00 92.31 348 VAL A O 1
ATOM 2731 N N . ASN A 1 349 ? 14.299 5.560 -3.638 1.00 92.88 349 ASN A N 1
ATOM 2732 C CA . ASN A 1 349 ? 14.480 6.955 -3.267 1.00 92.88 349 ASN A CA 1
ATOM 2733 C C . ASN A 1 349 ? 13.872 7.858 -4.340 1.00 92.88 349 ASN A C 1
ATOM 2735 O O . ASN A 1 349 ? 14.280 7.836 -5.497 1.00 92.88 349 ASN A O 1
ATOM 2739 N N . VAL A 1 350 ? 12.866 8.640 -3.967 1.00 94.38 350 VAL A N 1
ATOM 2740 C CA . VAL A 1 350 ? 12.140 9.534 -4.873 1.00 94.38 350 VAL A CA 1
ATOM 2741 C C . VAL A 1 350 ? 11.761 10.820 -4.147 1.00 94.38 350 VAL A C 1
ATOM 2743 O O . VAL A 1 350 ? 11.287 10.776 -3.011 1.00 94.38 350 VAL A O 1
ATOM 2746 N N . SER A 1 351 ? 11.957 11.959 -4.813 1.00 94.06 351 SER A N 1
ATOM 2747 C CA . SER A 1 351 ? 11.623 13.281 -4.282 1.00 94.06 351 SER A CA 1
ATOM 2748 C C . SER A 1 351 ? 10.170 13.676 -4.565 1.00 94.06 351 SER A C 1
ATOM 2750 O O . SER A 1 351 ? 9.532 13.167 -5.493 1.00 94.06 351 SER A O 1
ATOM 2752 N N . GLY A 1 352 ? 9.662 14.651 -3.804 1.00 94.69 352 GLY A N 1
ATOM 2753 C CA . GLY A 1 352 ? 8.336 15.239 -4.027 1.00 94.69 352 GLY A CA 1
ATOM 2754 C C . GLY A 1 352 ? 8.159 15.808 -5.439 1.00 94.69 352 GLY A C 1
ATOM 2755 O O . GLY A 1 352 ? 7.138 15.549 -6.068 1.00 94.69 352 GLY A O 1
ATOM 2756 N N . GLU A 1 353 ? 9.182 16.476 -5.992 1.00 92.62 353 GLU A N 1
ATOM 2757 C CA . GLU A 1 353 ? 9.143 17.052 -7.351 1.00 92.62 353 GLU A CA 1
ATOM 2758 C C . GLU A 1 353 ? 8.841 15.989 -8.419 1.00 92.62 353 GLU A C 1
ATOM 2760 O O . GLU A 1 353 ? 8.050 16.218 -9.339 1.00 92.62 353 GLU A O 1
ATOM 2765 N N . VAL A 1 354 ? 9.445 14.803 -8.292 1.00 92.62 354 VAL A N 1
ATOM 2766 C CA . VAL A 1 354 ? 9.228 13.703 -9.238 1.00 92.62 354 VAL A CA 1
ATOM 2767 C C . VAL A 1 354 ? 7.798 13.181 -9.151 1.00 92.62 354 VAL A C 1
ATOM 2769 O O . VAL A 1 354 ? 7.150 12.969 -10.177 1.00 92.62 354 VAL A O 1
ATOM 2772 N N . LEU A 1 355 ? 7.282 12.993 -7.937 1.00 95.25 355 LEU A N 1
ATOM 2773 C CA . LEU A 1 355 ? 5.920 12.506 -7.725 1.00 95.25 355 LEU A CA 1
ATOM 2774 C C . LEU A 1 355 ? 4.880 13.516 -8.213 1.00 95.25 355 LEU A C 1
ATOM 2776 O O . LEU A 1 355 ? 3.947 13.143 -8.923 1.00 95.25 355 LEU A O 1
ATOM 2780 N N . GLU A 1 356 ? 5.073 14.795 -7.897 1.00 94.38 356 GLU A N 1
ATOM 2781 C CA . GLU A 1 356 ? 4.233 15.896 -8.365 1.00 94.38 356 GLU A CA 1
ATOM 2782 C C . GLU A 1 356 ? 4.207 15.957 -9.893 1.00 94.38 356 GLU A C 1
ATOM 2784 O O . GLU A 1 356 ? 3.134 16.061 -10.489 1.00 94.38 356 GLU A O 1
ATOM 2789 N N . PHE A 1 357 ? 5.352 15.779 -10.558 1.00 91.56 357 PHE A N 1
ATOM 2790 C CA . PHE A 1 357 ? 5.385 15.679 -12.014 1.00 91.56 357 PHE A CA 1
ATOM 2791 C C . PHE A 1 357 ? 4.461 14.577 -12.542 1.00 91.56 357 PHE A C 1
ATOM 2793 O O . PHE A 1 357 ? 3.698 14.837 -13.475 1.00 91.56 357 PHE A O 1
ATOM 2800 N N . PHE A 1 358 ? 4.478 13.374 -11.961 1.00 92.44 358 PHE A N 1
ATOM 2801 C CA . PHE A 1 358 ? 3.573 12.301 -12.382 1.00 92.44 358 PHE A CA 1
ATOM 2802 C C . PHE A 1 358 ? 2.109 12.634 -12.082 1.00 92.44 358 PHE A C 1
ATOM 2804 O O . PHE A 1 358 ? 1.266 12.432 -12.955 1.00 92.44 358 PHE A O 1
ATOM 2811 N N . ILE A 1 359 ? 1.810 13.197 -10.910 1.00 94.12 359 ILE A N 1
ATOM 2812 C CA . ILE A 1 359 ? 0.452 13.596 -10.507 1.00 94.12 359 ILE A CA 1
ATOM 2813 C C . ILE A 1 359 ? -0.150 14.599 -11.498 1.00 94.12 359 ILE A C 1
ATOM 2815 O O . ILE A 1 359 ? -1.303 14.446 -11.903 1.00 94.12 359 ILE A O 1
ATOM 2819 N N . TYR A 1 360 ? 0.622 15.602 -11.919 1.00 91.62 360 TYR A N 1
ATOM 2820 C CA . TYR A 1 360 ? 0.128 16.665 -12.798 1.00 91.62 360 TYR A CA 1
ATOM 2821 C C . TYR A 1 360 ? 0.258 16.340 -14.292 1.00 91.62 360 TYR A C 1
ATOM 2823 O O . TYR A 1 360 ? -0.500 16.873 -15.103 1.00 91.62 360 TYR A O 1
ATOM 2831 N N . SER A 1 361 ? 1.178 15.449 -14.677 1.00 90.25 361 SER A N 1
ATOM 2832 C CA . SER A 1 361 ? 1.409 15.089 -16.086 1.00 90.25 361 SER A CA 1
ATOM 2833 C C . SER A 1 361 ? 0.634 13.851 -16.545 1.00 90.25 361 SER A C 1
ATOM 2835 O O . SER A 1 361 ? 0.453 13.667 -17.753 1.00 90.25 361 SER A O 1
ATOM 2837 N N . CYS A 1 362 ? 0.160 13.007 -15.620 1.00 92.00 362 CYS A N 1
ATOM 2838 C CA . CYS A 1 362 ? -0.550 11.762 -15.928 1.00 92.00 362 CYS A CA 1
ATOM 2839 C C . CYS A 1 362 ? -2.051 11.894 -15.607 1.00 92.00 362 CYS A C 1
ATOM 2841 O O . CYS A 1 362 ? -2.465 11.685 -14.468 1.00 92.00 362 CYS A O 1
ATOM 2843 N N . PRO A 1 363 ? -2.914 12.179 -16.602 1.00 91.00 363 PRO A N 1
ATOM 2844 C CA . PRO A 1 363 ? -4.333 12.457 -16.364 1.00 91.00 363 PRO A CA 1
ATOM 2845 C C . PRO A 1 363 ? -5.146 11.232 -15.919 1.00 91.00 363 PRO A C 1
ATOM 2847 O O . PRO A 1 363 ? -6.296 11.382 -15.515 1.00 91.00 363 PRO A O 1
ATOM 2850 N N . LEU A 1 364 ? -4.589 10.024 -16.042 1.00 94.50 364 LEU A N 1
ATOM 2851 C CA . LEU A 1 364 ? -5.244 8.771 -15.670 1.00 94.50 364 LEU A CA 1
ATOM 2852 C C . LEU A 1 364 ? -4.728 8.189 -14.348 1.00 94.50 364 LEU A C 1
ATOM 2854 O O . LEU A 1 364 ? -5.244 7.150 -13.937 1.00 94.50 364 LEU A O 1
ATOM 2858 N N . LEU A 1 365 ? -3.750 8.837 -13.700 1.00 96.62 365 LEU A N 1
ATOM 2859 C CA . LEU A 1 365 ? -3.147 8.355 -12.461 1.00 96.62 365 LEU A CA 1
ATOM 2860 C C . LEU A 1 365 ? -4.180 8.414 -11.334 1.00 96.62 365 LEU A C 1
ATOM 2862 O O . LEU A 1 365 ? -4.574 9.493 -10.893 1.00 96.62 365 LEU A O 1
ATOM 2866 N N . ASP A 1 366 ? -4.622 7.244 -10.880 1.00 97.06 366 ASP A N 1
ATOM 2867 C CA . ASP A 1 366 ? -5.592 7.100 -9.800 1.00 97.06 366 ASP A CA 1
ATOM 2868 C C . ASP A 1 366 ? -5.004 6.448 -8.543 1.00 97.06 366 ASP A C 1
ATOM 2870 O O . ASP A 1 366 ? -5.590 6.598 -7.470 1.00 97.06 366 ASP A O 1
ATOM 2874 N N . ARG A 1 367 ? -3.829 5.812 -8.631 1.00 98.38 367 ARG A N 1
ATOM 2875 C CA . ARG A 1 367 ? -3.127 5.208 -7.495 1.00 98.38 367 ARG A CA 1
ATOM 2876 C C . ARG A 1 367 ? -1.655 5.606 -7.457 1.00 98.38 367 ARG A C 1
ATOM 2878 O O . ARG A 1 367 ? -0.913 5.366 -8.409 1.00 98.38 367 ARG A O 1
ATOM 2885 N N . LEU A 1 368 ? -1.229 6.135 -6.317 1.00 98.50 368 LEU A N 1
ATOM 2886 C CA . LEU A 1 368 ? 0.164 6.418 -6.005 1.00 98.50 368 LEU A CA 1
ATOM 2887 C C . LEU A 1 368 ? 0.514 5.772 -4.668 1.00 98.50 368 LEU A C 1
ATOM 2889 O O . LEU A 1 368 ? -0.132 6.048 -3.659 1.00 98.50 368 LEU A O 1
ATOM 2893 N N . ARG A 1 369 ? 1.539 4.924 -4.669 1.00 98.06 369 ARG A N 1
ATOM 2894 C CA . ARG A 1 369 ? 2.082 4.301 -3.466 1.00 98.06 369 ARG A CA 1
ATOM 2895 C C . ARG A 1 369 ? 3.587 4.502 -3.407 1.00 98.06 369 ARG A C 1
ATOM 2897 O O . ARG A 1 369 ? 4.288 4.141 -4.349 1.00 98.06 369 ARG A O 1
ATOM 2904 N N . VAL A 1 370 ? 4.067 5.036 -2.292 1.00 97.00 370 VAL A N 1
ATOM 2905 C CA . VAL A 1 370 ? 5.491 5.204 -1.999 1.00 97.00 370 VAL A CA 1
ATOM 2906 C C . VAL A 1 370 ? 5.785 4.590 -0.639 1.00 97.00 370 VAL A C 1
ATOM 2908 O O . VAL A 1 370 ? 5.117 4.893 0.351 1.00 97.00 370 VAL A O 1
ATOM 2911 N N . VAL A 1 371 ? 6.761 3.694 -0.596 1.00 92.81 371 VAL A N 1
ATOM 2912 C CA . VAL A 1 371 ? 7.169 2.975 0.608 1.00 92.81 371 VAL A CA 1
ATOM 2913 C C . VAL A 1 371 ? 8.692 3.052 0.737 1.00 92.81 371 VAL A C 1
ATOM 2915 O O . VAL A 1 371 ? 9.397 2.831 -0.245 1.00 92.81 371 VAL A O 1
ATOM 2918 N N . PHE A 1 372 ? 9.205 3.361 1.931 1.00 89.94 372 PHE A N 1
ATOM 2919 C CA . PHE A 1 372 ? 10.647 3.386 2.228 1.00 89.94 372 PHE A CA 1
ATOM 2920 C C . PHE A 1 372 ? 11.484 4.301 1.307 1.00 89.94 372 PHE A C 1
ATOM 2922 O O . PHE A 1 372 ? 12.593 3.944 0.919 1.00 89.94 372 PHE A O 1
ATOM 2929 N N . SER A 1 373 ? 10.979 5.493 0.964 1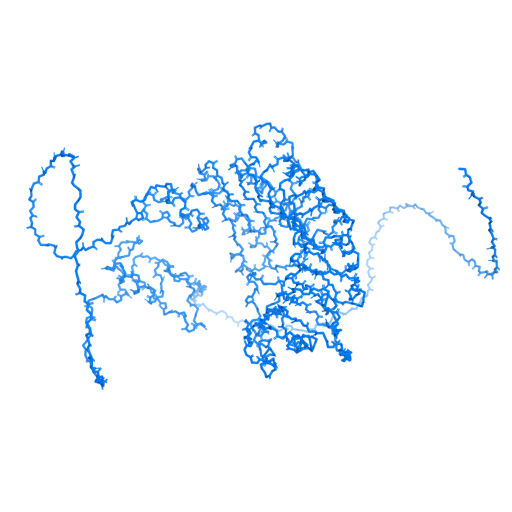.00 92.31 373 SER A N 1
ATOM 2930 C CA . SER A 1 373 ? 11.797 6.541 0.319 1.00 92.31 373 SER A CA 1
ATOM 2931 C C . SER A 1 373 ? 12.473 7.416 1.374 1.00 92.31 373 SER A C 1
ATOM 2933 O O . SER A 1 373 ? 11.787 7.940 2.258 1.00 92.31 373 SER A O 1
ATOM 2935 N N . LEU A 1 374 ? 13.792 7.602 1.268 1.00 91.44 374 LEU A N 1
ATOM 2936 C CA . LEU A 1 374 ? 14.559 8.511 2.128 1.00 91.44 374 LEU A CA 1
ATOM 2937 C C . LEU A 1 374 ? 14.576 9.955 1.596 1.00 91.44 374 LEU A C 1
ATOM 2939 O O . LEU A 1 374 ? 14.743 10.887 2.374 1.00 91.44 374 LEU A O 1
ATOM 2943 N N . ASP A 1 375 ? 14.332 10.151 0.300 1.00 92.88 375 ASP A N 1
ATOM 2944 C CA . ASP A 1 375 ? 14.389 11.474 -0.346 1.00 92.88 375 ASP A CA 1
ATOM 2945 C C . ASP A 1 375 ? 13.027 12.197 -0.368 1.00 92.88 375 ASP A C 1
ATOM 2947 O O . ASP A 1 375 ? 12.910 13.333 -0.842 1.00 92.88 375 ASP A O 1
ATOM 2951 N N . LEU A 1 376 ? 11.968 11.548 0.133 1.00 95.19 376 LEU A N 1
ATOM 2952 C CA . LEU A 1 376 ? 10.627 12.124 0.173 1.00 95.19 376 LEU A CA 1
ATOM 2953 C C . LEU A 1 376 ? 10.429 12.946 1.453 1.00 95.19 376 LEU A C 1
ATOM 2955 O O . LEU A 1 376 ? 10.066 12.406 2.496 1.00 95.19 376 LEU A O 1
ATOM 2959 N N . LEU A 1 377 ? 10.649 14.258 1.341 1.00 96.12 377 LEU A N 1
ATOM 2960 C CA . LEU A 1 377 ? 10.490 15.219 2.441 1.00 96.12 377 LEU A CA 1
ATOM 2961 C C . LEU A 1 377 ? 9.094 15.857 2.483 1.00 96.12 377 LEU A C 1
ATOM 2963 O O . LEU A 1 377 ? 8.545 16.119 3.549 1.00 96.12 377 LEU A O 1
ATOM 2967 N N . SER A 1 378 ? 8.507 16.134 1.318 1.00 97.25 378 SER A N 1
ATOM 2968 C CA . SER A 1 378 ? 7.169 16.721 1.217 1.00 97.25 378 SER A CA 1
ATOM 2969 C C . SER A 1 378 ? 6.454 16.281 -0.054 1.00 97.25 378 SER A C 1
ATOM 2971 O O . SER A 1 378 ? 7.098 15.891 -1.032 1.00 97.25 378 SER A O 1
ATOM 2973 N N . LEU A 1 379 ? 5.121 16.322 -0.032 1.00 98.00 379 LEU A N 1
ATOM 2974 C CA . LEU A 1 379 ? 4.291 16.023 -1.197 1.00 98.00 379 LEU A CA 1
ATOM 2975 C C . LEU A 1 379 ? 3.043 16.905 -1.231 1.00 98.00 379 LEU A C 1
ATOM 2977 O O . LEU A 1 379 ? 2.288 16.950 -0.255 1.00 98.00 379 LEU A O 1
ATOM 2981 N N . LYS A 1 380 ? 2.787 17.530 -2.385 1.00 97.25 380 LYS A N 1
ATOM 2982 C CA . LYS A 1 380 ? 1.570 18.308 -2.635 1.00 97.25 380 LYS A CA 1
ATOM 2983 C C . LYS A 1 380 ? 0.670 17.653 -3.670 1.00 97.25 380 LYS A C 1
ATOM 2985 O O . LYS A 1 380 ? 1.035 17.486 -4.832 1.00 97.25 380 LYS A O 1
ATOM 2990 N N . VAL A 1 381 ? -0.560 17.363 -3.264 1.00 96.69 381 VAL A N 1
ATOM 2991 C CA . VAL A 1 381 ? -1.625 16.835 -4.121 1.00 96.69 381 VAL A CA 1
ATOM 2992 C C . VAL A 1 381 ? -2.754 17.859 -4.168 1.00 96.69 381 VAL A C 1
ATOM 2994 O O . VAL A 1 381 ? -3.762 17.723 -3.478 1.00 96.69 381 VAL A O 1
ATOM 2997 N N . VAL A 1 382 ? -2.565 18.922 -4.953 1.00 95.44 382 VAL A N 1
ATOM 2998 C CA . VAL A 1 382 ? -3.448 20.098 -4.959 1.00 95.44 382 VAL A CA 1
ATOM 2999 C C . VAL A 1 382 ? -3.988 20.358 -6.360 1.00 95.44 382 VAL A C 1
ATOM 3001 O O . VAL A 1 382 ? -3.237 20.458 -7.324 1.00 95.44 382 VAL A O 1
ATOM 3004 N N . GLY A 1 383 ? -5.302 20.522 -6.478 1.00 91.50 383 GLY A N 1
ATOM 3005 C CA . GLY A 1 383 ? -5.961 20.952 -7.708 1.00 91.50 383 GLY A CA 1
ATOM 3006 C C . GLY A 1 383 ? -7.160 20.089 -8.094 1.00 91.50 383 GLY A C 1
ATOM 3007 O O . GLY A 1 383 ? -7.176 18.870 -7.939 1.00 91.50 383 GLY A O 1
ATOM 3008 N N . SER A 1 384 ? -8.174 20.727 -8.678 1.00 87.50 384 SER A N 1
ATOM 3009 C CA . SER A 1 384 ? -9.415 20.069 -9.114 1.00 87.50 384 SER A CA 1
ATOM 3010 C C . SER A 1 384 ? -9.244 19.152 -10.334 1.00 87.50 384 SER A C 1
ATOM 3012 O O . SER A 1 384 ? -10.088 18.290 -10.586 1.00 87.50 384 SER A O 1
ATOM 3014 N N . SER A 1 385 ? -8.162 19.323 -11.099 1.00 87.62 385 SER A N 1
ATOM 3015 C CA . SER A 1 385 ? -7.828 18.491 -12.259 1.00 87.62 385 SER A CA 1
ATOM 3016 C C . SER A 1 385 ? -7.194 17.149 -11.882 1.00 87.62 385 SER A C 1
ATOM 3018 O O . SER A 1 385 ? -7.232 16.226 -12.700 1.00 87.62 385 SER A O 1
ATOM 3020 N N . VAL A 1 386 ? -6.662 17.016 -10.661 1.00 92.50 386 VAL A N 1
ATOM 3021 C CA . VAL A 1 386 ? -6.018 15.793 -10.164 1.00 92.50 386 VAL A CA 1
ATOM 3022 C C . VAL A 1 386 ? -7.034 14.646 -10.122 1.00 92.50 386 VAL A C 1
ATOM 3024 O O . VAL A 1 386 ? -8.149 14.797 -9.618 1.00 92.50 386 VAL A O 1
ATOM 3027 N N . LYS A 1 387 ? -6.665 13.479 -10.666 1.00 92.25 387 LYS A N 1
ATOM 3028 C CA . LYS A 1 387 ? -7.519 12.271 -10.723 1.00 92.25 387 LYS A CA 1
ATOM 3029 C C . LYS A 1 387 ? -7.140 11.187 -9.711 1.00 92.25 387 LYS A C 1
ATOM 3031 O O . LYS A 1 387 ? -7.756 10.121 -9.718 1.00 92.25 387 LYS A O 1
ATOM 3036 N N . LEU A 1 388 ? -6.179 11.484 -8.839 1.00 96.88 388 LEU A N 1
ATOM 3037 C CA . LEU A 1 388 ? -5.675 10.567 -7.829 1.00 96.88 388 LEU A CA 1
ATOM 3038 C C . LEU A 1 388 ? -6.779 10.180 -6.836 1.00 96.88 388 LEU A C 1
ATOM 3040 O O . LEU A 1 388 ? -7.378 11.042 -6.203 1.00 96.88 388 LEU A O 1
ATOM 3044 N N . LYS A 1 389 ? -7.033 8.878 -6.690 1.00 97.81 389 LYS A N 1
ATOM 3045 C CA . LYS A 1 389 ? -8.042 8.321 -5.776 1.00 97.81 389 LYS A CA 1
ATOM 3046 C C . LYS A 1 389 ? -7.421 7.680 -4.541 1.00 97.81 389 LYS A C 1
ATOM 3048 O O . LYS A 1 389 ? -8.011 7.756 -3.466 1.00 97.81 389 LYS A O 1
ATOM 3053 N N . TYR A 1 390 ? -6.267 7.040 -4.704 1.00 98.38 390 TYR A N 1
ATOM 3054 C CA . TYR A 1 390 ? -5.572 6.282 -3.668 1.00 98.38 390 TYR A CA 1
ATOM 3055 C C . TYR A 1 390 ? -4.156 6.832 -3.503 1.00 98.38 390 TYR A C 1
ATOM 3057 O O . TYR A 1 390 ? -3.371 6.790 -4.455 1.00 98.38 390 TYR A O 1
ATOM 3065 N N . LEU A 1 391 ? -3.847 7.336 -2.311 1.00 98.38 391 LEU A N 1
ATOM 3066 C CA . LEU A 1 391 ? -2.523 7.830 -1.949 1.00 98.38 391 LEU A CA 1
ATOM 3067 C C . LEU A 1 391 ? -2.010 7.083 -0.720 1.00 98.38 391 LEU A C 1
ATOM 3069 O O . LEU A 1 391 ? -2.560 7.248 0.367 1.00 98.38 391 LEU A O 1
ATOM 3073 N N . ASP A 1 392 ? -0.924 6.336 -0.897 1.00 97.88 392 ASP A N 1
ATOM 3074 C CA . ASP A 1 392 ? -0.270 5.577 0.164 1.00 97.88 392 ASP A CA 1
ATOM 3075 C C . AS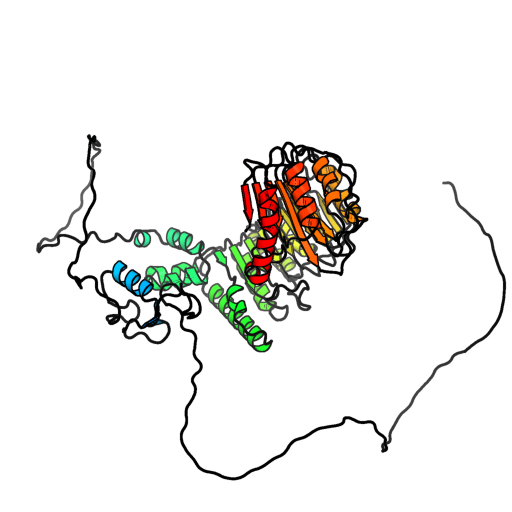P A 1 392 ? 1.182 6.052 0.323 1.00 97.88 392 ASP A C 1
ATOM 3077 O O . ASP A 1 392 ? 1.983 5.938 -0.603 1.00 97.88 392 ASP A O 1
ATOM 3081 N N . ILE A 1 393 ? 1.546 6.546 1.505 1.00 97.00 393 ILE A N 1
ATOM 3082 C CA . ILE A 1 393 ? 2.915 6.941 1.865 1.00 97.00 393 ILE A CA 1
ATOM 3083 C C . ILE A 1 393 ? 3.288 6.191 3.143 1.00 97.00 393 ILE A C 1
ATOM 3085 O O . ILE A 1 393 ? 2.653 6.365 4.180 1.00 97.00 393 ILE A O 1
ATOM 3089 N N . CYS A 1 394 ? 4.268 5.296 3.088 1.00 93.19 394 CYS A N 1
ATOM 3090 C CA . CYS A 1 394 ? 4.603 4.426 4.217 1.00 93.19 394 CYS A CA 1
ATOM 3091 C C . CYS A 1 394 ? 6.113 4.377 4.462 1.00 93.19 394 CYS A C 1
ATOM 3093 O O . CYS A 1 394 ? 6.902 4.213 3.542 1.00 93.19 394 CYS A O 1
ATOM 3095 N N . TYR A 1 395 ? 6.520 4.466 5.721 1.00 90.12 395 TYR A N 1
ATOM 3096 C CA . TYR A 1 395 ? 7.899 4.318 6.181 1.00 90.12 395 TYR A CA 1
ATOM 3097 C C . TYR A 1 395 ? 8.899 5.263 5.482 1.00 90.12 395 TYR A C 1
ATOM 3099 O O . TYR A 1 395 ? 10.073 4.941 5.328 1.00 90.12 395 TYR A O 1
ATOM 3107 N N . CYS A 1 396 ? 8.438 6.450 5.073 1.00 91.81 396 CYS A N 1
ATOM 3108 C CA . CYS A 1 396 ? 9.285 7.553 4.615 1.00 91.81 396 CYS A CA 1
ATOM 3109 C C . CYS A 1 396 ? 9.768 8.347 5.836 1.00 91.81 396 CYS A C 1
ATOM 3111 O O . CYS A 1 396 ? 9.060 9.216 6.343 1.00 91.81 396 CYS A O 1
ATOM 3113 N N . TYR A 1 397 ? 10.945 7.997 6.358 1.00 89.44 397 TYR A N 1
ATOM 3114 C CA . TYR A 1 397 ? 11.421 8.464 7.669 1.00 89.44 397 TYR A CA 1
ATOM 3115 C C . TYR A 1 397 ? 11.761 9.955 7.749 1.00 89.44 397 TYR A C 1
ATOM 3117 O O . TYR A 1 397 ? 11.795 10.498 8.849 1.00 89.44 397 TYR A O 1
ATOM 3125 N N . PHE A 1 398 ? 11.993 10.602 6.608 1.00 92.31 398 PHE A N 1
ATOM 3126 C CA . PHE A 1 398 ? 12.323 12.026 6.524 1.00 92.31 398 PHE A CA 1
ATOM 3127 C C . PHE A 1 398 ? 11.147 12.887 6.043 1.00 92.31 398 PHE A C 1
ATOM 3129 O O . PHE A 1 398 ? 11.334 14.051 5.709 1.00 92.31 398 PHE A O 1
ATOM 3136 N N . MET A 1 399 ? 9.933 12.330 6.003 1.00 94.56 399 MET A N 1
ATOM 3137 C CA . MET A 1 399 ? 8.740 13.087 5.635 1.00 94.56 399 MET A CA 1
ATOM 3138 C C . MET A 1 399 ? 8.448 14.184 6.669 1.00 94.56 399 MET A C 1
ATOM 3140 O O . MET A 1 399 ? 8.430 13.911 7.867 1.00 94.56 399 MET A O 1
ATOM 3144 N N . GLU A 1 400 ? 8.156 15.400 6.208 1.00 94.94 400 GLU A N 1
ATOM 3145 C CA . GLU A 1 400 ? 7.870 16.572 7.045 1.00 94.94 400 GLU A CA 1
ATOM 3146 C C . GLU A 1 400 ? 6.457 17.138 6.828 1.00 94.94 400 GLU A C 1
ATOM 3148 O O . GLU A 1 400 ? 5.798 17.546 7.791 1.00 94.94 400 GLU A O 1
ATOM 3153 N N . GLU A 1 401 ? 5.972 17.185 5.580 1.00 96.12 401 GLU A N 1
ATOM 3154 C CA . GLU A 1 401 ? 4.695 17.829 5.230 1.00 96.12 401 GLU A CA 1
ATOM 3155 C C . GLU A 1 401 ? 3.953 17.117 4.091 1.00 96.12 401 GLU A C 1
ATOM 3157 O O . GLU A 1 401 ? 4.530 16.769 3.061 1.00 96.12 401 GLU A O 1
ATOM 3162 N N . VAL A 1 402 ? 2.639 16.955 4.257 1.00 97.25 402 VAL A N 1
ATOM 3163 C CA . VAL A 1 402 ? 1.722 16.467 3.218 1.00 97.25 402 VAL A CA 1
ATOM 3164 C C . VAL A 1 402 ? 0.570 17.452 3.082 1.00 97.25 402 VAL A C 1
ATOM 3166 O O . VAL A 1 402 ? -0.127 17.738 4.057 1.00 97.25 402 VAL A O 1
ATOM 3169 N N . GLU A 1 403 ? 0.337 17.924 1.861 1.00 97.50 403 GLU A N 1
ATOM 3170 C CA . GLU A 1 403 ? -0.792 18.788 1.522 1.00 97.50 403 GLU A CA 1
ATOM 3171 C C . GLU A 1 403 ? -1.708 18.079 0.522 1.00 97.50 403 GLU A C 1
ATOM 3173 O O . GLU A 1 403 ? -1.272 17.680 -0.560 1.00 97.50 403 GLU A O 1
ATOM 3178 N N . ILE A 1 404 ? -2.984 17.922 0.875 1.00 97.31 404 ILE A N 1
ATOM 3179 C CA . ILE A 1 404 ? -3.994 17.285 0.028 1.00 97.31 404 ILE A CA 1
ATOM 3180 C C . ILE A 1 404 ? -5.166 18.244 -0.143 1.00 97.31 404 ILE A C 1
ATOM 3182 O O . ILE A 1 404 ? -5.890 18.540 0.805 1.00 97.31 404 ILE A O 1
ATOM 3186 N N . SER A 1 405 ? -5.370 18.693 -1.377 1.00 96.38 405 SER A N 1
ATOM 3187 C CA . SER A 1 405 ? -6.530 19.471 -1.798 1.00 96.38 405 SER A CA 1
ATOM 3188 C C . SER A 1 405 ? -6.987 19.024 -3.181 1.00 96.38 405 SER A C 1
ATOM 3190 O O . SER A 1 405 ? -6.776 19.689 -4.198 1.00 96.38 405 SER A O 1
ATOM 3192 N N . ALA A 1 406 ? -7.567 17.825 -3.224 1.00 95.12 406 ALA A N 1
ATOM 3193 C CA . ALA A 1 406 ? -7.978 17.162 -4.455 1.00 95.12 406 ALA A CA 1
ATOM 3194 C C . ALA A 1 406 ? -9.311 16.415 -4.255 1.00 95.12 406 ALA A C 1
ATOM 3196 O O . ALA A 1 406 ? -9.366 15.439 -3.504 1.00 95.12 406 ALA A O 1
ATOM 3197 N N . PRO A 1 407 ? -10.391 16.796 -4.964 1.00 95.06 407 PRO A N 1
ATOM 3198 C CA . PRO A 1 407 ? -11.733 16.275 -4.695 1.00 95.06 407 PRO A CA 1
ATOM 3199 C C . PRO A 1 407 ? -11.938 14.807 -5.095 1.00 95.06 407 PRO A C 1
ATOM 3201 O O . PRO A 1 407 ? -12.959 14.216 -4.753 1.00 95.06 407 PRO A O 1
ATOM 3204 N N . SER A 1 408 ? -10.996 14.237 -5.846 1.00 95.50 408 SER A N 1
ATOM 3205 C CA . SER A 1 408 ? -11.000 12.853 -6.325 1.00 95.50 408 SER A CA 1
ATOM 3206 C C . SER A 1 408 ? -10.439 11.846 -5.316 1.00 95.50 408 SER A C 1
ATOM 3208 O O . SER A 1 408 ? -10.655 10.644 -5.494 1.00 95.50 408 SER A O 1
ATOM 3210 N N . VAL A 1 409 ? -9.740 12.309 -4.271 1.00 97.31 409 VAL A N 1
ATOM 3211 C CA . VAL A 1 409 ? -9.101 11.436 -3.280 1.00 97.31 409 VAL A CA 1
ATOM 3212 C C . VAL A 1 409 ? -10.169 10.729 -2.452 1.00 97.31 409 VAL A C 1
ATOM 3214 O O . VAL A 1 409 ? -11.006 11.364 -1.812 1.00 97.31 409 VAL A O 1
ATOM 3217 N N . ARG A 1 410 ? -10.113 9.396 -2.463 1.00 97.50 410 ARG A N 1
ATOM 3218 C CA . ARG A 1 410 ? -11.037 8.504 -1.756 1.00 97.50 410 ARG A CA 1
ATOM 3219 C C . ARG A 1 410 ? -10.386 7.792 -0.578 1.00 97.50 410 ARG A C 1
ATOM 3221 O O . ARG A 1 410 ? -11.056 7.539 0.418 1.00 97.50 410 ARG A O 1
ATOM 3228 N N . SER A 1 411 ? -9.101 7.476 -0.703 1.00 98.38 411 SER A N 1
ATOM 3229 C CA . SER A 1 411 ? -8.331 6.749 0.299 1.00 98.38 411 SER A CA 1
ATOM 3230 C C . SER A 1 411 ? -6.991 7.428 0.520 1.00 98.38 411 SER A C 1
ATOM 3232 O O . SER A 1 411 ? -6.259 7.680 -0.443 1.00 98.38 411 SER A O 1
ATOM 3234 N N . PHE A 1 412 ? -6.653 7.661 1.783 1.00 98.06 412 PHE A N 1
ATOM 3235 C CA . PHE A 1 412 ? -5.360 8.192 2.190 1.00 98.06 412 PHE A CA 1
ATOM 3236 C C . PHE A 1 412 ? -4.727 7.306 3.261 1.00 98.06 412 PHE A C 1
ATOM 3238 O O . PHE A 1 412 ? -5.312 7.071 4.319 1.00 98.06 412 PHE A O 1
ATOM 3245 N N . LYS A 1 413 ? -3.512 6.832 2.992 1.00 97.69 413 LYS A N 1
ATOM 3246 C CA . LYS A 1 413 ? -2.722 6.028 3.915 1.00 97.69 413 LYS A CA 1
ATOM 3247 C C . LYS A 1 413 ? -1.382 6.696 4.197 1.00 97.69 413 LYS A C 1
ATOM 3249 O O . LYS A 1 413 ? -0.609 6.952 3.279 1.00 97.69 413 LYS A O 1
ATOM 3254 N N . TYR A 1 414 ? -1.087 6.912 5.472 1.00 96.19 414 TYR A N 1
ATOM 3255 C CA . TYR A 1 414 ? 0.172 7.463 5.948 1.00 96.19 414 TYR A CA 1
ATOM 3256 C C . TYR A 1 414 ? 0.697 6.687 7.160 1.00 96.19 414 TYR A C 1
ATOM 3258 O O . TYR A 1 414 ? 0.087 6.702 8.223 1.00 96.19 414 TYR A O 1
ATOM 3266 N N . TYR A 1 415 ? 1.845 6.028 7.020 1.00 92.62 415 TYR A N 1
ATOM 3267 C CA . TYR A 1 415 ? 2.565 5.427 8.147 1.00 92.62 415 TYR A CA 1
ATOM 3268 C C . TYR A 1 415 ? 3.967 6.006 8.195 1.00 92.62 415 TYR A C 1
ATOM 3270 O O . TYR A 1 415 ? 4.755 5.740 7.298 1.00 92.62 415 TYR A O 1
ATOM 3278 N N . GLY A 1 416 ? 4.312 6.783 9.213 1.00 91.38 416 GLY A N 1
ATOM 3279 C CA . GLY A 1 416 ? 5.592 7.488 9.224 1.00 91.38 416 GLY A CA 1
ATOM 3280 C C . GLY A 1 416 ? 5.811 8.307 10.491 1.00 91.38 416 GLY A C 1
ATOM 3281 O O . GLY A 1 416 ? 5.116 8.075 11.480 1.00 91.38 416 GLY A O 1
ATOM 3282 N N . PRO A 1 417 ? 6.786 9.230 10.497 1.00 91.00 417 PRO A N 1
ATOM 3283 C CA . PRO A 1 417 ? 6.967 10.189 11.588 1.00 91.00 417 PRO A CA 1
ATOM 3284 C C . PRO A 1 417 ? 5.785 11.171 11.703 1.00 91.00 417 PRO A C 1
ATOM 3286 O O . PRO A 1 417 ? 4.909 11.226 10.839 1.00 91.00 417 PRO A O 1
ATOM 3289 N N . GLU A 1 418 ? 5.755 11.964 12.776 1.00 90.44 418 GLU A N 1
ATOM 3290 C CA . GLU A 1 418 ? 4.801 13.074 12.920 1.00 90.44 418 GLU A CA 1
ATOM 3291 C C . GLU A 1 418 ? 5.070 14.141 11.839 1.00 90.44 418 GLU A C 1
ATOM 3293 O O . GLU A 1 418 ? 6.205 14.586 11.694 1.00 90.44 418 GLU A O 1
ATOM 3298 N N . ILE A 1 419 ? 4.033 14.553 11.096 1.00 92.31 419 ILE A N 1
ATOM 3299 C CA . ILE A 1 419 ? 4.138 15.506 9.976 1.00 92.31 419 ILE A CA 1
ATOM 3300 C C . ILE A 1 419 ? 3.135 16.650 10.089 1.00 92.31 419 ILE A C 1
ATOM 3302 O O . ILE A 1 419 ? 2.092 16.537 10.738 1.00 92.31 419 ILE A O 1
ATOM 3306 N N . LYS A 1 420 ? 3.407 17.740 9.369 1.00 94.31 420 LYS A N 1
ATOM 3307 C CA . LYS A 1 420 ? 2.407 18.767 9.061 1.00 94.31 420 LYS A CA 1
ATOM 3308 C C . LYS A 1 420 ? 1.461 18.217 7.993 1.00 94.31 420 LYS A C 1
ATOM 3310 O O . LYS A 1 420 ? 1.765 18.260 6.807 1.00 94.31 420 LYS A O 1
ATOM 3315 N N . LEU A 1 421 ? 0.326 17.670 8.413 1.00 94.88 421 LEU A N 1
ATOM 3316 C CA . LEU A 1 421 ? -0.712 17.188 7.501 1.00 94.88 421 LEU A CA 1
ATOM 3317 C C . LEU A 1 421 ? -1.778 18.272 7.302 1.00 94.88 421 LEU A C 1
ATOM 3319 O O . LEU A 1 421 ? -2.411 18.700 8.267 1.00 94.88 421 LEU A O 1
ATOM 3323 N N . ARG A 1 422 ? -1.992 18.701 6.055 1.00 94.69 422 ARG A N 1
ATOM 3324 C CA . ARG A 1 422 ? -3.077 19.614 5.666 1.00 94.69 422 ARG A CA 1
ATOM 3325 C C . ARG A 1 422 ? -3.990 18.922 4.673 1.00 94.69 422 ARG A C 1
ATOM 3327 O O . ARG A 1 422 ? -3.535 18.443 3.637 1.00 94.69 422 ARG A O 1
ATOM 3334 N N . MET A 1 423 ? -5.275 18.881 4.993 1.00 94.00 423 MET A N 1
ATOM 3335 C CA . MET A 1 423 ? -6.286 18.262 4.146 1.00 94.00 423 MET A CA 1
ATOM 3336 C C . MET A 1 423 ? -7.471 19.206 4.012 1.00 94.00 423 MET A C 1
ATOM 3338 O O . MET A 1 423 ? -8.182 19.463 4.984 1.00 94.00 423 MET A O 1
ATOM 3342 N N . GLU A 1 424 ? -7.707 19.692 2.802 1.00 92.56 424 GLU A N 1
ATOM 3343 C CA . GLU A 1 424 ? -8.795 20.609 2.467 1.00 92.56 424 GLU A CA 1
ATOM 3344 C C . GLU A 1 424 ? -9.537 20.090 1.233 1.00 92.56 424 GLU A C 1
ATOM 3346 O O . GLU A 1 424 ? -8.944 19.440 0.385 1.00 92.56 424 GLU A O 1
ATOM 3351 N N . ASN A 1 425 ? -10.836 20.362 1.096 1.00 91.06 425 ASN A N 1
ATOM 3352 C CA . ASN A 1 425 ? -11.591 20.042 -0.126 1.00 91.06 425 ASN A CA 1
ATOM 3353 C C . ASN A 1 425 ? -11.445 18.577 -0.631 1.00 91.06 425 ASN A C 1
ATOM 3355 O O . ASN A 1 425 ? -11.262 18.327 -1.825 1.00 91.06 425 ASN A O 1
ATOM 3359 N N . VAL A 1 426 ? -11.563 17.598 0.276 1.00 95.00 426 VAL A N 1
ATOM 3360 C CA . VAL A 1 426 ? -11.567 16.149 -0.036 1.00 95.00 426 VAL A CA 1
ATOM 3361 C C . VAL A 1 426 ? -12.929 15.486 0.282 1.00 95.00 426 VAL A C 1
ATOM 3363 O O . VAL A 1 426 ? -13.028 14.599 1.130 1.00 95.00 426 VAL A O 1
ATOM 3366 N N . PRO A 1 427 ? -14.029 15.888 -0.387 1.00 94.94 427 PRO A N 1
ATOM 3367 C CA . PRO A 1 427 ? -15.385 15.427 -0.063 1.00 94.94 427 PRO A CA 1
ATOM 3368 C C . PRO A 1 427 ? -15.646 13.938 -0.351 1.00 94.94 427 PRO A C 1
ATOM 3370 O O . PRO A 1 427 ? -16.647 13.399 0.108 1.00 94.94 427 PRO A O 1
ATOM 3373 N N . GLN A 1 428 ? -14.787 13.269 -1.131 1.00 95.00 428 GLN A N 1
ATOM 3374 C CA . GLN A 1 428 ? -14.928 11.846 -1.474 1.00 95.00 428 GLN A CA 1
ATOM 3375 C C . GLN A 1 428 ? -14.089 10.917 -0.587 1.00 95.00 428 GLN A C 1
ATOM 3377 O O . GLN A 1 428 ? -14.054 9.715 -0.845 1.00 95.00 428 GLN A O 1
ATOM 3382 N N . LEU A 1 429 ? -13.414 11.449 0.437 1.00 97.25 429 LEU A N 1
ATOM 3383 C CA . LEU A 1 429 ? -12.560 10.675 1.330 1.00 97.25 429 LEU A CA 1
ATOM 3384 C C . LEU A 1 429 ? -13.400 9.754 2.223 1.00 97.25 429 LEU A C 1
ATOM 3386 O O . LEU A 1 429 ? -14.168 10.233 3.057 1.00 97.25 429 LEU A O 1
ATOM 3390 N N . LEU A 1 430 ? -13.234 8.444 2.051 1.00 97.50 430 LEU A N 1
ATOM 3391 C CA . LEU A 1 430 ? -13.957 7.405 2.793 1.00 97.50 430 LEU A CA 1
ATOM 3392 C C . LEU A 1 430 ? -13.027 6.559 3.663 1.00 97.50 430 LEU A C 1
ATOM 3394 O O . LEU A 1 430 ? -13.456 6.067 4.706 1.00 97.50 430 LEU A O 1
ATOM 3398 N N . ASP A 1 431 ? -11.772 6.404 3.243 1.00 97.94 431 ASP A N 1
ATOM 3399 C CA . ASP A 1 431 ? -10.817 5.501 3.871 1.00 97.94 431 ASP A CA 1
ATOM 3400 C C . ASP A 1 431 ? -9.588 6.288 4.346 1.00 97.94 431 ASP A C 1
ATOM 3402 O O . ASP A 1 431 ? -8.902 6.938 3.551 1.00 97.94 431 ASP A O 1
ATOM 3406 N N . ILE A 1 432 ? -9.296 6.231 5.645 1.00 97.62 432 ILE A N 1
ATOM 3407 C CA . ILE A 1 432 ? -8.056 6.776 6.206 1.00 97.62 432 ILE A CA 1
ATOM 3408 C C . ILE A 1 432 ? -7.309 5.677 6.945 1.00 97.62 432 ILE A C 1
ATOM 3410 O O . ILE A 1 432 ? -7.877 4.950 7.755 1.00 97.62 432 ILE A O 1
ATOM 3414 N N . SER A 1 433 ? -6.009 5.577 6.704 1.00 96.62 433 SER A N 1
ATOM 3415 C CA . SER A 1 433 ? -5.111 4.733 7.484 1.00 96.62 433 SER A CA 1
ATOM 3416 C C . SER A 1 433 ? -3.920 5.563 7.929 1.00 96.62 433 SER A C 1
ATOM 3418 O O . SER A 1 433 ? -3.057 5.861 7.111 1.00 96.62 433 SER A O 1
ATOM 3420 N N . ILE A 1 434 ? -3.864 5.968 9.195 1.00 94.44 434 ILE A N 1
ATOM 3421 C CA . ILE A 1 434 ? -2.794 6.831 9.696 1.00 94.44 434 ILE A CA 1
ATOM 3422 C C . ILE A 1 434 ? -2.084 6.207 10.891 1.00 94.44 434 ILE A C 1
ATOM 3424 O O . ILE A 1 434 ? -2.713 5.653 11.791 1.00 94.44 434 ILE A O 1
ATOM 3428 N N . GLY A 1 435 ? -0.762 6.297 10.926 1.00 90.62 435 GLY A N 1
ATOM 3429 C CA . GLY A 1 435 ? -0.001 5.797 12.054 1.00 90.62 435 GLY A CA 1
ATOM 3430 C C . GLY A 1 435 ? 1.491 6.044 11.963 1.00 90.62 435 GLY A C 1
ATOM 3431 O O . GLY A 1 435 ? 1.976 6.769 11.097 1.00 90.62 435 GLY A O 1
ATOM 3432 N N . GLY A 1 436 ? 2.232 5.416 12.868 1.00 82.06 436 GLY A N 1
ATOM 3433 C CA . GLY A 1 436 ? 3.682 5.529 12.896 1.00 82.06 436 GLY A CA 1
ATOM 3434 C C . GLY A 1 436 ? 4.349 4.689 13.975 1.00 82.06 436 GLY A C 1
ATOM 3435 O O . GLY A 1 436 ? 3.692 3.991 14.749 1.00 82.06 436 GLY A O 1
ATOM 3436 N N . GLY A 1 437 ? 5.680 4.743 13.982 1.00 71.69 437 GLY A N 1
ATOM 3437 C CA . GLY A 1 437 ? 6.525 4.044 14.948 1.00 71.69 437 GLY A CA 1
ATOM 3438 C C . GLY A 1 437 ? 6.675 4.799 16.272 1.00 71.69 437 GLY A C 1
ATOM 3439 O O . GLY A 1 437 ? 5.790 5.534 16.714 1.00 71.69 437 GLY A O 1
ATOM 3440 N N . TYR A 1 438 ? 7.822 4.612 16.923 1.00 63.16 438 TYR A N 1
ATOM 3441 C CA . TYR A 1 438 ? 8.148 5.293 18.176 1.00 63.16 438 TYR A CA 1
ATOM 3442 C C . TYR A 1 438 ? 8.110 6.823 18.028 1.00 63.16 438 TYR A C 1
ATOM 3444 O O . TYR A 1 438 ? 8.594 7.372 17.043 1.00 63.16 438 TYR A O 1
ATOM 3452 N N . GLY A 1 439 ? 7.549 7.507 19.028 1.00 68.38 439 GLY A N 1
ATOM 3453 C CA . GLY A 1 439 ? 7.510 8.973 19.100 1.00 68.38 439 GLY A CA 1
ATOM 3454 C C . GLY A 1 439 ? 6.296 9.637 18.444 1.00 68.38 439 GLY A C 1
ATOM 3455 O O . GLY A 1 439 ? 6.043 10.809 18.715 1.00 68.38 439 GLY A O 1
ATOM 3456 N N . VAL A 1 440 ? 5.498 8.913 17.651 1.00 79.75 440 VAL A N 1
ATOM 3457 C CA . VAL A 1 440 ? 4.264 9.470 17.077 1.00 79.75 440 VAL A CA 1
ATOM 3458 C C . VAL A 1 440 ? 3.172 9.546 18.138 1.00 79.75 440 VAL A C 1
ATOM 3460 O O . VAL A 1 440 ? 2.805 8.541 18.756 1.00 79.75 440 VAL A O 1
ATOM 3463 N N . ARG A 1 441 ? 2.641 10.757 18.330 1.00 84.06 441 ARG A N 1
ATOM 3464 C CA . ARG A 1 441 ? 1.535 11.039 19.248 1.00 84.06 441 ARG A CA 1
ATOM 3465 C C . ARG A 1 441 ? 0.210 10.962 18.506 1.00 84.06 441 ARG A C 1
ATOM 3467 O O . ARG A 1 441 ? -0.063 11.781 17.627 1.00 84.06 441 ARG A O 1
ATOM 3474 N N . MET A 1 442 ? -0.655 10.037 18.911 1.00 83.94 442 MET A N 1
ATOM 3475 C CA . MET A 1 442 ? -1.919 9.784 18.209 1.00 83.94 442 MET A CA 1
ATOM 3476 C C . MET A 1 442 ? -2.840 10.997 18.135 1.00 83.94 442 MET A C 1
ATOM 3478 O O . MET A 1 442 ? -3.458 11.229 17.100 1.00 83.94 442 MET A O 1
ATOM 3482 N N . LYS A 1 443 ? -2.875 11.831 19.177 1.00 84.00 443 LYS A N 1
ATOM 3483 C CA . LYS A 1 443 ? -3.629 13.093 19.153 1.00 84.00 443 LYS A CA 1
ATOM 3484 C C . LYS A 1 443 ? -3.235 14.013 17.987 1.00 84.00 443 LYS A C 1
ATOM 3486 O O . LYS A 1 443 ? -4.097 14.670 17.412 1.00 84.00 443 LYS A O 1
ATOM 3491 N N . HIS A 1 444 ? -1.951 14.054 17.625 1.00 85.44 444 HIS A N 1
ATOM 3492 C CA . HIS A 1 444 ? -1.448 14.909 16.548 1.00 85.44 444 HIS A CA 1
ATOM 3493 C C . HIS A 1 444 ? -1.688 14.284 15.176 1.00 85.44 444 HIS A C 1
ATOM 3495 O O . HIS A 1 444 ? -1.977 15.010 14.235 1.00 85.44 444 HIS A O 1
ATOM 3501 N N . ALA A 1 445 ? -1.645 12.953 15.075 1.00 86.56 445 ALA A N 1
ATOM 3502 C CA . ALA A 1 445 ? -2.035 12.248 13.857 1.00 86.56 445 ALA A CA 1
ATOM 3503 C C . ALA A 1 445 ? -3.542 12.386 13.566 1.00 86.56 445 ALA A C 1
ATOM 3505 O O . ALA A 1 445 ? -3.941 12.539 12.417 1.00 86.56 445 ALA A O 1
ATOM 3506 N N . ILE A 1 446 ? -4.386 12.363 14.604 1.00 88.88 446 ILE A N 1
ATOM 3507 C CA . ILE A 1 446 ? -5.847 12.420 14.462 1.00 88.88 446 ILE A CA 1
ATOM 3508 C C . ILE A 1 446 ? -6.356 13.843 14.201 1.00 88.88 446 ILE A C 1
ATOM 3510 O O . ILE A 1 446 ? -7.260 14.017 13.389 1.00 88.88 446 ILE A O 1
ATOM 3514 N N . SER A 1 447 ? -5.798 14.862 14.862 1.00 89.31 447 SER A N 1
ATOM 3515 C CA . SER A 1 447 ? -6.303 16.245 14.787 1.00 89.31 447 SER A CA 1
ATOM 3516 C C . SER A 1 447 ? -6.576 16.749 13.349 1.00 89.31 447 SER A C 1
ATOM 3518 O O . SER A 1 447 ? -7.686 17.223 13.099 1.00 89.31 447 SER A O 1
ATOM 3520 N N . PRO A 1 448 ? -5.671 16.563 12.362 1.00 89.88 448 PRO A N 1
ATOM 3521 C CA . PRO A 1 448 ? -5.886 17.031 10.988 1.00 89.88 448 PRO A CA 1
ATOM 3522 C C . PRO A 1 448 ? -7.022 16.332 10.231 1.00 89.88 448 PRO A C 1
ATOM 3524 O O . PRO A 1 448 ? -7.539 16.883 9.263 1.00 89.88 448 PRO A O 1
ATOM 3527 N N . ILE A 1 449 ? -7.400 15.118 10.642 1.00 92.19 449 ILE A N 1
ATOM 3528 C CA . ILE A 1 449 ? -8.402 14.298 9.946 1.00 92.19 449 ILE A CA 1
ATOM 3529 C C . ILE A 1 449 ? -9.778 14.324 10.622 1.00 92.19 449 ILE A C 1
ATOM 3531 O O . ILE A 1 449 ? -10.745 13.828 10.043 1.00 92.19 449 ILE A O 1
ATOM 3535 N N . MET A 1 450 ? -9.899 14.929 11.811 1.00 91.38 450 MET A N 1
ATOM 3536 C CA . MET A 1 450 ? -11.154 14.981 12.577 1.00 91.38 450 MET A CA 1
ATOM 3537 C C . MET A 1 450 ? -12.313 15.607 11.794 1.00 91.38 450 MET A C 1
ATOM 3539 O O . MET A 1 450 ? -13.453 15.163 11.922 1.00 91.38 450 MET A O 1
ATOM 3543 N N . SER A 1 451 ? -12.038 16.603 10.947 1.00 91.62 451 SER A N 1
ATOM 3544 C CA . SER A 1 451 ? -13.053 17.253 10.106 1.00 91.62 451 SER A CA 1
ATOM 3545 C C . SER A 1 451 ? -13.744 16.285 9.137 1.00 91.62 451 SER A C 1
ATOM 3547 O O . SER A 1 451 ? -14.886 16.522 8.747 1.00 91.62 451 SER A O 1
ATOM 3549 N N . TYR A 1 452 ? -13.112 15.158 8.800 1.00 93.94 452 TYR A N 1
ATOM 3550 C CA . TYR A 1 452 ? -13.633 14.168 7.855 1.00 93.94 452 TYR A CA 1
ATOM 3551 C C . TYR A 1 452 ? -14.332 12.977 8.526 1.00 93.94 452 TYR A C 1
ATOM 3553 O O . TYR A 1 452 ? -14.931 12.160 7.836 1.00 93.94 452 TYR A O 1
ATOM 3561 N N . PHE A 1 453 ? -14.353 12.882 9.859 1.00 93.44 453 PHE A N 1
ATOM 3562 C CA . PHE A 1 453 ? -14.909 11.722 10.581 1.00 93.44 453 PHE A CA 1
ATOM 3563 C C . PHE A 1 453 ? -16.380 11.418 10.264 1.00 93.44 453 PHE A C 1
ATOM 3565 O O . PHE A 1 453 ? -16.785 10.259 10.218 1.00 93.44 453 PHE A O 1
ATOM 3572 N N . HIS A 1 454 ? -17.169 12.450 9.969 1.00 93.06 454 HIS A N 1
ATOM 3573 C CA . HIS A 1 454 ? -18.584 12.340 9.611 1.00 93.06 454 HIS A CA 1
ATOM 3574 C C . HIS A 1 454 ? -18.857 11.604 8.279 1.00 93.06 454 HIS A C 1
ATOM 3576 O O . HIS A 1 454 ? -19.990 11.174 8.038 1.00 93.06 454 HIS A O 1
ATOM 3582 N N . GLN A 1 455 ? -17.851 11.469 7.405 1.00 95.12 455 GLN A N 1
ATOM 3583 C CA . GLN A 1 455 ? -17.966 10.818 6.092 1.00 95.12 455 GLN A CA 1
ATOM 3584 C C . GLN A 1 455 ? -17.180 9.503 5.962 1.00 95.12 455 GLN A C 1
ATOM 3586 O O . GLN A 1 455 ? -17.435 8.771 5.010 1.00 95.12 455 GLN A 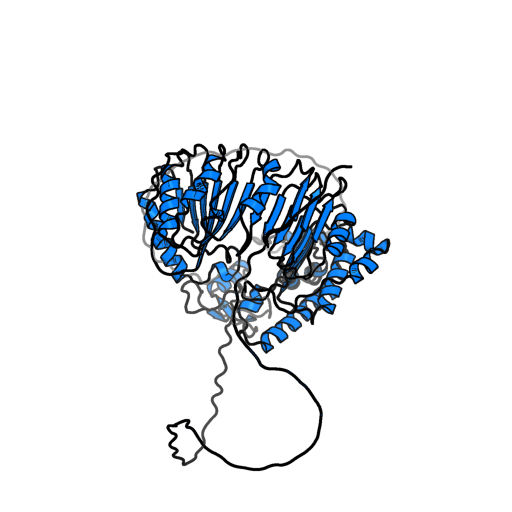O 1
ATOM 3591 N N . LEU A 1 456 ? -16.273 9.182 6.894 1.00 96.75 456 LEU A N 1
ATOM 3592 C CA . LEU A 1 456 ? -15.430 7.983 6.804 1.00 96.75 456 LEU A CA 1
ATOM 3593 C C . LEU A 1 456 ? -16.232 6.685 6.949 1.00 96.75 456 LEU A C 1
ATOM 3595 O O . LEU A 1 456 ? -17.084 6.556 7.827 1.00 96.75 456 LEU A O 1
ATOM 3599 N N . GLU A 1 457 ? -15.888 5.701 6.121 1.00 97.25 457 GLU A N 1
ATOM 3600 C CA . GLU A 1 457 ? -16.385 4.323 6.193 1.00 97.25 457 GLU A CA 1
ATOM 3601 C C . GLU A 1 457 ? -15.338 3.374 6.792 1.00 97.25 457 GLU A C 1
ATOM 3603 O O . GLU A 1 457 ? -15.708 2.419 7.485 1.00 97.25 457 GLU A O 1
ATOM 3608 N N . THR A 1 458 ? -14.049 3.665 6.581 1.00 98.00 458 THR A N 1
ATOM 3609 C CA . THR A 1 458 ? -12.920 2.874 7.087 1.00 98.00 458 THR A CA 1
ATOM 3610 C C . THR A 1 458 ? -11.890 3.764 7.774 1.00 98.00 458 THR A C 1
ATOM 3612 O O . THR A 1 458 ? -11.458 4.780 7.225 1.00 98.00 458 THR A O 1
ATOM 3615 N N . LEU A 1 459 ? -11.448 3.348 8.959 1.00 97.31 459 LEU A N 1
ATOM 3616 C CA . LEU A 1 459 ? -10.394 4.010 9.716 1.00 97.31 459 LEU A CA 1
ATOM 3617 C C . LEU A 1 459 ? -9.407 2.968 10.240 1.00 97.31 459 LEU A C 1
ATOM 3619 O O . LEU A 1 459 ? -9.789 2.069 10.986 1.00 97.31 459 LEU A O 1
ATOM 3623 N N . GLU A 1 460 ? -8.136 3.101 9.875 1.00 95.88 460 GLU A N 1
ATOM 3624 C CA . GLU A 1 460 ? -7.034 2.345 10.468 1.00 95.88 460 GLU A CA 1
ATOM 3625 C C . GLU A 1 460 ? -6.109 3.291 11.238 1.00 95.88 460 GLU A C 1
ATOM 3627 O O . GLU A 1 460 ? -5.650 4.297 10.697 1.00 95.88 460 GLU A O 1
ATOM 3632 N N . LEU A 1 461 ? -5.829 2.969 12.500 1.00 93.88 461 LEU A N 1
ATOM 3633 C CA . LEU A 1 461 ? -4.940 3.742 13.365 1.00 93.88 461 LEU A CA 1
ATOM 3634 C C . LEU A 1 461 ? -3.757 2.879 13.805 1.00 93.88 461 LEU A C 1
ATOM 3636 O O . LEU A 1 461 ? -3.945 1.842 14.442 1.00 93.88 461 LEU A O 1
ATOM 3640 N N . GLY A 1 462 ? -2.541 3.308 13.463 1.00 91.81 462 GLY A N 1
ATOM 3641 C CA . GLY A 1 462 ? -1.300 2.608 13.792 1.00 91.81 462 GLY A CA 1
ATOM 3642 C C . GLY A 1 462 ? -0.473 3.310 14.866 1.00 91.81 462 GLY A C 1
ATOM 3643 O O . GLY A 1 462 ? -0.070 4.452 14.659 1.00 91.81 462 GLY A O 1
ATOM 3644 N N . PHE A 1 463 ? -0.173 2.654 15.988 1.00 89.25 463 PHE A N 1
ATOM 3645 C CA . PHE A 1 463 ? 0.609 3.280 17.062 1.00 89.25 463 PHE A CA 1
ATOM 3646 C C . PHE A 1 463 ? 1.277 2.310 18.028 1.00 89.25 463 PHE A C 1
ATOM 3648 O O . PHE A 1 463 ? 0.914 1.144 18.166 1.00 89.25 463 PHE A O 1
ATOM 3655 N N . VAL A 1 464 ? 2.232 2.859 18.778 1.00 87.69 464 VAL A N 1
ATOM 3656 C CA . VAL A 1 464 ? 2.822 2.207 19.946 1.00 87.69 464 VAL A CA 1
ATOM 3657 C C . VAL A 1 464 ? 1.923 2.390 21.168 1.00 87.69 464 VAL A C 1
ATOM 3659 O O . VAL A 1 464 ? 1.557 3.521 21.507 1.00 87.69 464 VAL A O 1
ATOM 3662 N N . LEU A 1 465 ? 1.607 1.292 21.858 1.00 84.12 465 LEU A N 1
ATOM 3663 C CA . LEU A 1 465 ? 0.767 1.282 23.053 1.00 84.12 465 LEU A CA 1
ATOM 3664 C C . LEU A 1 465 ? 1.467 1.979 24.230 1.00 84.12 465 LEU A C 1
ATOM 3666 O O . LEU A 1 465 ? 2.424 1.459 24.807 1.00 84.12 465 LEU A O 1
ATOM 3670 N N . ASN A 1 466 ? 0.965 3.149 24.621 1.00 80.81 466 ASN A N 1
ATOM 3671 C CA . ASN A 1 466 ? 1.401 3.893 25.803 1.00 80.81 466 ASN A CA 1
ATOM 3672 C C . ASN A 1 466 ? 0.251 4.773 26.342 1.00 80.81 466 ASN A C 1
ATOM 3674 O O . ASN A 1 466 ? -0.822 4.832 25.751 1.00 80.81 466 ASN A O 1
ATOM 3678 N N . ALA A 1 467 ? 0.443 5.433 27.490 1.00 75.81 467 ALA A N 1
ATOM 3679 C CA . ALA A 1 467 ? -0.636 6.196 28.133 1.00 75.81 467 ALA A CA 1
ATOM 3680 C C . ALA A 1 467 ? -1.072 7.443 27.339 1.00 75.81 467 ALA A C 1
ATOM 3682 O O . ALA A 1 467 ? -2.222 7.858 27.460 1.00 75.81 467 ALA A O 1
ATOM 3683 N N . GLU A 1 468 ? -0.180 8.034 26.543 1.00 76.31 468 GLU A N 1
ATOM 3684 C CA . GLU A 1 468 ? -0.482 9.209 25.717 1.00 76.31 468 GLU A CA 1
ATOM 3685 C C . GLU A 1 468 ? -1.270 8.819 24.463 1.00 76.31 468 GLU A C 1
ATOM 3687 O O . GLU A 1 468 ? -2.256 9.463 24.118 1.00 76.31 468 GLU A O 1
ATOM 3692 N N . ASN A 1 469 ? -0.890 7.715 23.819 1.00 78.44 469 ASN A N 1
ATOM 3693 C CA . ASN A 1 469 ? -1.524 7.214 22.599 1.00 78.44 469 ASN A CA 1
ATOM 3694 C C . ASN A 1 469 ? -2.884 6.546 22.835 1.00 78.44 469 ASN A C 1
ATOM 3696 O O . ASN A 1 469 ? -3.587 6.252 21.876 1.00 78.44 469 ASN A O 1
ATOM 3700 N N . MET A 1 470 ? -3.272 6.355 24.098 1.00 77.25 470 MET A N 1
ATOM 3701 C CA . MET A 1 470 ? -4.597 5.867 24.500 1.00 77.25 470 MET A CA 1
ATOM 3702 C C . MET A 1 470 ? -5.578 7.002 24.843 1.00 77.25 470 MET A C 1
ATOM 3704 O O . MET A 1 470 ? -6.690 6.738 25.295 1.00 77.25 470 MET A O 1
ATOM 3708 N N . GLN A 1 471 ? -5.178 8.264 24.656 1.00 79.00 471 GLN A N 1
ATOM 3709 C CA . GLN A 1 471 ? -6.030 9.439 24.854 1.00 79.00 471 GLN A CA 1
ATOM 3710 C C . GLN A 1 471 ? -6.580 9.911 23.508 1.00 79.00 471 GLN A C 1
ATOM 3712 O O . GLN A 1 471 ? -6.030 10.806 22.864 1.00 79.00 471 GLN A O 1
ATOM 3717 N N . PHE A 1 472 ? -7.665 9.278 23.071 1.00 80.19 472 PHE A N 1
ATOM 3718 C CA . PHE A 1 472 ? -8.372 9.685 21.860 1.00 80.19 472 PHE A CA 1
ATOM 3719 C C . PHE A 1 472 ? -9.212 10.944 22.117 1.00 80.19 472 PHE A C 1
ATOM 3721 O O . PHE A 1 472 ? -9.775 11.091 23.208 1.00 80.19 472 PHE A O 1
ATOM 3728 N N . PRO A 1 473 ? -9.310 11.863 21.140 1.00 81.62 473 PRO A N 1
ATOM 3729 C CA . PRO A 1 473 ? -10.203 13.004 21.258 1.00 81.62 473 PRO A CA 1
ATOM 3730 C C . PRO A 1 473 ? -11.658 12.534 21.293 1.00 81.62 473 PRO A C 1
ATOM 3732 O O . PRO A 1 473 ? -12.023 11.540 20.661 1.00 81.62 473 PRO A O 1
ATOM 3735 N N . GLN A 1 474 ? -12.503 13.281 21.999 1.00 82.19 474 GLN A N 1
ATOM 3736 C CA . GLN A 1 474 ? -13.939 13.049 21.939 1.00 82.19 474 GLN A CA 1
ATOM 3737 C C . GLN A 1 474 ? -14.432 13.360 20.524 1.00 82.19 474 GLN A C 1
ATOM 3739 O O . GLN A 1 474 ? -14.219 14.459 20.009 1.00 82.19 474 GLN A O 1
ATOM 3744 N N . CYS A 1 475 ? -15.047 12.372 19.885 1.00 87.44 475 CYS A N 1
ATOM 3745 C CA . CYS A 1 475 ? -15.475 12.465 18.501 1.00 87.44 475 CYS A CA 1
ATOM 3746 C C . CYS A 1 475 ? -16.666 11.545 18.222 1.00 87.44 475 CYS A C 1
ATOM 3748 O O . CYS A 1 475 ? -16.987 10.669 19.024 1.00 87.44 475 CYS A O 1
ATOM 3750 N N . GLU A 1 476 ? -17.307 11.761 17.076 1.00 90.44 476 GLU A N 1
ATOM 3751 C CA . GLU A 1 476 ? -18.375 10.914 16.553 1.00 90.44 476 GLU A CA 1
ATOM 3752 C C . GLU A 1 476 ? -17.974 10.396 15.171 1.00 90.44 476 GLU A C 1
ATOM 3754 O O . GLU A 1 476 ? -17.468 11.146 14.332 1.00 90.44 476 GLU A O 1
ATOM 3759 N N . LEU A 1 477 ? -18.216 9.109 14.931 1.00 92.88 477 LEU A N 1
ATOM 3760 C CA . LEU A 1 477 ? -17.875 8.394 13.702 1.00 92.88 477 LEU A CA 1
ATOM 3761 C C . LEU A 1 477 ? -19.150 7.751 13.122 1.00 92.88 477 LEU A C 1
ATOM 3763 O O . LEU A 1 477 ? -19.280 6.527 13.070 1.00 92.88 477 LEU A O 1
ATOM 3767 N N . PRO A 1 478 ? -20.135 8.566 12.693 1.00 92.94 478 PRO A N 1
ATOM 3768 C CA . PRO A 1 478 ? -21.504 8.117 12.433 1.00 92.94 478 PRO A CA 1
ATOM 3769 C C . PRO A 1 478 ? -21.661 7.236 11.188 1.00 92.94 478 PRO A C 1
ATOM 3771 O O . PRO A 1 478 ? -22.707 6.624 11.009 1.00 92.94 478 PRO A O 1
ATOM 3774 N N . LYS A 1 479 ? -20.668 7.188 10.294 1.00 95.12 479 LYS A N 1
ATOM 3775 C CA . LYS A 1 479 ? -20.698 6.349 9.082 1.00 95.12 479 LYS A CA 1
ATOM 3776 C C . LYS A 1 479 ? -19.652 5.241 9.088 1.00 95.12 479 LYS A C 1
ATOM 3778 O O . LYS A 1 479 ? -19.608 4.456 8.140 1.00 95.12 479 LYS A O 1
ATOM 3783 N N . LEU A 1 480 ? -18.843 5.156 10.145 1.00 96.38 480 LEU A N 1
ATOM 3784 C CA . LEU A 1 480 ? -17.730 4.226 10.193 1.00 96.38 480 LEU A CA 1
ATOM 3785 C C . LEU A 1 480 ? -18.244 2.790 10.295 1.00 96.38 480 LEU A C 1
ATOM 3787 O O . LEU A 1 480 ? -18.989 2.442 11.210 1.00 96.38 480 LEU A O 1
ATOM 3791 N N . ARG A 1 481 ? -17.823 1.955 9.347 1.00 96.44 481 ARG A N 1
ATOM 3792 C CA . ARG A 1 481 ? -18.185 0.534 9.266 1.00 96.44 481 ARG A CA 1
ATOM 3793 C C . ARG A 1 481 ? -17.022 -0.371 9.635 1.00 96.44 481 ARG A C 1
ATOM 3795 O O . ARG A 1 481 ? -17.256 -1.455 10.164 1.00 96.44 481 ARG A O 1
ATOM 3802 N N . HIS A 1 482 ? -15.795 0.075 9.379 1.00 97.75 482 HIS A N 1
ATOM 3803 C CA . HIS A 1 482 ? -14.582 -0.703 9.595 1.00 97.75 482 HIS A CA 1
ATOM 3804 C C . HIS A 1 482 ? -13.587 0.105 10.429 1.00 97.75 482 HIS A C 1
ATOM 3806 O O . HIS A 1 482 ? -13.108 1.153 9.994 1.00 97.75 482 HIS A O 1
ATOM 3812 N N . LEU A 1 483 ? -13.255 -0.399 11.615 1.00 96.81 483 LEU A N 1
ATOM 3813 C CA . LEU A 1 483 ? -12.225 0.172 12.480 1.00 96.81 483 LEU A CA 1
ATOM 3814 C C . LEU A 1 483 ? -11.096 -0.838 12.634 1.00 96.81 483 LEU A C 1
ATOM 3816 O O . LEU A 1 483 ? -11.326 -1.972 13.052 1.00 96.81 483 LEU A O 1
ATOM 3820 N N . THR A 1 484 ? -9.880 -0.421 12.303 1.00 96.62 484 THR A N 1
ATOM 3821 C CA . THR A 1 484 ? -8.678 -1.232 12.473 1.00 96.62 484 THR A CA 1
ATOM 3822 C C . THR A 1 484 ? -7.697 -0.537 13.407 1.00 96.62 484 THR A C 1
ATOM 3824 O O . THR A 1 484 ? -7.347 0.624 13.207 1.00 96.62 484 THR A O 1
ATOM 3827 N N . PHE A 1 485 ? -7.198 -1.258 14.401 1.00 94.25 485 PHE A N 1
ATOM 3828 C CA . PHE A 1 485 ? -6.058 -0.830 15.200 1.00 94.25 485 PHE A CA 1
ATOM 3829 C C . PHE A 1 485 ? -4.836 -1.659 14.841 1.00 94.25 485 PHE A C 1
ATOM 3831 O O . PHE A 1 485 ? -4.891 -2.882 14.879 1.00 94.25 485 PHE A O 1
ATOM 3838 N N . ASN A 1 486 ? -3.733 -0.996 14.505 1.00 92.00 486 ASN A N 1
ATOM 3839 C CA . ASN A 1 486 ? -2.435 -1.621 14.283 1.00 92.00 486 ASN A CA 1
ATOM 3840 C C . ASN A 1 486 ? -1.488 -1.223 15.417 1.00 92.00 486 ASN A C 1
ATOM 3842 O O . ASN A 1 486 ? -0.924 -0.130 15.429 1.00 92.00 486 ASN A O 1
ATOM 3846 N N . VAL A 1 487 ? -1.390 -2.083 16.424 1.00 89.56 487 VAL A N 1
ATOM 3847 C CA . VAL A 1 487 ? -0.808 -1.754 17.722 1.00 89.56 487 VAL A CA 1
ATOM 3848 C C . VAL A 1 487 ? 0.516 -2.476 17.904 1.00 89.56 487 VAL A C 1
ATOM 3850 O O . VAL A 1 487 ? 0.588 -3.701 17.836 1.00 89.56 487 VAL A O 1
ATOM 3853 N N . LEU A 1 488 ? 1.556 -1.711 18.221 1.00 87.56 488 LEU A N 1
ATOM 3854 C CA . LEU A 1 488 ? 2.829 -2.237 18.698 1.00 87.56 488 LEU A CA 1
ATOM 3855 C C . LEU A 1 488 ? 2.866 -2.134 20.229 1.00 87.56 488 LEU A C 1
ATOM 3857 O O . LEU A 1 488 ? 2.873 -1.032 20.782 1.00 87.56 488 LEU A O 1
ATOM 3861 N N . ALA A 1 489 ? 2.870 -3.267 20.927 1.00 82.44 489 ALA A N 1
ATOM 3862 C CA . ALA A 1 489 ? 2.807 -3.315 22.387 1.00 82.44 489 ALA A CA 1
ATOM 3863 C C . ALA A 1 489 ? 4.130 -3.795 23.011 1.00 82.44 489 ALA A C 1
ATOM 3865 O O . ALA A 1 489 ? 4.623 -4.875 22.689 1.00 82.44 489 ALA A O 1
ATOM 3866 N N . PHE A 1 490 ? 4.665 -2.995 23.944 1.00 72.88 490 PHE A N 1
ATOM 3867 C CA . PHE A 1 490 ? 5.853 -3.302 24.770 1.00 72.88 490 PHE A CA 1
ATOM 3868 C C . PHE A 1 490 ? 5.522 -3.507 26.250 1.00 72.88 490 PHE A C 1
ATOM 3870 O O . PHE A 1 490 ? 6.409 -3.737 27.064 1.00 72.88 490 PHE A O 1
ATOM 3877 N N . SER A 1 491 ? 4.257 -3.327 26.624 1.00 64.12 491 SER A N 1
ATOM 3878 C CA . SER A 1 491 ? 3.808 -3.384 28.010 1.00 64.12 491 SER A CA 1
ATOM 3879 C C . SER A 1 491 ? 2.536 -4.207 28.112 1.00 64.12 491 SER A C 1
ATOM 3881 O O . SER A 1 491 ? 1.793 -4.348 27.144 1.00 64.12 491 SER A O 1
ATOM 3883 N N . SER A 1 492 ? 2.264 -4.686 29.314 1.00 65.06 492 SER A N 1
ATOM 3884 C CA . SER A 1 492 ? 1.056 -5.400 29.735 1.00 65.06 492 SER A CA 1
ATOM 3885 C C . SER A 1 492 ? -0.170 -4.493 29.924 1.00 65.06 492 SER A C 1
ATOM 3887 O O . SER A 1 492 ? -1.116 -4.867 30.617 1.00 65.06 492 SER A O 1
ATOM 3889 N N . LYS A 1 493 ? -0.161 -3.272 29.372 1.00 70.44 493 LYS A N 1
ATOM 3890 C CA . LYS A 1 493 ? -1.267 -2.325 29.542 1.00 70.44 493 LYS A CA 1
ATOM 3891 C C . LYS A 1 493 ? -2.518 -2.829 28.827 1.00 70.44 493 LYS A C 1
ATOM 3893 O O . LYS A 1 493 ? -2.446 -3.275 27.686 1.00 70.44 493 LYS A O 1
ATOM 3898 N N . SER A 1 494 ? -3.659 -2.694 29.500 1.00 79.12 494 SER A N 1
ATOM 3899 C CA . SER A 1 494 ? -4.961 -3.084 28.961 1.00 79.12 494 SER A CA 1
ATOM 3900 C C . SER A 1 494 ? -5.271 -2.385 27.633 1.00 79.12 494 SER A C 1
ATOM 3902 O O . SER A 1 494 ? -5.109 -1.166 27.493 1.00 79.12 494 SER A O 1
ATOM 3904 N N . LEU A 1 495 ? -5.776 -3.164 26.675 1.00 84.31 495 LEU A N 1
ATOM 3905 C CA . LEU A 1 495 ? -6.261 -2.689 25.377 1.00 84.31 495 LEU A CA 1
ATOM 3906 C C . LEU A 1 495 ? -7.688 -2.128 25.458 1.00 84.31 495 LEU A C 1
ATOM 3908 O O . LEU A 1 495 ? -8.195 -1.594 24.477 1.00 84.31 495 LEU A O 1
ATOM 3912 N N . LEU A 1 496 ? -8.346 -2.189 26.618 1.00 81.56 496 LEU A N 1
ATOM 3913 C CA . LEU A 1 496 ? -9.734 -1.742 26.759 1.00 81.56 496 LEU A CA 1
ATOM 3914 C C . LEU A 1 496 ? -9.923 -0.244 26.511 1.00 81.56 496 LEU A C 1
ATOM 3916 O O . LEU A 1 496 ? -11.011 0.173 26.139 1.00 81.56 496 LEU A O 1
ATOM 3920 N N . GLY A 1 497 ? -8.881 0.582 26.644 1.00 79.38 497 GLY A N 1
ATOM 3921 C CA . GLY A 1 497 ? -8.993 1.999 26.280 1.00 79.38 497 GLY A CA 1
ATOM 3922 C C . GLY A 1 497 ? -9.237 2.241 24.780 1.00 79.38 497 GLY A C 1
ATOM 3923 O O . GLY A 1 497 ? -9.558 3.362 24.409 1.00 79.38 497 GLY A O 1
ATOM 3924 N N . LEU A 1 498 ? -9.133 1.212 23.928 1.00 85.44 498 LEU A N 1
ATOM 3925 C CA . LEU A 1 498 ? -9.546 1.265 22.523 1.00 85.44 498 LEU A CA 1
ATOM 3926 C C . LEU A 1 498 ? -11.076 1.321 22.361 1.00 85.44 498 LEU A C 1
ATOM 3928 O O . LEU A 1 498 ? -11.558 1.707 21.294 1.00 85.44 498 LEU A O 1
ATOM 3932 N N . SER A 1 499 ? -11.844 0.974 23.405 1.00 83.69 499 SER A N 1
ATOM 3933 C CA . SER A 1 499 ? -13.309 0.942 23.348 1.00 83.69 499 SER A CA 1
ATOM 3934 C C . SER A 1 499 ? -13.921 2.309 23.066 1.00 83.69 499 SER A C 1
ATOM 3936 O O . SER A 1 499 ? -14.969 2.367 22.436 1.00 83.69 499 SER A O 1
ATOM 3938 N N . CYS A 1 500 ? -13.274 3.415 23.448 1.00 84.75 500 CYS A N 1
ATOM 3939 C CA . CYS A 1 500 ? -13.836 4.755 23.260 1.00 84.75 500 CYS A CA 1
ATOM 3940 C C . CYS A 1 500 ? -14.072 5.100 21.779 1.00 84.75 500 CYS A C 1
ATOM 3942 O O . CYS A 1 500 ? -15.083 5.703 21.433 1.00 84.75 500 CYS A O 1
ATOM 3944 N N . MET A 1 501 ? -13.181 4.660 20.889 1.00 87.44 501 MET A N 1
ATOM 3945 C CA . MET A 1 501 ? -13.320 4.820 19.439 1.00 87.44 501 MET A CA 1
ATOM 3946 C C . MET A 1 501 ? -14.409 3.908 18.865 1.00 87.44 501 MET A C 1
ATOM 3948 O O . MET A 1 501 ? -15.093 4.276 17.911 1.00 87.44 501 MET A O 1
ATOM 3952 N N . MET A 1 502 ? -14.589 2.722 19.452 1.00 88.62 502 MET A N 1
ATOM 3953 C CA . MET A 1 502 ? -15.686 1.823 19.092 1.00 88.62 502 MET A CA 1
ATOM 3954 C C . MET A 1 502 ? -17.033 2.411 19.523 1.00 88.62 502 MET A C 1
ATOM 3956 O O . MET A 1 502 ? -17.971 2.429 18.737 1.00 88.62 502 MET A O 1
ATOM 3960 N N . GLU A 1 503 ? -17.107 2.960 20.736 1.00 87.69 503 GLU A N 1
ATOM 3961 C CA . GLU A 1 503 ? -18.282 3.649 21.281 1.00 87.69 503 GLU A CA 1
ATOM 3962 C C . GLU A 1 503 ? -18.652 4.893 20.458 1.00 87.69 503 GLU A C 1
ATOM 3964 O O . GLU A 1 503 ? -19.832 5.162 20.250 1.00 87.69 503 GLU A O 1
ATOM 3969 N N . ALA A 1 504 ? -17.658 5.609 19.921 1.00 89.38 504 ALA A N 1
ATOM 3970 C CA . ALA A 1 504 ? -17.867 6.711 18.981 1.00 89.38 504 ALA A CA 1
ATOM 3971 C C . ALA A 1 504 ? -18.434 6.262 17.615 1.00 89.38 504 ALA A C 1
ATOM 3973 O O . ALA A 1 504 ? -18.945 7.091 16.859 1.00 89.38 504 ALA A O 1
ATOM 3974 N N . SER A 1 505 ? -18.348 4.968 17.289 1.00 91.56 505 SER A N 1
ATOM 3975 C CA . SER A 1 505 ? -18.683 4.383 15.985 1.00 91.56 505 SER A CA 1
ATOM 3976 C C . SER A 1 505 ? -19.984 3.574 16.055 1.00 91.56 505 SER A C 1
ATOM 3978 O O . SER A 1 505 ? -19.984 2.345 16.109 1.00 91.56 505 SER A O 1
ATOM 3980 N N . THR A 1 506 ? -21.127 4.256 16.033 1.00 87.25 506 THR A N 1
ATOM 3981 C CA . THR A 1 506 ? -22.448 3.649 16.301 1.00 87.25 506 THR A CA 1
ATOM 3982 C C . THR A 1 506 ? -22.882 2.562 15.307 1.00 87.25 506 THR A C 1
ATOM 3984 O O . THR A 1 506 ? -23.663 1.680 15.672 1.00 87.25 506 THR A O 1
ATOM 3987 N N . PHE A 1 507 ? -22.369 2.587 14.073 1.00 91.44 507 PHE A N 1
ATOM 3988 C CA . PHE A 1 507 ? -22.675 1.621 13.007 1.00 91.44 507 PHE A CA 1
ATOM 3989 C C . PHE A 1 507 ? -21.493 0.711 12.652 1.00 91.44 507 PHE A C 1
ATOM 3991 O O . PHE A 1 507 ? -21.450 0.159 11.551 1.00 91.44 507 PHE A O 1
ATOM 3998 N N . LEU A 1 508 ? -20.540 0.546 13.573 1.00 94.56 508 LEU A N 1
ATOM 3999 C CA . LEU A 1 508 ? -19.368 -0.292 13.358 1.00 94.56 508 LEU A CA 1
ATOM 4000 C C . LEU A 1 508 ? -19.781 -1.737 13.046 1.00 94.56 508 LEU A C 1
ATOM 4002 O O . LEU A 1 508 ? -20.442 -2.375 13.857 1.00 94.56 508 LEU A O 1
ATOM 4006 N N . GLN A 1 509 ? -19.372 -2.250 11.883 1.00 96.31 509 GLN A N 1
ATOM 4007 C CA . GLN A 1 509 ? -19.705 -3.597 11.400 1.00 96.31 509 GLN A CA 1
ATOM 4008 C C . GLN A 1 509 ? -18.552 -4.579 11.585 1.00 96.31 509 GLN A C 1
ATOM 4010 O O . GLN A 1 509 ? -18.782 -5.751 11.891 1.00 96.31 509 GLN A O 1
ATOM 4015 N N . LYS A 1 510 ? -17.316 -4.105 11.411 1.00 97.31 510 LYS A N 1
ATOM 4016 C CA . LYS A 1 510 ? -16.100 -4.901 11.544 1.00 97.31 510 LYS A CA 1
ATOM 4017 C C . LYS A 1 510 ? -15.069 -4.173 12.395 1.00 97.31 510 LYS A C 1
ATOM 4019 O O . LYS A 1 510 ? -14.742 -3.014 12.138 1.00 97.31 510 LYS A O 1
ATOM 4024 N N . PHE A 1 511 ? -14.513 -4.897 13.354 1.00 96.88 511 PHE A N 1
ATOM 4025 C CA . PHE A 1 511 ? -13.380 -4.467 14.155 1.00 96.88 511 PHE A CA 1
ATOM 4026 C C . PHE A 1 511 ? -12.185 -5.382 13.888 1.00 96.88 511 PHE A C 1
ATOM 4028 O O . PHE A 1 511 ? -12.311 -6.601 14.002 1.00 96.88 511 PHE A O 1
ATOM 4035 N N . THR A 1 512 ? -11.030 -4.804 13.569 1.00 96.94 512 THR A N 1
ATOM 4036 C CA . THR A 1 512 ? -9.780 -5.551 13.392 1.00 96.94 512 THR A CA 1
ATOM 4037 C C . THR A 1 512 ? -8.717 -5.020 14.349 1.00 96.94 512 THR A C 1
ATOM 4039 O O . THR A 1 512 ? -8.392 -3.835 14.336 1.00 96.94 512 THR A O 1
ATOM 4042 N N . LEU A 1 513 ? -8.118 -5.894 15.149 1.00 95.06 513 LEU A N 1
ATOM 4043 C CA . LEU A 1 513 ? -6.909 -5.600 15.909 1.00 95.06 513 LEU A CA 1
ATOM 4044 C C . LEU A 1 513 ? -5.743 -6.360 15.279 1.00 95.06 513 LEU A C 1
ATOM 4046 O O . LEU A 1 513 ? -5.717 -7.583 15.305 1.00 95.06 513 LEU A O 1
ATOM 4050 N N . LYS A 1 514 ? -4.762 -5.633 14.752 1.00 93.69 514 LYS A N 1
ATOM 4051 C CA . LYS A 1 514 ? -3.442 -6.143 14.380 1.00 93.69 514 LYS A CA 1
ATOM 4052 C C . LYS A 1 514 ? -2.507 -5.855 15.545 1.00 93.69 514 LYS A C 1
ATOM 4054 O O . LYS A 1 514 ? -2.156 -4.697 15.763 1.00 93.69 514 LYS A O 1
ATOM 4059 N N . LEU A 1 515 ? -2.134 -6.874 16.308 1.00 89.31 515 LEU A N 1
ATOM 4060 C CA . LEU A 1 515 ? -1.231 -6.720 17.441 1.00 89.31 515 LEU A CA 1
ATOM 4061 C C . LEU A 1 515 ? 0.149 -7.269 17.092 1.00 89.31 515 LEU A C 1
ATOM 4063 O O . LEU A 1 515 ? 0.306 -8.403 16.649 1.00 89.31 515 LEU A O 1
ATOM 4067 N N . GLN A 1 516 ? 1.168 -6.453 17.323 1.00 86.12 516 GLN A N 1
ATOM 4068 C CA . GLN A 1 516 ? 2.553 -6.883 17.307 1.00 86.12 516 GLN A CA 1
ATOM 4069 C C . GLN A 1 516 ? 3.124 -6.668 18.705 1.00 86.12 516 GLN A C 1
ATOM 4071 O O . GLN A 1 516 ? 3.266 -5.536 19.165 1.00 86.12 516 GLN A O 1
ATOM 4076 N N . THR A 1 517 ? 3.422 -7.753 19.416 1.00 74.50 517 THR A N 1
ATOM 4077 C CA . THR A 1 517 ? 3.976 -7.670 20.772 1.00 74.50 517 THR A CA 1
ATOM 4078 C C . THR A 1 517 ? 5.467 -7.963 20.763 1.00 74.50 517 THR A C 1
ATOM 4080 O O . THR A 1 517 ? 5.916 -8.977 20.228 1.00 74.50 517 THR A O 1
ATOM 4083 N N . VAL A 1 518 ? 6.240 -7.089 21.402 1.00 66.31 518 VAL A N 1
ATOM 4084 C CA . VAL A 1 518 ? 7.656 -7.319 21.695 1.00 66.31 518 VAL A CA 1
ATOM 4085 C C . VAL A 1 518 ? 7.750 -7.565 23.197 1.00 66.31 518 VAL A C 1
ATOM 4087 O O . VAL A 1 518 ? 7.500 -6.660 23.989 1.00 66.31 518 VAL A O 1
ATOM 4090 N N . TYR A 1 519 ? 8.023 -8.812 23.589 1.00 57.53 519 TYR A N 1
ATOM 4091 C CA . TYR A 1 519 ? 8.047 -9.235 24.993 1.00 57.53 519 TYR A CA 1
ATOM 4092 C C . TYR A 1 519 ? 9.042 -8.398 25.811 1.00 57.53 519 TYR A C 1
ATOM 4094 O O . TYR A 1 519 ? 10.249 -8.458 25.581 1.00 57.53 519 TYR A O 1
ATOM 4102 N N . VAL A 1 520 ? 8.531 -7.681 26.810 1.00 48.16 520 VAL A N 1
ATOM 4103 C CA . VAL A 1 520 ? 9.299 -7.127 27.931 1.00 48.16 520 VAL A CA 1
ATOM 4104 C C . VAL A 1 520 ? 8.627 -7.634 29.208 1.00 48.16 520 VAL A C 1
ATOM 4106 O O . VAL A 1 520 ? 7.407 -7.784 29.242 1.00 48.16 520 VAL A O 1
ATOM 4109 N N . GLY A 1 521 ? 9.441 -8.004 30.200 1.00 48.59 521 GLY A N 1
ATOM 4110 C CA . GLY A 1 521 ? 9.062 -8.749 31.402 1.00 48.59 521 GLY A CA 1
ATOM 4111 C C . GLY A 1 521 ? 7.811 -8.264 32.146 1.00 48.59 521 GLY A C 1
ATOM 4112 O O . GLY A 1 521 ? 7.376 -7.121 32.043 1.00 48.59 521 GLY A O 1
ATOM 4113 N N . SER A 1 522 ? 7.247 -9.212 32.890 1.00 47.16 522 SER A N 1
ATOM 4114 C CA . SER A 1 522 ? 5.961 -9.203 33.588 1.00 47.16 522 SER A CA 1
ATOM 4115 C C . SER A 1 522 ? 5.678 -7.991 34.478 1.00 47.16 522 SER A C 1
ATOM 4117 O O . SER A 1 522 ? 6.494 -7.655 35.325 1.00 47.16 522 SER A O 1
ATOM 4119 N N . GLU A 1 523 ? 4.449 -7.481 34.371 1.00 46.94 523 GLU A N 1
ATOM 4120 C CA . GLU A 1 523 ? 3.475 -7.333 35.471 1.00 46.94 523 GLU A CA 1
ATOM 4121 C C . GLU A 1 523 ? 2.144 -6.856 34.871 1.00 46.94 523 GLU A C 1
ATOM 4123 O O . GLU A 1 523 ? 2.073 -5.772 34.301 1.00 46.94 523 GLU A O 1
ATOM 4128 N N . ILE A 1 524 ? 1.085 -7.668 34.923 1.00 49.16 524 ILE A N 1
ATOM 4129 C CA . ILE A 1 524 ? -0.255 -7.272 34.455 1.00 49.16 524 ILE A CA 1
ATOM 4130 C C . ILE A 1 524 ? -0.819 -6.273 35.469 1.00 49.16 524 ILE A C 1
ATOM 4132 O O . ILE A 1 524 ? -1.068 -6.637 36.616 1.00 49.16 524 ILE A O 1
ATOM 4136 N N . VAL A 1 525 ? -1.026 -5.020 35.062 1.00 48.09 525 VAL A N 1
ATOM 4137 C CA . VAL A 1 525 ? -1.673 -4.020 35.921 1.00 48.09 525 VAL A CA 1
ATOM 4138 C C . VAL A 1 525 ? -3.180 -4.049 35.683 1.00 48.09 525 VAL A C 1
ATOM 4140 O O . VAL A 1 525 ? -3.641 -3.688 34.605 1.00 48.09 525 VAL A O 1
ATOM 4143 N N . SER A 1 526 ? -3.863 -4.502 36.737 1.00 45.84 526 SER A N 1
ATOM 4144 C CA . SER A 1 526 ? -5.285 -4.454 37.107 1.00 45.84 526 SER A CA 1
ATOM 4145 C C . SER A 1 526 ? -6.376 -4.356 36.031 1.00 45.84 526 SER A C 1
ATOM 4147 O O . SER A 1 526 ? -6.438 -3.441 35.210 1.00 45.84 526 SER A O 1
ATOM 4149 N N . GLU A 1 527 ? -7.353 -5.256 36.193 1.00 42.25 527 GLU A N 1
ATOM 4150 C CA . GLU A 1 527 ? -8.695 -5.196 35.614 1.00 42.25 527 GLU A CA 1
ATOM 4151 C C . GLU A 1 527 ? -9.294 -3.790 35.771 1.00 42.25 527 GLU A C 1
ATOM 4153 O O . GLU A 1 527 ? -9.601 -3.331 36.880 1.00 42.25 527 GLU A O 1
ATOM 4158 N N . ARG A 1 528 ? -9.499 -3.086 34.656 1.00 50.34 528 ARG A N 1
ATOM 4159 C CA . ARG A 1 528 ? -10.345 -1.891 34.670 1.00 50.34 528 ARG A CA 1
ATOM 4160 C C . ARG A 1 528 ? -11.800 -2.337 34.677 1.00 50.34 528 ARG A C 1
ATOM 4162 O O . ARG A 1 528 ? -12.246 -3.054 33.788 1.00 50.34 528 ARG A O 1
ATOM 4169 N N . LYS A 1 529 ? -12.562 -1.878 35.672 1.00 50.22 529 LYS A N 1
ATOM 4170 C CA . LYS A 1 529 ? -14.014 -2.076 35.694 1.00 50.22 529 LYS A CA 1
ATOM 4171 C C . LYS A 1 529 ? -14.670 -1.334 34.526 1.00 50.22 529 LYS A C 1
ATOM 4173 O O . LYS A 1 529 ? -14.412 -0.153 34.296 1.00 50.22 529 LYS A O 1
ATOM 4178 N N . PHE A 1 530 ? -15.508 -2.079 33.816 1.00 54.53 530 PHE A N 1
ATOM 4179 C CA . PHE A 1 530 ? -16.201 -1.713 32.586 1.00 54.53 530 PHE A CA 1
ATOM 4180 C C . PHE A 1 530 ? -17.225 -0.582 32.766 1.00 54.53 530 PHE A C 1
ATOM 4182 O O . PHE A 1 530 ? -17.862 -0.469 33.814 1.00 54.53 530 PHE A O 1
ATOM 4189 N N . ARG A 1 531 ? -17.471 0.177 31.690 1.00 56.91 531 ARG A N 1
ATOM 4190 C CA . ARG A 1 531 ? -18.839 0.606 31.360 1.00 56.91 531 ARG A CA 1
ATOM 4191 C C . ARG A 1 531 ? -19.429 -0.463 30.450 1.00 56.91 531 ARG A C 1
ATOM 4193 O O . ARG A 1 531 ? -18.768 -0.875 29.501 1.00 56.91 531 ARG A O 1
ATOM 4200 N N . ASP A 1 532 ? -20.643 -0.918 30.735 1.00 60.09 532 ASP A N 1
ATOM 4201 C CA . ASP A 1 532 ? -21.362 -1.806 29.824 1.00 60.09 532 ASP A CA 1
ATOM 4202 C C . ASP A 1 532 ? -21.808 -0.985 28.602 1.00 60.09 532 ASP A C 1
ATOM 4204 O O . ASP A 1 532 ? -22.855 -0.340 28.612 1.00 60.09 532 ASP A O 1
ATOM 4208 N N . CYS A 1 533 ? -20.978 -0.947 27.561 1.00 67.31 533 CYS A N 1
ATOM 4209 C CA . CYS A 1 533 ? -21.361 -0.438 26.249 1.00 67.31 533 CYS A CA 1
ATOM 4210 C C . CYS A 1 533 ? -21.737 -1.613 25.341 1.00 67.31 533 CYS A C 1
ATOM 4212 O O . CYS A 1 533 ? -21.101 -2.668 25.361 1.00 67.31 533 CYS A O 1
ATOM 4214 N N . LEU A 1 534 ? -22.823 -1.445 24.585 1.00 78.25 534 LEU A N 1
ATOM 4215 C CA . LEU A 1 534 ? -23.351 -2.468 23.689 1.00 78.25 534 LEU A CA 1
ATOM 4216 C C . LEU A 1 534 ? -23.045 -2.076 22.249 1.00 78.25 534 LEU A C 1
ATOM 4218 O O . LEU A 1 534 ? -23.539 -1.061 21.756 1.00 78.25 534 LEU A O 1
ATOM 4222 N N . HIS A 1 535 ? -22.277 -2.915 21.563 1.00 83.38 535 HIS A N 1
ATOM 4223 C CA . HIS A 1 535 ? -21.991 -2.754 20.141 1.00 83.38 535 HIS A CA 1
ATOM 4224 C C . HIS A 1 535 ? -23.086 -3.471 19.350 1.00 83.38 535 HIS A C 1
ATOM 4226 O O . HIS A 1 535 ? -23.036 -4.683 19.151 1.00 83.38 535 HIS A O 1
ATOM 4232 N N . GLN A 1 536 ? -24.124 -2.730 18.955 1.00 86.12 536 GLN A N 1
ATOM 4233 C CA . GLN A 1 536 ? -25.342 -3.295 18.350 1.00 86.12 536 GLN A CA 1
ATOM 4234 C C . GLN A 1 536 ? -25.191 -3.676 16.870 1.00 86.12 536 GLN A C 1
ATOM 4236 O O . GLN A 1 536 ? -26.024 -4.409 16.345 1.00 86.12 536 GLN A O 1
ATOM 4241 N N . HIS A 1 537 ? -24.142 -3.216 16.189 1.00 92.00 537 HIS A N 1
ATOM 4242 C CA . HIS A 1 537 ? -23.935 -3.464 14.755 1.00 92.00 537 HIS A CA 1
ATOM 4243 C C . HIS A 1 537 ? -22.675 -4.280 14.444 1.00 92.00 537 HIS A C 1
ATOM 4245 O O . HIS A 1 537 ? -22.444 -4.604 13.277 1.00 92.00 537 HIS A O 1
ATOM 4251 N N . LEU A 1 538 ? -21.875 -4.613 15.464 1.00 94.12 538 LEU A N 1
ATOM 4252 C CA . LEU A 1 538 ? -20.584 -5.266 15.287 1.00 94.12 538 LEU A CA 1
ATOM 4253 C C . LEU A 1 538 ? -20.783 -6.750 14.976 1.00 94.12 538 LEU A C 1
ATOM 4255 O O . LEU A 1 538 ? -21.116 -7.532 15.860 1.00 94.12 538 LEU A O 1
ATOM 4259 N N . LYS A 1 539 ? -20.539 -7.124 13.718 1.00 95.62 539 LYS A N 1
ATOM 4260 C CA . LYS A 1 539 ? -20.744 -8.477 13.180 1.00 95.62 539 LYS A CA 1
ATOM 4261 C C . LYS A 1 539 ? -19.466 -9.299 13.130 1.00 95.62 539 LYS A C 1
ATOM 4263 O O . LYS A 1 539 ? -19.515 -10.509 13.325 1.00 95.62 539 LYS A O 1
ATOM 4268 N N . VAL A 1 540 ? -18.331 -8.661 12.846 1.00 97.38 540 VAL A N 1
ATOM 4269 C CA . VAL A 1 540 ? -17.052 -9.356 12.657 1.00 97.38 540 VAL A CA 1
ATOM 4270 C C . VAL A 1 540 ? -15.977 -8.746 13.544 1.00 97.38 540 VAL A C 1
ATOM 4272 O O . VAL A 1 540 ? -15.720 -7.544 13.483 1.00 97.38 540 VAL A O 1
ATOM 4275 N N . VAL A 1 541 ? -15.312 -9.589 14.328 1.00 96.94 541 VAL A N 1
ATOM 4276 C CA . VAL A 1 541 ? -14.087 -9.243 15.057 1.00 96.94 541 VAL A CA 1
ATOM 4277 C C . VAL A 1 541 ? -12.935 -10.054 14.487 1.00 96.94 541 VAL A C 1
ATOM 4279 O O . VAL A 1 541 ? -13.063 -11.260 14.309 1.00 96.94 541 VAL A O 1
ATOM 4282 N N . GLU A 1 542 ? -11.811 -9.406 14.211 1.00 97.00 542 GLU A N 1
ATOM 4283 C CA . GLU A 1 542 ? -10.604 -10.038 13.684 1.00 97.00 542 GLU A CA 1
ATOM 4284 C C . GLU A 1 542 ? -9.400 -9.667 14.557 1.00 97.00 542 GLU A C 1
ATOM 4286 O O . GLU A 1 542 ? -9.076 -8.491 14.712 1.00 97.00 542 GLU A O 1
ATOM 4291 N N . LEU A 1 543 ? -8.751 -10.667 15.149 1.00 95.50 543 LEU A N 1
ATOM 4292 C CA . LEU A 1 543 ? -7.578 -10.523 16.008 1.00 95.50 543 LEU A CA 1
ATOM 4293 C C . LEU A 1 543 ? -6.373 -11.137 15.287 1.00 95.50 543 LEU A C 1
ATOM 4295 O O . LEU A 1 543 ? -6.242 -12.356 15.235 1.00 95.50 543 LEU A O 1
ATOM 4299 N N . ILE A 1 544 ? -5.519 -10.292 14.712 1.00 93.50 544 ILE A N 1
ATOM 4300 C CA . ILE A 1 544 ? -4.340 -10.670 13.922 1.00 93.50 544 ILE A CA 1
ATOM 4301 C C . ILE A 1 544 ? -3.079 -10.511 14.768 1.00 93.50 544 ILE A C 1
ATOM 4303 O O . ILE A 1 544 ? -2.892 -9.483 15.421 1.00 93.50 544 ILE A O 1
ATOM 4307 N N . GLY A 1 545 ? -2.188 -11.497 14.702 1.00 89.62 545 GLY A N 1
ATOM 4308 C CA . GLY A 1 545 ? -0.995 -11.579 15.540 1.00 89.62 545 GLY A CA 1
ATOM 4309 C C . GLY A 1 545 ? -1.266 -12.153 16.921 1.00 89.62 545 GLY A C 1
ATOM 4310 O O . GLY A 1 545 ? -0.446 -11.957 17.812 1.00 89.62 545 GLY A O 1
ATOM 4311 N N . PHE A 1 546 ? -2.398 -12.838 17.098 1.00 89.88 546 PHE A N 1
ATOM 4312 C CA . PHE A 1 546 ? -2.829 -13.354 18.390 1.00 89.88 546 PHE A CA 1
ATOM 4313 C C . PHE A 1 546 ? -1.852 -14.408 18.908 1.00 89.88 546 PHE A C 1
ATOM 4315 O O . PHE A 1 546 ? -1.577 -15.388 18.215 1.00 89.88 546 PHE A O 1
ATOM 4322 N N . VAL A 1 547 ? -1.360 -14.256 20.136 1.00 87.62 547 VAL A N 1
ATOM 4323 C CA . VAL A 1 547 ? -0.478 -15.255 20.769 1.00 87.62 547 VAL A CA 1
ATOM 4324 C C . VAL A 1 547 ? -1.006 -15.782 22.107 1.00 87.62 547 VAL A C 1
ATOM 4326 O O . VAL A 1 547 ? -0.385 -16.665 22.700 1.00 87.62 547 VAL A O 1
ATOM 4329 N N . GLY A 1 548 ? -2.168 -15.306 22.557 1.00 84.50 548 GLY A N 1
ATOM 4330 C CA . GLY A 1 548 ? -2.811 -15.717 23.805 1.00 84.50 548 GLY A CA 1
ATOM 4331 C C . GLY A 1 548 ? -2.385 -14.891 25.014 1.00 84.50 548 GLY A C 1
ATOM 4332 O O . GLY A 1 548 ? -2.371 -15.397 26.133 1.00 84.50 548 GLY A O 1
ATOM 4333 N N . LEU A 1 549 ? -1.988 -13.634 24.818 1.00 82.75 549 LEU A N 1
ATOM 4334 C CA . LEU A 1 549 ? -1.618 -12.768 25.931 1.00 82.75 549 LEU A CA 1
ATOM 4335 C C . LEU A 1 549 ? -2.848 -12.393 26.764 1.00 82.75 549 LEU A C 1
ATOM 4337 O O . LEU A 1 549 ? -3.935 -12.202 26.216 1.00 82.75 549 LEU A O 1
ATOM 4341 N N . PRO A 1 550 ? -2.674 -12.150 28.074 1.00 83.56 550 PRO A N 1
ATOM 4342 C CA . PRO A 1 550 ? -3.762 -11.704 28.940 1.00 83.56 550 PRO A CA 1
ATOM 4343 C C . PRO A 1 550 ? -4.507 -10.468 28.417 1.00 83.56 550 PRO A C 1
ATOM 4345 O O . PRO A 1 550 ? -5.726 -10.413 28.511 1.00 83.56 550 PRO A O 1
ATOM 4348 N N . ILE A 1 551 ? -3.798 -9.510 27.805 1.00 82.94 551 ILE A N 1
ATOM 4349 C CA . ILE A 1 551 ? -4.404 -8.302 27.217 1.00 82.94 551 ILE A CA 1
ATOM 4350 C C . ILE A 1 551 ? -5.259 -8.600 25.974 1.00 82.94 551 ILE A C 1
ATOM 4352 O O . ILE A 1 551 ? -6.236 -7.899 25.715 1.00 82.94 551 ILE A O 1
ATOM 4356 N N . GLU A 1 552 ? -4.903 -9.634 25.205 1.00 87.31 552 GLU A N 1
ATOM 4357 C CA . GLU A 1 552 ? -5.656 -10.066 24.023 1.00 87.31 552 GLU A CA 1
ATOM 4358 C C . GLU A 1 552 ? -6.928 -10.787 24.458 1.00 87.31 552 GLU A C 1
ATOM 4360 O O . GLU A 1 552 ? -8.011 -10.484 23.961 1.00 87.31 552 GLU A O 1
ATOM 4365 N N . LEU A 1 553 ? -6.802 -11.696 25.431 1.00 88.06 553 LEU A N 1
ATOM 4366 C CA . LEU A 1 553 ? -7.926 -12.417 26.025 1.00 88.06 553 LEU A CA 1
ATOM 4367 C C . LEU A 1 553 ? -8.894 -11.462 26.735 1.00 88.06 553 LEU A C 1
ATOM 4369 O O . LEU A 1 553 ? -10.104 -11.598 26.571 1.00 88.06 553 LEU A O 1
ATOM 4373 N N . GLU A 1 554 ? -8.387 -10.469 27.473 1.00 87.44 554 GLU A N 1
ATOM 4374 C CA . GLU A 1 554 ? -9.200 -9.427 28.115 1.00 87.44 554 GLU A CA 1
ATOM 4375 C C . GLU A 1 554 ? -10.074 -8.699 27.086 1.00 87.44 554 GLU A C 1
ATOM 4377 O O . GLU A 1 554 ? -11.296 -8.618 27.252 1.00 87.44 554 GLU A O 1
ATOM 4382 N N . LEU A 1 555 ? -9.469 -8.214 25.996 1.00 88.69 555 LEU A N 1
ATOM 4383 C CA . LEU A 1 555 ? -10.200 -7.535 24.932 1.00 88.69 555 LEU A CA 1
ATOM 4384 C C . LEU A 1 555 ? -11.177 -8.482 24.224 1.00 88.69 555 LEU A C 1
ATOM 4386 O O . LEU A 1 555 ? -12.324 -8.107 23.994 1.00 88.69 555 LEU A O 1
ATOM 4390 N N . ALA A 1 556 ? -10.756 -9.707 23.902 1.00 91.31 556 ALA A N 1
ATOM 4391 C CA . ALA A 1 556 ? -11.603 -10.692 23.238 1.00 91.31 556 ALA A CA 1
ATOM 4392 C C . ALA A 1 556 ? -12.850 -11.013 24.075 1.00 91.31 556 ALA A C 1
ATOM 4394 O O . ALA A 1 556 ? -13.967 -10.967 23.562 1.00 91.31 556 ALA A O 1
ATOM 4395 N N . PHE A 1 557 ? -12.691 -11.257 25.379 1.00 89.56 557 PHE A N 1
ATOM 4396 C CA . PHE A 1 557 ? -13.815 -11.508 26.282 1.00 89.56 557 PHE A CA 1
ATOM 4397 C C . PHE A 1 557 ? -14.734 -10.297 26.427 1.00 89.56 557 PHE A C 1
ATOM 4399 O O . PHE A 1 557 ? -15.955 -10.457 26.451 1.00 89.56 557 PHE A O 1
ATOM 4406 N N . TYR A 1 558 ? -14.174 -9.089 26.488 1.00 89.00 558 TYR A N 1
ATOM 4407 C CA . TYR A 1 558 ? -14.966 -7.864 26.465 1.00 89.00 558 TYR A CA 1
ATOM 4408 C C . TYR A 1 558 ? -15.803 -7.753 25.184 1.00 89.00 558 TYR A C 1
ATOM 4410 O O . TYR A 1 558 ? -16.999 -7.470 25.264 1.00 89.00 558 TYR A O 1
ATOM 4418 N N . LEU A 1 559 ? -15.213 -8.015 24.015 1.00 90.75 559 LEU A N 1
ATOM 4419 C CA . LEU A 1 559 ? -15.908 -7.956 22.728 1.00 90.75 559 LEU A CA 1
ATOM 4420 C C . LEU A 1 559 ? -17.009 -9.017 22.629 1.00 90.75 559 LEU A C 1
ATOM 4422 O O . LEU A 1 559 ? -18.120 -8.691 22.227 1.00 90.75 559 LEU A O 1
ATOM 4426 N N . LEU A 1 560 ? -16.749 -10.248 23.081 1.00 90.25 560 LEU A N 1
ATOM 4427 C CA . LEU A 1 560 ? -17.758 -11.315 23.133 1.00 90.25 560 LEU A CA 1
ATOM 4428 C C . LEU A 1 560 ? -18.942 -10.965 24.045 1.00 90.25 560 LEU A C 1
ATOM 4430 O O . LEU A 1 560 ? -20.069 -11.367 23.765 1.00 90.25 560 LEU A O 1
ATOM 4434 N N . LYS A 1 561 ? -18.706 -10.215 25.129 1.00 88.00 561 LYS A N 1
ATOM 4435 C CA . LYS A 1 561 ? -19.765 -9.764 26.045 1.00 88.00 561 LYS A CA 1
ATOM 4436 C C . LYS A 1 561 ? -20.542 -8.559 25.497 1.00 88.00 561 LYS A C 1
ATOM 4438 O O . LYS A 1 561 ? -21.746 -8.463 25.717 1.00 88.00 561 LYS A O 1
ATOM 4443 N N . SER A 1 562 ? -19.859 -7.619 24.847 1.00 86.88 562 SER A N 1
ATOM 4444 C CA . SER A 1 562 ? -20.425 -6.321 24.437 1.00 86.88 562 SER A CA 1
ATOM 4445 C C . SER A 1 562 ? -21.072 -6.334 23.048 1.00 86.88 562 SER A C 1
ATOM 4447 O O . SER A 1 562 ? -22.001 -5.562 22.797 1.00 86.88 562 SER A O 1
ATOM 4449 N N . ALA A 1 563 ? -20.616 -7.199 22.140 1.00 89.25 563 ALA A N 1
ATOM 4450 C CA . ALA A 1 563 ? -21.114 -7.294 20.771 1.00 89.25 563 ALA A CA 1
ATOM 4451 C C . ALA A 1 563 ? -22.289 -8.278 20.673 1.00 89.25 563 ALA A C 1
ATOM 4453 O O . ALA A 1 563 ? -22.120 -9.478 20.477 1.00 89.25 563 ALA A O 1
ATOM 4454 N N . THR A 1 564 ? -23.508 -7.757 20.806 1.00 87.38 564 THR A N 1
ATOM 4455 C CA . THR A 1 564 ? -24.738 -8.579 20.831 1.00 87.38 564 THR A CA 1
ATOM 4456 C C . THR A 1 564 ? -25.143 -9.149 19.470 1.00 87.38 564 THR A C 1
ATOM 4458 O O . THR A 1 564 ? -25.893 -10.120 19.421 1.00 87.38 564 THR A O 1
ATOM 4461 N N . THR A 1 565 ? -24.651 -8.568 18.373 1.00 92.25 565 THR A N 1
ATOM 4462 C CA . THR A 1 565 ? -24.933 -8.986 16.988 1.00 92.25 565 THR A CA 1
ATOM 4463 C C . THR A 1 565 ? -23.730 -9.620 16.300 1.00 92.25 565 THR A C 1
ATOM 4465 O O . THR A 1 565 ? -23.708 -9.731 15.074 1.00 92.25 565 THR A O 1
ATOM 4468 N N . LEU A 1 566 ? -22.731 -10.040 17.082 1.00 94.81 566 LEU A N 1
ATOM 4469 C CA . LEU A 1 566 ? -21.542 -10.691 16.557 1.00 94.81 566 LEU A CA 1
ATOM 4470 C C . LEU A 1 566 ? -21.943 -11.962 15.800 1.00 94.81 566 LEU A C 1
ATOM 4472 O O . LEU A 1 566 ? -22.698 -12.785 16.302 1.00 94.81 566 LEU A O 1
ATOM 4476 N N . GLU A 1 567 ? -21.439 -12.111 14.583 1.00 96.38 567 GLU A N 1
ATOM 4477 C CA . GLU A 1 567 ? -21.655 -13.280 13.727 1.00 96.38 567 GLU A CA 1
ATOM 4478 C C . GLU A 1 567 ? -20.376 -14.120 13.660 1.00 96.38 567 GLU A C 1
ATOM 4480 O O . GLU A 1 567 ? -20.435 -15.347 13.609 1.00 96.38 567 GLU A O 1
ATOM 4485 N N . LYS A 1 568 ? -19.205 -13.466 13.682 1.00 97.38 568 LYS A N 1
ATOM 4486 C CA . LYS A 1 568 ? -17.911 -14.119 13.477 1.00 97.38 568 LYS A CA 1
ATOM 4487 C C . LYS A 1 568 ? -16.788 -13.485 14.299 1.00 97.38 568 LYS A C 1
ATOM 4489 O O . LYS A 1 568 ? -16.608 -12.267 14.280 1.00 97.38 568 LYS A O 1
ATOM 4494 N N . MET A 1 569 ? -15.985 -14.318 14.955 1.00 97.12 569 MET A N 1
ATOM 4495 C CA . MET A 1 569 ? -14.703 -13.943 15.554 1.00 97.12 569 MET A CA 1
ATOM 4496 C C . MET A 1 569 ? -13.579 -14.717 14.862 1.00 97.12 569 MET A C 1
ATOM 4498 O O . MET A 1 569 ? -13.580 -15.943 14.862 1.00 97.12 569 MET A O 1
ATOM 4502 N N . ILE A 1 570 ? -12.632 -14.002 14.264 1.00 96.81 570 ILE A N 1
ATOM 4503 C CA . ILE A 1 570 ? -11.477 -14.557 13.556 1.00 96.81 570 ILE A CA 1
ATOM 4504 C C . ILE A 1 570 ? -10.237 -14.314 14.408 1.00 96.81 570 ILE A C 1
ATOM 4506 O O . ILE A 1 570 ? -9.964 -13.180 14.799 1.00 96.81 570 ILE A O 1
ATOM 4510 N N . VAL A 1 571 ? -9.482 -15.372 14.675 1.00 95.50 571 VAL A N 1
ATOM 4511 C CA . VAL A 1 571 ? -8.204 -15.320 15.377 1.00 95.50 571 VAL A CA 1
ATOM 4512 C C . VAL A 1 571 ? -7.123 -15.811 14.428 1.00 95.50 571 VAL A C 1
ATOM 4514 O O . VAL A 1 571 ? -7.080 -16.991 14.080 1.00 95.50 571 VAL A O 1
ATOM 4517 N N . ASP A 1 572 ? -6.254 -14.898 14.013 1.00 92.38 572 ASP A N 1
ATOM 4518 C CA . ASP A 1 572 ? -5.111 -15.185 13.160 1.00 92.38 572 ASP A CA 1
ATOM 4519 C C . ASP A 1 572 ? -3.816 -15.082 13.983 1.00 92.38 572 ASP A C 1
ATOM 4521 O O . ASP A 1 572 ? -3.432 -13.985 14.404 1.00 92.38 572 ASP A O 1
ATOM 4525 N N . PRO A 1 573 ? -3.115 -16.202 14.231 1.00 89.69 573 PRO A N 1
ATOM 4526 C CA . PRO A 1 573 ? -1.855 -16.198 14.968 1.00 89.69 573 PRO A CA 1
ATOM 4527 C C . PRO A 1 573 ? -0.680 -15.635 14.153 1.00 89.69 573 PRO A C 1
ATOM 4529 O O . PRO A 1 573 ? 0.446 -15.548 14.649 1.00 89.69 573 PRO A O 1
ATOM 4532 N N . THR A 1 574 ? -0.893 -15.307 12.880 1.00 87.81 574 THR A N 1
ATOM 4533 C CA . THR A 1 574 ? 0.136 -14.774 11.991 1.00 87.81 574 THR A CA 1
ATOM 4534 C C . THR A 1 574 ? 0.510 -13.357 12.415 1.00 87.81 574 THR A C 1
ATOM 4536 O O . THR A 1 574 ? -0.359 -12.487 12.465 1.00 87.81 574 THR A O 1
ATOM 4539 N N . PRO A 1 575 ? 1.797 -13.074 12.695 1.00 84.25 575 PRO A N 1
ATOM 4540 C CA . PRO A 1 575 ? 2.220 -11.718 13.014 1.00 84.25 575 PRO A CA 1
ATOM 4541 C C . PRO A 1 575 ? 1.852 -10.747 11.876 1.00 84.25 575 PRO A C 1
ATOM 4543 O O . PRO A 1 575 ? 2.132 -11.058 10.714 1.00 84.25 575 PRO A O 1
ATOM 4546 N N . PRO A 1 576 ? 1.307 -9.550 12.170 1.00 85.19 576 PRO A N 1
ATOM 4547 C CA . PRO A 1 576 ? 0.846 -8.625 11.133 1.00 85.19 576 PRO A CA 1
ATOM 4548 C C . PRO A 1 576 ? 1.929 -8.249 10.114 1.00 85.19 576 PRO A C 1
ATOM 4550 O O . PRO A 1 576 ? 1.629 -8.039 8.943 1.00 85.19 576 PRO A O 1
ATOM 4553 N N . ALA A 1 577 ? 3.193 -8.198 10.549 1.00 74.50 577 ALA A N 1
ATOM 4554 C CA . ALA A 1 577 ? 4.338 -7.867 9.703 1.00 74.50 577 ALA A CA 1
ATOM 4555 C C . ALA A 1 577 ? 4.650 -8.911 8.615 1.00 74.50 577 ALA A C 1
ATOM 4557 O O . ALA A 1 577 ? 5.316 -8.575 7.640 1.00 74.50 577 ALA A O 1
ATOM 4558 N N . VAL A 1 578 ? 4.202 -10.163 8.773 1.00 70.88 578 VAL A N 1
ATOM 4559 C CA . VAL A 1 578 ? 4.493 -11.256 7.827 1.00 70.88 578 VAL A CA 1
ATOM 4560 C C . VAL A 1 578 ? 3.257 -11.760 7.082 1.00 70.88 578 VAL A C 1
ATOM 4562 O O . VAL A 1 578 ? 3.381 -12.658 6.253 1.00 70.88 578 VAL A O 1
ATOM 4565 N N . LEU A 1 579 ? 2.077 -11.196 7.338 1.00 74.31 579 LEU A N 1
ATOM 4566 C CA . LEU A 1 579 ? 0.820 -11.626 6.725 1.00 74.31 579 LEU A CA 1
ATOM 4567 C C . LEU A 1 579 ? 0.815 -11.378 5.206 1.00 74.31 579 LEU A C 1
ATOM 4569 O O . LEU A 1 579 ? 1.167 -10.289 4.746 1.00 74.31 579 LEU A O 1
ATOM 4573 N N . GLY A 1 580 ? 0.454 -12.392 4.415 1.00 62.84 580 GLY A N 1
ATOM 4574 C CA . GLY A 1 580 ? 0.524 -12.362 2.950 1.00 62.84 580 GLY A CA 1
ATOM 4575 C C . GLY A 1 580 ? 1.950 -12.370 2.390 1.00 62.84 580 GLY A C 1
ATOM 4576 O O . GLY A 1 580 ? 2.142 -12.249 1.176 1.00 62.84 580 GLY A O 1
ATOM 4577 N N . THR A 1 581 ? 2.961 -12.489 3.255 1.00 62.59 581 THR A N 1
ATOM 4578 C CA . THR A 1 581 ? 4.357 -12.631 2.850 1.00 62.59 581 THR A CA 1
ATOM 4579 C C . THR A 1 581 ? 4.740 -14.113 2.817 1.00 62.59 581 THR A C 1
ATOM 4581 O O . THR A 1 581 ? 4.102 -14.944 3.451 1.00 62.59 581 THR A O 1
ATOM 4584 N N . PRO A 1 582 ? 5.832 -14.479 2.144 1.00 53.06 582 PRO A N 1
ATOM 4585 C CA . PRO A 1 582 ? 6.367 -15.844 2.189 1.00 53.06 582 PRO A CA 1
ATOM 4586 C C . PRO A 1 582 ? 6.685 -16.335 3.609 1.00 53.06 582 PRO A C 1
ATOM 4588 O O . PRO A 1 582 ? 6.568 -17.523 3.901 1.00 53.06 582 PRO A O 1
ATOM 4591 N N . TRP A 1 583 ? 7.045 -15.397 4.493 1.00 60.09 583 TRP A N 1
ATOM 4592 C CA . TRP A 1 583 ? 7.364 -15.621 5.904 1.00 60.09 583 TRP A CA 1
ATOM 4593 C C . TRP A 1 583 ? 6.120 -15.901 6.751 1.00 60.09 583 TRP A C 1
ATOM 4595 O O . TRP A 1 583 ? 6.235 -16.257 7.922 1.00 60.09 583 TRP A O 1
ATOM 4605 N N . GLU A 1 584 ? 4.925 -15.769 6.168 1.00 67.56 584 GLU A N 1
ATOM 4606 C CA . GLU A 1 584 ? 3.667 -16.124 6.808 1.00 67.56 584 GLU A CA 1
ATOM 4607 C C . GLU A 1 584 ? 3.710 -17.556 7.332 1.00 67.56 584 GLU A C 1
ATOM 4609 O O . GLU A 1 584 ? 3.239 -17.797 8.431 1.00 67.56 584 GLU A O 1
ATOM 4614 N N . PHE A 1 585 ? 4.322 -18.503 6.621 1.00 67.25 585 PHE A N 1
ATOM 4615 C CA . PHE A 1 585 ? 4.356 -19.910 7.038 1.00 67.25 585 PHE A CA 1
ATOM 4616 C C . PHE A 1 585 ? 5.539 -20.267 7.948 1.00 67.25 585 PHE A C 1
ATOM 4618 O O . PHE A 1 585 ? 5.654 -21.412 8.392 1.00 67.25 585 PHE A O 1
ATOM 4625 N N . GLU A 1 586 ? 6.402 -19.304 8.281 1.00 61.09 586 GLU A N 1
ATOM 4626 C CA . GLU A 1 586 ? 7.482 -19.538 9.232 1.00 61.09 586 GLU A CA 1
ATOM 4627 C C . GLU A 1 586 ? 6.973 -19.642 10.677 1.00 61.09 586 GLU A C 1
ATOM 4629 O O . GLU A 1 586 ? 5.923 -19.123 11.055 1.00 61.09 586 GLU A O 1
ATOM 4634 N N . ASN A 1 587 ? 7.750 -20.321 11.527 1.00 68.12 587 ASN A N 1
ATOM 4635 C CA . ASN A 1 587 ? 7.450 -20.534 12.947 1.00 68.12 587 ASN A CA 1
ATOM 4636 C C . ASN A 1 587 ? 6.158 -21.329 13.238 1.00 68.12 587 ASN A C 1
ATOM 4638 O O . ASN A 1 587 ? 5.442 -21.020 14.194 1.00 68.12 587 ASN A O 1
ATOM 4642 N N . TYR A 1 588 ? 5.914 -22.422 12.500 1.00 75.81 588 TYR A N 1
ATOM 4643 C CA . TYR A 1 588 ? 4.784 -23.347 12.710 1.00 75.81 588 TYR A CA 1
ATOM 4644 C C . TYR A 1 588 ? 4.516 -23.690 14.189 1.00 75.81 588 TYR A C 1
ATOM 4646 O O . TYR A 1 588 ? 3.375 -23.635 14.640 1.00 75.81 588 TYR A O 1
ATOM 4654 N N . LYS A 1 589 ? 5.564 -23.963 14.982 1.00 80.62 589 LYS A N 1
ATOM 4655 C CA . LYS A 1 589 ? 5.426 -24.270 16.420 1.00 80.62 589 LYS A CA 1
ATOM 4656 C C . LYS A 1 589 ? 4.805 -23.123 17.225 1.00 80.62 589 LYS A C 1
ATOM 4658 O O . LYS A 1 589 ? 3.947 -23.371 18.067 1.00 80.62 589 LYS A O 1
ATOM 4663 N N . LYS A 1 590 ? 5.216 -21.873 16.970 1.00 78.94 590 LYS A N 1
ATOM 4664 C CA . LYS A 1 590 ? 4.649 -20.696 17.652 1.00 78.94 590 LYS A CA 1
ATOM 4665 C C . LYS A 1 590 ? 3.196 -20.485 17.243 1.00 78.94 590 LYS A C 1
ATOM 4667 O O . LYS A 1 590 ? 2.364 -20.259 18.114 1.00 78.94 590 LYS A O 1
ATOM 4672 N N . LYS A 1 591 ? 2.881 -20.645 15.952 1.00 82.81 591 LYS A N 1
ATOM 4673 C CA . LYS A 1 591 ? 1.496 -20.599 15.468 1.00 82.81 591 LYS A CA 1
ATOM 4674 C C . LYS A 1 591 ? 0.632 -21.673 16.120 1.00 82.81 591 LYS A C 1
ATOM 4676 O O . LYS A 1 591 ? -0.461 -21.377 16.575 1.00 82.81 591 LYS A O 1
ATOM 4681 N N . GLN A 1 592 ? 1.124 -22.905 16.228 1.00 85.88 592 GLN A N 1
ATOM 4682 C CA . GLN A 1 592 ? 0.384 -23.995 16.866 1.00 85.88 592 GLN A CA 1
ATOM 4683 C C . GLN A 1 592 ? 0.123 -23.732 18.358 1.00 85.88 592 GLN A C 1
ATOM 4685 O O . GLN A 1 592 ? -0.977 -24.006 18.843 1.00 85.88 592 GLN A O 1
ATOM 4690 N N . ALA A 1 593 ? 1.097 -23.166 19.076 1.00 86.38 593 ALA A N 1
ATOM 4691 C CA . ALA A 1 593 ? 0.908 -22.733 20.459 1.00 86.38 593 ALA A CA 1
ATOM 4692 C C . ALA A 1 593 ? -0.152 -21.623 20.558 1.00 86.38 593 ALA A C 1
ATOM 4694 O O . ALA A 1 593 ? -1.105 -21.764 21.316 1.00 86.38 593 ALA A O 1
ATOM 4695 N N . ALA A 1 594 ? -0.058 -20.588 19.720 1.00 87.25 594 ALA A N 1
ATOM 4696 C CA . ALA A 1 594 ? -1.030 -19.498 19.662 1.00 87.25 594 ALA A CA 1
ATOM 4697 C C . ALA A 1 594 ? -2.457 -19.977 19.335 1.00 87.25 594 ALA A C 1
ATOM 4699 O O . ALA A 1 594 ? -3.411 -19.570 19.995 1.00 87.25 594 ALA A O 1
ATOM 4700 N N . ARG A 1 595 ? -2.609 -20.911 18.383 1.00 90.50 595 ARG A N 1
ATOM 4701 C CA . ARG A 1 595 ? -3.892 -21.577 18.090 1.00 90.50 595 ARG A CA 1
ATOM 4702 C C . ARG A 1 595 ? -4.437 -22.325 19.301 1.00 90.50 595 ARG A C 1
ATOM 4704 O O . ARG A 1 595 ? -5.642 -22.350 19.504 1.00 90.50 595 ARG A O 1
ATOM 4711 N N . SER A 1 596 ? -3.561 -22.945 20.091 1.00 90.06 596 SER A N 1
ATOM 4712 C CA . SER A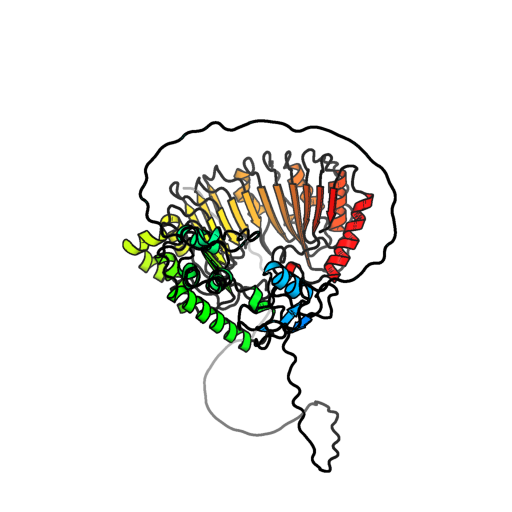 1 596 ? -3.963 -23.655 21.307 1.00 90.06 596 SER A CA 1
ATOM 4713 C C . SER A 1 596 ? -4.469 -22.681 22.371 1.00 90.06 596 SER A C 1
ATOM 4715 O O . SER A 1 596 ? -5.521 -22.937 22.945 1.00 90.06 596 SER A O 1
ATOM 4717 N N . CYS A 1 597 ? -3.803 -21.537 22.561 1.00 88.25 597 CYS A N 1
ATOM 4718 C CA . CYS A 1 597 ? -4.292 -20.466 23.435 1.00 88.25 597 CYS A CA 1
ATOM 4719 C C . CYS A 1 597 ? -5.634 -19.892 22.945 1.00 88.25 597 CYS A C 1
ATOM 4721 O O . CYS A 1 597 ? -6.524 -19.621 23.743 1.00 88.25 597 CYS A O 1
ATOM 4723 N N . ALA A 1 598 ? -5.825 -19.742 21.629 1.00 90.88 598 ALA A N 1
ATOM 4724 C CA . ALA A 1 598 ? -7.074 -19.228 21.060 1.00 90.88 598 ALA A CA 1
ATOM 4725 C C . ALA A 1 598 ? -8.295 -20.114 21.379 1.00 90.88 598 ALA A C 1
ATOM 4727 O O . ALA A 1 598 ? -9.415 -19.608 21.447 1.00 90.88 598 ALA A O 1
ATOM 4728 N N . LYS A 1 599 ? -8.093 -21.414 21.649 1.00 92.19 599 LYS A N 1
ATOM 4729 C CA . LYS A 1 599 ? -9.172 -22.319 22.083 1.00 92.19 599 LYS A CA 1
ATOM 4730 C C . LYS A 1 599 ? -9.752 -21.964 23.449 1.00 92.19 599 LYS A C 1
ATOM 4732 O O . LYS A 1 599 ? -10.879 -22.345 23.740 1.00 92.19 599 LYS A O 1
ATOM 4737 N N . GLU A 1 600 ? -9.050 -21.183 24.270 1.00 88.81 600 GLU A N 1
ATOM 4738 C CA . GLU A 1 600 ? -9.599 -20.665 25.532 1.00 88.81 600 GLU A CA 1
ATOM 4739 C C . GLU A 1 600 ? -10.818 -19.750 25.321 1.00 88.81 600 GLU A C 1
ATOM 4741 O O . GLU A 1 600 ? -11.590 -19.512 26.253 1.00 88.81 600 GLU A O 1
ATOM 4746 N N . LEU A 1 601 ? -11.025 -19.257 24.095 1.00 90.62 601 LEU A N 1
ATOM 4747 C CA . LEU A 1 601 ? -12.199 -18.475 23.726 1.00 90.62 601 LEU A CA 1
ATOM 4748 C C . LEU A 1 601 ? -13.447 -19.347 23.532 1.00 90.62 601 LEU A C 1
ATOM 4750 O O . LEU A 1 601 ? -14.536 -18.879 23.861 1.00 90.62 601 LEU A O 1
ATOM 4754 N N . GLU A 1 602 ? -13.303 -20.601 23.075 1.00 91.81 602 GLU A N 1
ATOM 4755 C CA . GLU A 1 602 ? -14.403 -21.539 22.768 1.00 91.81 602 GLU A CA 1
ATOM 4756 C C . GLU A 1 602 ? -15.507 -21.588 23.842 1.00 91.81 602 GLU A C 1
ATOM 4758 O O . GLU A 1 602 ? -16.671 -21.381 23.491 1.00 91.81 602 GLU A O 1
ATOM 4763 N N . PRO A 1 603 ? -15.209 -21.790 25.146 1.00 90.31 603 PRO A N 1
ATOM 4764 C CA . PRO A 1 603 ? -16.251 -21.898 26.169 1.00 90.31 603 PRO A CA 1
ATOM 4765 C C . PRO A 1 603 ? -17.037 -20.600 26.401 1.00 90.31 603 PRO A C 1
ATOM 4767 O O . PRO A 1 603 ? -18.096 -20.641 27.027 1.00 90.31 603 PRO A O 1
ATOM 4770 N N . LYS A 1 604 ? -16.534 -19.447 25.939 1.00 88.81 604 LYS A N 1
ATOM 4771 C CA . LYS A 1 604 ? -17.186 -18.139 26.098 1.00 88.81 604 LYS A CA 1
ATOM 4772 C C . LYS A 1 604 ? -17.821 -17.609 24.813 1.00 88.81 604 LYS A C 1
ATOM 4774 O O . LYS A 1 604 ? -18.392 -16.520 24.848 1.00 88.81 604 LYS A O 1
ATOM 4779 N N . ILE A 1 605 ? -17.746 -18.345 23.703 1.00 91.56 605 ILE A N 1
ATOM 4780 C CA . ILE A 1 605 ? -18.388 -17.950 22.447 1.00 91.56 605 ILE A CA 1
ATOM 4781 C C . ILE A 1 605 ? -19.919 -18.013 22.603 1.00 91.56 605 ILE A C 1
ATOM 4783 O O . ILE A 1 605 ? -20.458 -19.069 22.953 1.00 91.56 605 ILE A O 1
ATOM 4787 N N . PRO A 1 606 ? -20.653 -16.910 22.354 1.00 89.88 606 PRO A N 1
ATOM 4788 C CA . PRO A 1 606 ? -22.111 -16.925 22.377 1.00 89.88 606 PRO A CA 1
ATOM 4789 C C . PRO A 1 606 ? -22.696 -17.867 21.316 1.00 89.88 606 PRO A C 1
ATOM 4791 O O . PRO A 1 606 ? -22.128 -18.068 20.243 1.00 89.88 606 PRO A O 1
ATOM 4794 N N . LYS A 1 607 ? -23.879 -18.430 21.591 1.00 87.81 607 LYS A N 1
ATOM 4795 C CA . LYS A 1 607 ? -24.571 -19.309 20.635 1.00 87.81 607 LYS A CA 1
ATOM 4796 C C . LYS A 1 607 ? -24.835 -18.574 19.316 1.00 87.81 607 LYS A C 1
ATOM 4798 O O . LYS A 1 607 ? -25.435 -17.506 19.327 1.00 87.81 607 LYS A O 1
ATOM 4803 N N . GLY A 1 608 ? -24.447 -19.191 18.200 1.00 87.25 608 GLY A N 1
ATOM 4804 C CA . GLY A 1 608 ? -24.634 -18.642 16.851 1.00 87.25 608 GLY A CA 1
ATOM 4805 C C . GLY A 1 608 ? -23.452 -17.827 16.318 1.00 87.25 608 GLY A C 1
ATOM 4806 O O . GLY A 1 608 ? -23.455 -17.501 15.137 1.00 87.25 608 GLY A O 1
ATOM 4807 N N . VAL A 1 609 ? -22.436 -17.549 17.143 1.00 94.19 609 VAL A N 1
ATOM 4808 C CA . VAL A 1 609 ? -21.190 -16.908 16.705 1.00 94.19 609 VAL A CA 1
ATOM 4809 C C . VAL A 1 609 ? -20.221 -17.970 16.184 1.00 94.19 609 VAL A C 1
ATOM 4811 O O . VAL A 1 609 ? -19.939 -18.955 16.867 1.00 94.19 609 VAL A O 1
ATOM 4814 N N . GLU A 1 610 ? -19.679 -17.764 14.988 1.00 96.31 610 GLU A N 1
ATOM 4815 C CA . GLU A 1 610 ? -18.628 -18.604 14.411 1.00 96.31 610 GLU A CA 1
ATOM 4816 C C . GLU A 1 610 ? -17.250 -18.152 14.925 1.00 96.31 610 GLU A C 1
ATOM 4818 O O . GLU A 1 610 ? -16.824 -17.026 14.658 1.00 96.31 610 GLU A O 1
ATOM 4823 N N . LEU A 1 611 ? -16.532 -19.022 15.643 1.00 95.88 611 LEU A N 1
ATOM 4824 C CA . LEU A 1 611 ? -15.119 -18.813 15.974 1.00 95.88 611 LEU A CA 1
ATOM 4825 C C . LEU A 1 611 ? -14.243 -19.484 14.909 1.00 95.88 611 LEU A C 1
ATOM 4827 O O . LEU A 1 611 ? -14.288 -20.701 14.742 1.00 95.88 611 LEU A O 1
ATOM 4831 N N . VAL A 1 612 ? -13.427 -18.693 14.216 1.00 96.25 612 VAL A N 1
ATOM 4832 C CA . VAL A 1 612 ? -12.477 -19.152 13.197 1.00 96.25 612 VAL A CA 1
ATOM 4833 C C . VAL A 1 612 ? -11.064 -18.934 13.716 1.00 96.25 612 VAL A C 1
ATOM 4835 O O . VAL A 1 612 ? -10.656 -17.797 13.930 1.00 96.25 612 VAL A O 1
ATOM 4838 N N . ILE A 1 613 ? -10.307 -20.012 13.900 1.00 93.31 613 ILE A N 1
ATOM 4839 C CA . ILE A 1 613 ? -8.892 -19.959 14.283 1.00 93.31 613 ILE A CA 1
ATOM 4840 C C . ILE A 1 613 ? -8.077 -20.387 13.058 1.00 93.31 613 ILE A C 1
ATOM 4842 O O . ILE A 1 613 ? -8.197 -21.537 12.628 1.00 93.31 613 ILE A O 1
ATOM 4846 N N . LEU A 1 614 ? -7.302 -19.461 12.482 1.00 88.88 614 LEU A N 1
ATOM 4847 C CA . LEU A 1 614 ? -6.562 -19.666 11.228 1.00 88.88 614 LEU A CA 1
ATOM 4848 C C . LEU A 1 614 ? -5.253 -20.421 11.402 1.00 88.88 614 LEU A C 1
ATOM 4850 O O . LEU A 1 614 ? -4.552 -20.276 12.430 1.00 88.88 614 LEU A O 1
#

Radius of gyration: 35.06 Å; chains: 1; bounding box: 103×112×100 Å

InterPro domains:
  IPR001810 F-box domain [PF00646] (187-222)
  IPR001810 F-box domain [PS50181] (184-220)
  IPR011016 Zinc finger, RING-CH-type [PF12906] (70-121)
  IPR011016 Zinc finger, RING-CH-type [PS51292] (62-128)
  IPR011016 Zinc finger, RING-CH-type [SM00744] (69-122)
  IPR013083 Zinc finger, RING/FYVE/PHD-type [G3DSA:3.30.40.10] (57-132)
  IPR032675 Leucine-rich repeat domain superfamily [G3DSA:3.80.10.10] (321-569)
  IPR036047 F-box-like domain superfamily [SSF81383] (185-234)
  IPR053772 FBD-associated F-box protein At1g61320/At1g61330-like [PTHR34145] (187-585)
  IPR053781 F-box/LRR-repeat protein 13-like, F-box domain [cd22160] (187-222)
  IPR055357 At1g61320/AtMIF1, LRR domain [PF23622] (259-575)

Secondary structure (DSSP, 8-state):
-----------------------------------------------------------------PPPB-TTT--B--TT-TTSPPEEE--SS--GGGGEEEHHHHHHHHHHHTS-B-TTT-SB-TTS--TT-PPP-------------------------------------------------SGGGS-HHHHHHHHTTS-HHHHHHGGGS-TTTTTGGGG-SEEEEE-HHHHTTS-S-HHHHHHHHHHHHHHHHHHHHH---S--SEEEEES---GGGHHHHHHHHHHHHHTT-SEEEEE-PPTT--SS--TTPEEPPTHHHHHHTSHHHHHHHTT--EEEEESEE--HHHHHHHHHH-TT--EEEEES-SS--EEEEE-TT----EEEEES-TT--EEEEE-TT--EEEEESS--EEEE-S-TT--EEEEE-STT--HHHHHGGGGGGTTT-SEEEEEEE-STTTT-PPP---TT--EEEEEEEE-S---GGGGHHHHHT-TT--EEEEEEEE----------PPPP---BSS--EEEEET----HHHHHHHHHHHHHBTT--EEEEE-S-GGGTTSGGGGS-HHHHHHHHHHHGGGGGGPPTTPEEEE-

Sequence (614 aa):
METSQKPHVVVDVDAEDEGEQRVSSSSSASNESELGGSEIKERRRSSVSEEVDLECGESKVHLAKVGRDCRICHLSFDAANPESGVPIELGCSCKDDLAAAHKQCAEAWFKIKGNKTCEICGTTASNVAGANEADPMEQWTESNDATPTASTVPIHQAETRNFWQGGKTPRGSALDTKQDEILVDWLSRLPDEILVNIISRLAVREAARTSVLSSRWKYLWTFTTCLNFSALKMLWNVKKDPATLEEERYNYINWVNDVLDSHMGLCINEFRLCFELRNSHGSFITHWIFTALAKKVQKLELNLHPVGGGFWPPLELYAFPLECLKLFRSPRTLSNIKSLRSLCLDAVNVSGEVLEFFIYSCPLLDRLRVVFSLDLLSLKVVGSSVKLKYLDICYCYFMEEVEISAPSVRSFKYYGPEIKLRMENVPQLLDISIGGGYGVRMKHAISPIMSYFHQLETLELGFVLNAENMQFPQCELPKLRHLTFNVLAFSSKSLLGLSCMMEASTFLQKFTLKLQTVYVGSEIVSERKFRDCLHQHLKVVELIGFVGLPIELELAFYLLKSATTLEKMIVDPTPPAVLGTPWEFENYKKKQAARSCAKELEPKIPKGVELVIL

Foldseek 3Di:
DDDDDYDDDDDDDDDDDDDDDDDDDDDDDDDDDDDDDDDDDDDDDDDDDDDDDDDDDDDDDPDDDDFAAAPQPRHTCDPVDPPNADKDFQQFPDDTNLRIHHLVSLQVVCVVVQAQQRPPRRGGRPPHDHPPDDDDDDDDDDDDDDDDDDDDDDDDDDDDDDDDDDDDDDDDDDDDDDDDPPPPPVVVVDDLVVVLVVLLVDELVVQCVQLSVDVSSVQSSLQRQAHALAPLVVCVPDDPDPVVLVVVVVVSLVVVVVSLVSRPHLAHAHDEHAEADFQVCLVSVQVSVLSNLNRLYAAYADANQDRPQDPDQDPGFHEDDPVVVVVCVPPNSLVSLQNHAEDHAASYAYEQVVVVCSQVSHQNHAYYAHYNHQRYAEHEAADASGQHAYYAYAANANHAEYHHAYCNHAEYHDEYAQYHYAYDNPQNHAYYADEYEPPDQLQSRCVRCQVVLQRYQYYEYEYEDDPRNLDDDQHANANHAEYEYAYEYADLDAPCSVVNVLLSYQQHAEYEYQYDYDDDDDDNPDDDDDDQAANARHAEYEYALAQLRPNSVSVLLSCQRRYPNHQEYEYHNQHPSCPVHPCSPPPVVSLVNRLVSLCVCVVSHDPNHYYHYD

pLDDT: mean 74.14, std 25.06, range [21.56, 98.5]

Organism: NCBI:txid2935761